Protein AF-A0A497M2P7-F1 (afdb_monomer)

Radius of gyration: 27.05 Å; Cα contacts (8 Å, |Δi|>4): 1086; chains: 1; bounding box: 68×49×80 Å

Foldseek 3Di:
DLQFPDAQLDQPDLLDQCLQDQAHSVRDGPNNNPDDDDLLVVLVVCVVQAQADCVQVVDSVSLVVCLVVLVLLVQAQHNRHTFDGPPDPRHSHHDDAAFEEFAPVDVVSNVVSVVVQVSCSSRSHHHDYDYYHCVVRVCCQQAVLPHRYYSDDDDADLERLCLQQQADPVQPDRNGNVSLPHHDPQSNVLSVCLPDADFDDVSVSVSSNSNRVCCSVVVSDGDDHDDDDDDDDDFFKFQAQQARSPGCLQCVQSRVQGIDGNPNVDPDDDDDDPFQQPFALAQFQRDDSNSLVPLCQLQPNQFAWDFFRHAQRFDDDPPVGTIAGDQFQDWDWDADPVQKIKIKTFGDQQFDWLVRHTQFVVQLQLQLVVSCVDCNTPLNVLRPQFWDDKDDPDRGMIITITDHDGPCSNCSSRGRGFDCVQLVPFPAQDGSGGNVVVPDDCQSRSIHRHQWGWDDWDDSHVPTDTDIDGRPSRLFHDDQLDQRQTWDWDDDDPPTWTWDFLEPVSLVLLVQLEAAFPVDPDDPSDDSSLQRHPPGRHRHDVSSVRSVVRHGPITPTDDDDD

Mean predicted aligned error: 6.23 Å

Sequence (562 aa):
RIDTPVSRPLHNNPWVNFDYSMWGPNGEALYNYPYEYNTTAALELLYNNGWYDTSIYPTFDDLYNAYINGDLEAAKGTQAGVIYPPGHEKAGQPLDPIKMYIRSDHEPRHQAGLALKAEMEKLGIPTDATEGPSSVCAPPVMRDRTYHIYTGGWGLGRFPLHFYALYTPIGIFEWGPNYPLIQDHELTYWAELEYPNCPDYDTAVQAAKECQRILIERCYGIWLYTSGGYVAYRKGWLGIVNEAGNGFMGPIEHLGLNAYHEDPSVDTIRWGLNQPPPTMLNPLFSQWVYEYEVIDRIFGGYGMMSWKPYDPSDPGHSPVHSDMPWYAVDWDRTTDDNGNDHIHIWIRDDITFHDGTPFTVHDINYTIYLILAYPDSWGYPDLAGVINSTIIHNDYYIEIIMNGASYWNVYVPGVMPLPKHIYEQISDHHGTWPGEAEGWTPEQVFIGIGAWKFVEMSDLEPGGYCLLEANPDFWLSVTLGEVDFVYSFDSGTPPQGGRYQIGLPDLVAVALAYGSSGYAPPDPNWNPGCDLAQPSGTIGLPDLVTVALHYGETWGEYTPPP

Structure (mmCIF, N/CA/C/O backbone):
data_AF-A0A497M2P7-F1
#
_entry.id   AF-A0A497M2P7-F1
#
loop_
_atom_site.group_PDB
_atom_site.id
_atom_site.type_symbol
_atom_site.label_atom_id
_atom_site.label_alt_id
_atom_site.label_comp_id
_atom_site.label_asym_id
_atom_site.label_entity_id
_atom_site.label_seq_id
_atom_site.pdbx_PDB_ins_code
_atom_site.Cartn_x
_atom_site.Cartn_y
_atom_site.Cartn_z
_atom_site.occupancy
_atom_site.B_iso_or_equiv
_atom_site.auth_seq_id
_atom_site.auth_comp_id
_atom_site.auth_asym_id
_atom_site.auth_atom_id
_atom_site.pdbx_PDB_model_num
ATOM 1 N N . ARG A 1 1 ? -1.934 3.792 -19.537 1.00 69.62 1 ARG A N 1
ATOM 2 C CA . ARG A 1 1 ? -0.492 3.815 -19.217 1.00 69.62 1 ARG A CA 1
ATOM 3 C C . ARG A 1 1 ? -0.291 4.747 -18.037 1.00 69.62 1 ARG A C 1
ATOM 5 O O . ARG A 1 1 ? -0.982 5.758 -18.022 1.00 69.62 1 ARG A O 1
ATOM 12 N N . ILE A 1 2 ? 0.518 4.392 -17.034 1.00 77.25 2 ILE A N 1
ATOM 13 C CA . ILE A 1 2 ? 0.757 5.287 -15.881 1.00 77.25 2 ILE A CA 1
ATOM 14 C C . ILE A 1 2 ? 1.978 6.191 -16.067 1.00 77.25 2 ILE A C 1
ATOM 16 O O . ILE A 1 2 ? 2.049 7.216 -15.400 1.00 77.25 2 ILE A O 1
ATOM 20 N N . ASP A 1 3 ? 2.866 5.861 -17.013 1.00 84.50 3 ASP A N 1
ATOM 21 C CA . ASP A 1 3 ? 4.047 6.620 -17.475 1.00 84.50 3 ASP A CA 1
ATOM 22 C C . ASP A 1 3 ? 5.120 6.906 -16.411 1.00 84.50 3 ASP A C 1
ATOM 24 O O . ASP A 1 3 ? 6.301 6.933 -16.744 1.00 84.50 3 ASP A O 1
ATOM 28 N N . THR A 1 4 ? 4.731 7.024 -15.142 1.00 84.75 4 THR A N 1
ATOM 29 C CA . THR A 1 4 ? 5.578 7.293 -13.991 1.00 84.75 4 THR A CA 1
ATOM 30 C C . THR A 1 4 ? 5.477 6.162 -12.947 1.00 84.75 4 THR A C 1
ATOM 32 O O . THR A 1 4 ? 4.472 5.444 -12.891 1.00 84.75 4 THR A O 1
ATOM 35 N N . PRO A 1 5 ? 6.512 5.978 -12.105 1.00 85.00 5 PRO A N 1
ATOM 36 C CA . PRO A 1 5 ? 6.552 5.039 -10.968 1.00 85.00 5 PRO A CA 1
ATOM 37 C C . PRO A 1 5 ? 5.635 5.392 -9.784 1.00 85.00 5 PRO A C 1
ATOM 39 O O . PRO A 1 5 ? 5.934 4.998 -8.661 1.00 85.00 5 PRO A O 1
ATOM 42 N N . VAL A 1 6 ? 4.534 6.112 -10.004 1.00 85.12 6 VAL A N 1
ATOM 43 C CA . VAL A 1 6 ? 3.545 6.455 -8.971 1.00 85.12 6 VAL A CA 1
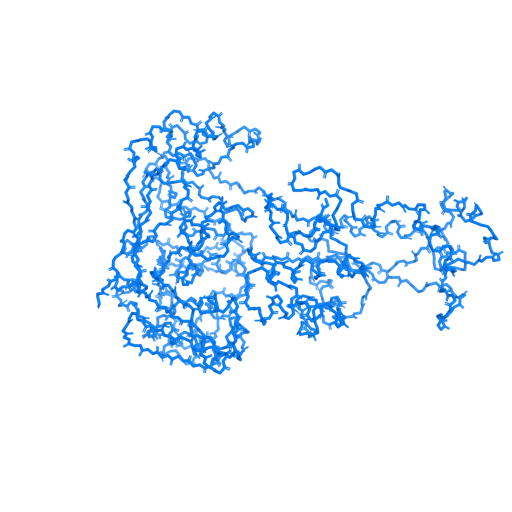ATOM 44 C C . VAL A 1 6 ? 2.171 5.963 -9.424 1.00 85.12 6 VAL A C 1
ATOM 46 O O . VAL A 1 6 ? 1.803 6.091 -10.594 1.00 85.12 6 VAL A O 1
ATOM 49 N N . SER A 1 7 ? 1.415 5.351 -8.512 1.00 76.12 7 SER A N 1
ATOM 50 C CA . SER A 1 7 ? 0.075 4.843 -8.811 1.00 76.12 7 SER A CA 1
ATOM 51 C C . SER A 1 7 ? -0.897 5.992 -9.121 1.00 76.12 7 SER A C 1
ATOM 53 O O . SER A 1 7 ? -0.840 7.070 -8.534 1.00 76.12 7 SER A O 1
ATOM 55 N N . ARG A 1 8 ? -1.796 5.770 -10.090 1.00 67.25 8 ARG A N 1
ATOM 56 C CA . ARG A 1 8 ? -2.674 6.814 -10.654 1.00 67.25 8 ARG A CA 1
ATOM 57 C C . ARG A 1 8 ? -4.136 6.918 -10.175 1.00 67.25 8 ARG A C 1
ATOM 59 O O . ARG A 1 8 ? -4.787 7.829 -10.679 1.00 67.25 8 ARG A O 1
ATOM 66 N N . PRO A 1 9 ? -4.720 6.098 -9.275 1.00 54.44 9 PRO A N 1
ATOM 67 C CA . PRO A 1 9 ? -6.144 6.273 -8.955 1.00 54.44 9 PRO A CA 1
ATOM 68 C C . PRO A 1 9 ? -6.462 7.570 -8.176 1.00 54.44 9 PRO A C 1
ATOM 70 O O . PRO A 1 9 ? -7.626 7.859 -7.930 1.00 54.44 9 PRO A O 1
ATOM 73 N N . LEU A 1 10 ? -5.455 8.376 -7.826 1.00 55.75 10 LEU A N 1
ATOM 74 C CA . LEU A 1 10 ? -5.595 9.622 -7.076 1.00 55.75 10 LEU A CA 1
ATOM 75 C C . LEU A 1 10 ? -5.551 10.824 -8.042 1.00 55.75 10 LEU A C 1
ATOM 77 O O . LEU A 1 10 ? -4.496 11.388 -8.340 1.00 55.75 10 LEU A O 1
ATOM 81 N N . HIS A 1 11 ? -6.705 11.186 -8.600 1.00 51.94 11 HIS A N 1
ATOM 82 C CA . HIS A 1 11 ? -6.852 12.377 -9.439 1.00 51.94 11 HIS A CA 1
ATOM 83 C C . HIS A 1 11 ? -6.524 13.628 -8.595 1.00 51.94 11 HIS A C 1
ATOM 85 O O . HIS A 1 11 ? -7.195 13.881 -7.603 1.00 51.94 11 HIS A O 1
ATOM 91 N N . ASN A 1 12 ? -5.492 14.393 -8.978 1.00 58.56 12 ASN A N 1
ATOM 92 C CA . ASN A 1 12 ? -4.855 15.500 -8.221 1.00 58.56 12 ASN A CA 1
ATOM 93 C C . ASN A 1 12 ? -3.807 15.108 -7.170 1.00 58.56 12 ASN A C 1
ATOM 95 O O . ASN A 1 12 ? -3.552 15.860 -6.233 1.00 58.56 12 ASN A O 1
ATOM 99 N N . ASN A 1 13 ? -3.142 13.973 -7.352 1.00 73.62 13 ASN A N 1
ATOM 100 C CA . ASN A 1 13 ? -2.052 13.590 -6.474 1.00 73.62 13 ASN A CA 1
ATOM 101 C C . ASN A 1 13 ? -0.810 14.513 -6.652 1.00 73.62 13 ASN A C 1
ATOM 103 O O . ASN A 1 13 ? -0.218 14.524 -7.741 1.00 73.62 13 ASN A O 1
ATOM 107 N N . PRO A 1 14 ? -0.373 15.253 -5.607 1.00 83.88 14 PRO A N 1
ATOM 108 C CA . PRO A 1 14 ? 0.796 16.135 -5.672 1.00 83.88 14 PRO A CA 1
ATOM 109 C C . PRO A 1 14 ? 2.103 15.380 -5.937 1.00 83.88 14 PRO A C 1
ATOM 111 O O . PRO A 1 14 ? 3.065 15.991 -6.403 1.00 83.88 14 PRO A O 1
ATOM 114 N N . TRP A 1 15 ? 2.127 14.071 -5.699 1.00 88.12 15 TRP A N 1
ATOM 115 C CA . TRP A 1 15 ? 3.268 13.187 -5.880 1.00 88.12 15 TRP A CA 1
ATOM 116 C C . TRP A 1 15 ? 3.569 12.875 -7.350 1.00 88.12 15 TRP A C 1
ATOM 118 O O . TRP A 1 15 ? 4.690 12.491 -7.656 1.00 88.12 15 TRP A O 1
ATOM 128 N N . VAL A 1 16 ? 2.627 13.044 -8.287 1.00 89.25 16 VAL A N 1
ATOM 129 C CA . VAL A 1 16 ? 2.859 12.698 -9.704 1.00 89.25 16 VAL A CA 1
ATOM 130 C C . VAL A 1 16 ? 3.652 13.795 -10.419 1.00 89.25 16 VAL A C 1
ATOM 132 O O . VAL A 1 16 ? 3.297 14.976 -10.382 1.00 89.25 16 VAL A O 1
ATOM 135 N N . ASN A 1 17 ? 4.713 13.403 -11.129 1.00 92.31 17 ASN A N 1
ATOM 136 C CA . ASN A 1 17 ? 5.441 14.305 -12.017 1.00 92.31 17 ASN A CA 1
ATOM 137 C C . ASN A 1 17 ? 4.792 14.355 -13.415 1.00 92.31 17 ASN A C 1
ATOM 139 O O . ASN A 1 17 ? 5.065 13.521 -14.281 1.00 92.31 17 ASN A O 1
ATOM 143 N N . PHE A 1 18 ? 3.932 15.348 -13.645 1.00 90.44 18 PHE A N 1
ATOM 144 C CA . PHE A 1 18 ? 3.238 15.526 -14.926 1.00 90.44 18 PHE A CA 1
ATOM 145 C C . PHE A 1 18 ? 4.129 16.059 -16.063 1.00 90.44 18 PHE A C 1
ATOM 147 O O . PHE A 1 18 ? 3.756 15.921 -17.232 1.00 90.44 18 PHE A O 1
ATOM 154 N N . ASP A 1 19 ? 5.326 16.572 -15.765 1.00 92.12 19 ASP A N 1
ATOM 155 C CA . ASP A 1 19 ? 6.306 16.990 -16.783 1.00 92.12 19 ASP A CA 1
ATOM 156 C C . ASP A 1 19 ? 6.942 15.796 -17.510 1.00 92.12 19 ASP A C 1
ATOM 158 O O . ASP A 1 19 ? 7.647 15.974 -18.496 1.00 92.12 19 ASP A O 1
ATOM 162 N N . TYR A 1 20 ? 6.660 14.573 -17.053 1.00 91.12 20 TYR A N 1
ATOM 163 C CA . TYR A 1 20 ? 7.100 13.326 -17.677 1.00 91.12 20 TYR A CA 1
ATOM 164 C C . TYR A 1 20 ? 5.934 12.349 -17.865 1.00 91.12 20 TYR A C 1
ATOM 166 O O . TYR A 1 20 ? 6.110 11.134 -17.837 1.00 91.12 20 TYR A O 1
ATOM 174 N N . SER A 1 21 ? 4.719 12.866 -18.050 1.00 88.56 21 SER A N 1
ATOM 175 C CA . SER A 1 21 ? 3.511 12.060 -18.235 1.00 88.56 21 SER A CA 1
ATOM 176 C C . SER A 1 21 ? 2.854 12.335 -19.586 1.00 88.56 21 SER A C 1
ATOM 178 O O . SER A 1 21 ? 2.795 13.475 -20.044 1.00 88.56 21 SER A O 1
ATOM 180 N N . MET A 1 22 ? 2.297 11.304 -20.227 1.00 87.31 22 MET A N 1
ATOM 181 C CA . MET A 1 22 ? 1.471 11.497 -21.424 1.00 87.31 22 MET A CA 1
ATOM 182 C C . MET A 1 22 ? 0.106 12.089 -21.062 1.00 87.31 22 MET A C 1
ATOM 184 O O . MET A 1 22 ? -0.508 12.768 -21.882 1.00 87.31 22 MET A O 1
ATOM 188 N N . TRP A 1 23 ? -0.361 11.862 -19.831 1.00 86.44 23 TRP A N 1
ATOM 189 C CA . TRP A 1 23 ? -1.700 12.245 -19.390 1.00 86.44 23 TRP A CA 1
ATOM 190 C C . TRP A 1 23 ? -1.666 13.075 -18.109 1.00 86.44 23 TRP A C 1
ATOM 192 O O . TRP A 1 23 ? -0.935 12.750 -17.170 1.00 86.44 23 TRP A O 1
ATOM 202 N N . GLY A 1 24 ? -2.483 14.119 -18.068 1.00 86.62 24 GLY A N 1
ATOM 203 C CA . GLY A 1 24 ? -2.694 14.948 -16.891 1.00 86.62 24 GLY A CA 1
ATOM 204 C C . GLY A 1 24 ? -3.663 14.318 -15.887 1.00 86.62 24 GLY A C 1
ATOM 205 O O . GLY A 1 24 ? -4.182 13.218 -16.118 1.00 86.62 24 GLY A O 1
ATOM 206 N N . PRO A 1 25 ? -3.909 14.995 -14.753 1.00 81.00 25 PRO A N 1
ATOM 207 C CA . PRO A 1 25 ? -4.735 14.476 -13.663 1.00 81.00 25 PRO A CA 1
ATOM 208 C C . PRO A 1 25 ? -6.178 14.155 -14.075 1.00 81.00 25 PRO A C 1
ATOM 210 O O . PRO A 1 25 ? -6.789 13.274 -13.471 1.00 81.00 25 PRO A O 1
ATOM 213 N N . ASN A 1 26 ? -6.714 14.800 -15.116 1.00 80.38 26 ASN A N 1
ATOM 214 C CA . ASN A 1 26 ? -8.078 14.578 -15.610 1.00 80.38 26 ASN A CA 1
ATOM 215 C C . ASN A 1 26 ? -8.112 13.735 -16.897 1.00 80.38 26 ASN A C 1
ATOM 217 O O . ASN A 1 26 ? -9.138 13.669 -17.576 1.00 80.38 26 ASN A O 1
ATOM 221 N N . GLY A 1 27 ? -6.996 13.090 -17.250 1.00 80.69 27 GLY A N 1
ATOM 222 C CA . GLY A 1 27 ? -6.874 12.298 -18.472 1.00 80.69 27 GLY A CA 1
ATOM 223 C C . GLY A 1 27 ? -6.705 13.131 -19.745 1.00 80.69 27 GLY A C 1
ATOM 224 O O . GLY A 1 27 ? -6.790 12.587 -20.845 1.00 80.69 27 GLY A O 1
ATOM 225 N N . GLU A 1 28 ? -6.456 14.435 -19.633 1.00 89.06 28 GLU A N 1
ATOM 226 C CA . GLU A 1 28 ? -6.057 15.272 -20.759 1.00 89.06 28 GLU A CA 1
ATOM 227 C C . GLU A 1 28 ? -4.673 14.866 -21.281 1.00 89.06 28 GLU A C 1
ATOM 229 O O . GLU A 1 28 ? -3.796 14.491 -20.508 1.00 89.06 28 GLU A O 1
ATOM 234 N N . ALA A 1 29 ? -4.455 14.929 -22.595 1.00 89.69 29 ALA A N 1
ATOM 235 C CA . ALA A 1 29 ? -3.153 14.606 -23.172 1.00 89.69 29 ALA A CA 1
ATOM 236 C C . ALA A 1 29 ? -2.163 15.764 -22.959 1.00 89.69 29 ALA A C 1
ATOM 238 O O . ALA A 1 29 ? -2.419 16.883 -23.408 1.00 89.69 29 ALA A O 1
ATOM 239 N N . LEU A 1 30 ? -1.034 15.481 -22.308 1.00 90.38 30 LEU A N 1
ATOM 240 C CA . LEU A 1 30 ? 0.066 16.422 -22.076 1.00 90.38 30 LEU A CA 1
ATOM 241 C C . LEU A 1 30 ? 1.209 16.245 -23.081 1.00 90.38 30 LEU A C 1
ATOM 243 O O . LEU A 1 30 ? 1.875 17.220 -23.406 1.00 90.38 30 LEU A O 1
ATOM 247 N N . TYR A 1 31 ? 1.409 15.027 -23.601 1.00 90.81 31 TYR A N 1
ATOM 248 C CA . TYR A 1 31 ? 2.510 14.686 -24.517 1.00 90.81 31 TYR A CA 1
ATOM 249 C C . TYR A 1 31 ? 3.913 14.966 -23.954 1.00 90.81 31 TYR A C 1
ATOM 251 O O . TYR A 1 31 ? 4.852 15.196 -24.714 1.00 90.81 31 TYR A O 1
ATOM 259 N N . ASN A 1 32 ? 4.065 14.927 -22.628 1.00 91.81 32 ASN A N 1
ATOM 260 C CA . ASN A 1 32 ? 5.349 15.177 -21.978 1.00 91.81 32 ASN A CA 1
ATOM 261 C C . ASN A 1 32 ? 6.193 13.900 -21.803 1.00 91.81 32 ASN A C 1
ATOM 263 O O . ASN A 1 32 ? 7.380 13.980 -21.497 1.00 91.81 32 ASN A O 1
ATOM 267 N N . TYR A 1 33 ? 5.611 12.709 -21.989 1.00 90.62 33 TYR A N 1
ATOM 268 C CA . TYR A 1 33 ? 6.358 11.458 -21.875 1.00 90.62 33 TYR A CA 1
ATOM 269 C C . TYR A 1 33 ? 7.305 11.264 -23.079 1.00 90.62 33 TYR A C 1
ATOM 271 O O . TYR A 1 33 ? 6.847 11.245 -24.223 1.00 90.62 33 TYR A O 1
ATOM 279 N N . PRO A 1 34 ? 8.621 11.076 -22.865 1.00 88.88 34 PRO A N 1
ATOM 280 C CA . PRO A 1 34 ? 9.600 11.120 -23.954 1.00 88.8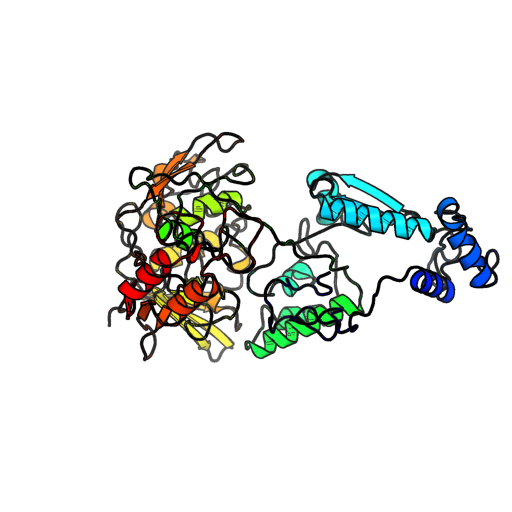8 34 PRO A CA 1
ATOM 281 C C . PRO A 1 34 ? 9.650 9.858 -24.834 1.00 88.88 34 PRO A C 1
ATOM 283 O O . PRO A 1 34 ? 10.263 9.899 -25.901 1.00 88.88 34 PRO A O 1
ATOM 286 N N . TYR A 1 35 ? 9.020 8.744 -24.431 1.00 86.44 35 TYR A N 1
ATOM 287 C CA . TYR A 1 35 ? 9.067 7.466 -25.169 1.00 86.44 35 TYR A CA 1
ATOM 288 C C . TYR A 1 35 ? 7.690 7.025 -25.678 1.00 86.44 35 TYR A C 1
ATOM 290 O O . TYR A 1 35 ? 7.162 5.959 -25.325 1.00 86.44 35 TYR A O 1
ATOM 298 N N . GLU A 1 36 ? 7.085 7.863 -26.514 1.00 84.12 36 GLU A N 1
ATOM 299 C CA . GLU A 1 36 ? 5.888 7.488 -27.263 1.00 84.12 36 GLU A CA 1
ATOM 300 C C . GLU A 1 36 ? 6.132 6.243 -28.124 1.00 84.12 36 GLU A C 1
ATOM 302 O O . GLU A 1 36 ? 7.212 6.043 -28.687 1.00 84.12 36 GLU A O 1
ATOM 307 N N . TYR A 1 37 ? 5.116 5.383 -28.228 1.00 85.12 37 TYR A N 1
ATOM 308 C CA . TYR A 1 37 ? 5.227 4.162 -29.022 1.00 85.12 37 TYR A CA 1
ATOM 309 C C . TYR A 1 37 ? 5.330 4.512 -30.512 1.00 85.12 37 TYR A C 1
ATOM 311 O O . TYR A 1 37 ? 4.354 4.913 -31.146 1.00 85.12 37 TYR A O 1
ATOM 319 N N . ASN A 1 38 ? 6.527 4.348 -31.077 1.00 90.19 38 ASN A N 1
ATOM 320 C CA . ASN A 1 38 ? 6.792 4.557 -32.494 1.00 90.19 38 ASN A CA 1
ATOM 321 C C . ASN A 1 38 ? 7.923 3.635 -32.970 1.00 90.19 38 ASN A C 1
ATOM 323 O O . ASN A 1 38 ? 9.107 3.902 -32.764 1.00 90.19 38 ASN A O 1
ATOM 327 N N . THR A 1 39 ? 7.550 2.549 -33.643 1.00 89.31 39 THR A N 1
ATOM 328 C CA . THR A 1 39 ? 8.493 1.529 -34.127 1.00 89.31 39 THR A CA 1
ATOM 329 C C . THR A 1 39 ? 9.403 2.027 -35.242 1.00 89.31 39 THR A C 1
ATOM 331 O O . THR A 1 39 ? 10.551 1.603 -35.319 1.00 89.31 39 THR A O 1
ATOM 334 N N . THR A 1 40 ? 8.939 2.964 -36.076 1.00 92.56 40 THR A N 1
ATOM 335 C CA . THR A 1 40 ? 9.775 3.549 -37.138 1.00 92.56 40 THR A CA 1
ATOM 336 C C . THR A 1 40 ? 10.846 4.458 -36.543 1.00 92.56 40 THR A C 1
ATOM 338 O O . THR A 1 40 ? 12.007 4.358 -36.925 1.00 92.56 40 THR A O 1
ATOM 341 N N . ALA A 1 41 ? 10.484 5.279 -35.553 1.00 93.12 41 ALA A N 1
ATOM 342 C CA . ALA A 1 41 ? 11.450 6.099 -34.826 1.00 93.12 41 ALA A CA 1
ATOM 343 C C . ALA A 1 41 ? 12.453 5.234 -34.046 1.00 93.12 41 ALA A C 1
ATOM 345 O O . ALA A 1 41 ? 13.644 5.528 -34.049 1.00 93.12 41 ALA A O 1
ATOM 346 N N . ALA A 1 42 ? 12.003 4.136 -33.427 1.00 92.69 42 ALA A N 1
ATOM 347 C CA . ALA A 1 42 ? 12.898 3.182 -32.771 1.00 92.69 42 ALA A CA 1
ATOM 348 C C . ALA A 1 42 ? 13.887 2.541 -33.763 1.00 92.69 42 ALA A C 1
ATOM 350 O O . ALA A 1 42 ? 15.084 2.471 -33.481 1.00 92.69 42 ALA A O 1
ATOM 351 N N . LEU A 1 43 ? 13.409 2.127 -34.942 1.00 96.38 43 LEU A N 1
ATOM 352 C CA . LEU A 1 43 ? 14.248 1.590 -36.015 1.00 96.38 43 LEU A CA 1
ATOM 353 C C . LEU A 1 43 ? 15.297 2.616 -36.478 1.00 96.38 43 LEU A C 1
ATOM 355 O O . LEU A 1 43 ? 16.472 2.278 -36.612 1.00 96.38 43 LEU A O 1
ATOM 359 N N . GLU A 1 44 ? 14.887 3.870 -36.679 1.00 96.12 44 GLU A N 1
ATOM 360 C CA . GLU A 1 44 ? 15.770 4.970 -37.081 1.00 96.12 44 GLU A CA 1
ATOM 361 C C . GLU A 1 44 ? 16.816 5.293 -36.007 1.00 96.12 44 GLU A C 1
ATOM 363 O O . GLU A 1 44 ? 17.993 5.473 -36.321 1.00 96.12 44 GLU A O 1
ATOM 368 N N . LEU A 1 45 ? 16.423 5.300 -34.730 1.00 94.50 45 LEU A N 1
ATOM 369 C CA . LEU A 1 45 ? 17.342 5.478 -33.606 1.00 94.50 45 LEU A CA 1
ATOM 370 C C . LEU A 1 45 ? 18.406 4.378 -33.577 1.00 94.50 45 LEU A C 1
ATOM 372 O O . LEU A 1 45 ? 19.592 4.683 -33.453 1.00 94.50 45 LEU A O 1
ATOM 376 N N . LEU A 1 46 ? 18.010 3.114 -33.728 1.00 96.31 46 LEU A N 1
ATOM 377 C CA . LEU A 1 46 ? 18.950 1.994 -33.787 1.00 96.31 46 LEU A CA 1
ATOM 378 C C . LEU A 1 46 ? 19.899 2.126 -34.993 1.00 96.31 46 LEU A C 1
ATOM 380 O O . LEU A 1 46 ? 21.117 2.011 -34.837 1.00 96.31 46 LEU A O 1
ATOM 384 N N . TYR A 1 47 ? 19.376 2.453 -36.177 1.00 97.81 47 TYR A N 1
ATOM 385 C CA . TYR A 1 47 ? 20.183 2.672 -37.382 1.00 97.81 47 TYR A CA 1
ATOM 386 C C . TYR A 1 47 ? 21.213 3.790 -37.215 1.00 97.81 47 TYR A C 1
ATOM 388 O O . TYR A 1 47 ? 22.408 3.571 -37.419 1.00 97.81 47 TYR A O 1
ATOM 396 N N . ASN A 1 48 ? 20.775 4.964 -36.761 1.00 97.19 48 ASN A N 1
ATOM 397 C CA . ASN A 1 48 ? 21.636 6.134 -36.593 1.00 97.19 48 ASN A CA 1
ATOM 398 C C . ASN A 1 48 ? 22.722 5.933 -35.523 1.00 97.19 48 ASN A C 1
ATOM 400 O O . ASN A 1 48 ? 23.739 6.623 -35.548 1.00 97.19 48 ASN A O 1
ATOM 404 N N . ASN A 1 49 ? 22.534 4.974 -34.613 1.00 96.38 49 ASN A N 1
ATOM 405 C CA . ASN A 1 49 ? 23.506 4.613 -33.581 1.00 96.38 49 ASN A CA 1
ATOM 406 C C . ASN A 1 49 ? 24.343 3.366 -33.933 1.00 96.38 49 ASN A C 1
ATOM 408 O O . ASN A 1 49 ? 25.068 2.852 -33.083 1.00 96.38 49 ASN A O 1
ATOM 412 N N . GLY A 1 50 ? 24.288 2.891 -35.182 1.00 97.06 50 GLY A N 1
ATOM 413 C CA . GLY A 1 50 ? 25.172 1.835 -35.684 1.00 97.06 50 GLY A CA 1
ATOM 414 C C . GLY A 1 50 ? 24.805 0.420 -35.235 1.00 97.06 50 GLY A C 1
ATOM 415 O O . GLY A 1 50 ? 25.678 -0.442 -35.197 1.00 97.06 50 GLY A O 1
ATOM 416 N N . TRP A 1 51 ? 23.535 0.171 -34.907 1.00 98.12 51 TRP A N 1
ATOM 417 C CA . TRP A 1 51 ? 23.033 -1.157 -34.524 1.00 98.12 51 TRP A CA 1
ATOM 418 C C . TRP A 1 51 ? 22.709 -2.072 -35.714 1.00 98.12 51 TRP A C 1
ATOM 420 O O . TRP A 1 51 ? 22.306 -3.216 -35.513 1.00 98.12 51 TRP A O 1
ATOM 430 N N . TYR A 1 52 ? 22.899 -1.597 -36.947 1.00 98.31 52 TYR A N 1
ATOM 431 C CA . TYR A 1 52 ? 22.735 -2.380 -38.173 1.00 98.31 52 TYR A CA 1
ATOM 432 C C . TYR A 1 52 ? 23.968 -2.248 -39.066 1.00 98.31 52 TYR A C 1
ATOM 434 O O . TYR A 1 52 ? 24.623 -1.203 -39.102 1.00 98.31 52 TYR A O 1
ATOM 442 N N . ASP A 1 53 ? 24.280 -3.312 -39.803 1.00 97.25 53 ASP A N 1
ATOM 443 C CA . ASP A 1 53 ? 25.416 -3.346 -40.719 1.00 97.25 53 ASP A CA 1
ATOM 444 C C . ASP A 1 53 ? 25.135 -2.497 -41.969 1.00 97.25 53 ASP A C 1
ATOM 446 O O . ASP A 1 53 ? 24.330 -2.862 -42.829 1.00 97.25 53 ASP A O 1
ATOM 450 N N . THR A 1 54 ? 25.833 -1.368 -42.103 1.00 96.25 54 THR A N 1
ATOM 451 C CA . THR A 1 54 ? 25.668 -0.445 -43.237 1.00 96.25 54 THR A CA 1
ATOM 452 C C . THR A 1 54 ? 26.211 -0.990 -44.560 1.00 96.25 54 THR A C 1
ATOM 454 O O . THR A 1 54 ? 25.978 -0.397 -45.611 1.00 96.25 54 THR A O 1
ATOM 457 N N . SER A 1 55 ? 26.906 -2.134 -44.557 1.00 96.12 55 SER A N 1
ATOM 458 C CA . SER A 1 55 ? 27.223 -2.861 -45.793 1.00 96.12 55 SER A CA 1
ATOM 459 C C . SER A 1 55 ? 26.029 -3.655 -46.336 1.00 96.12 55 SER A C 1
ATOM 461 O O . SER A 1 55 ? 25.969 -3.902 -47.541 1.00 96.12 55 SER A O 1
ATOM 463 N N . ILE A 1 56 ? 25.078 -4.019 -45.466 1.00 97.25 56 ILE A N 1
ATOM 464 C CA . ILE A 1 56 ? 23.824 -4.704 -45.813 1.00 97.25 56 ILE A CA 1
ATOM 465 C C . ILE A 1 56 ? 22.711 -3.683 -46.053 1.00 97.25 56 ILE A C 1
ATOM 467 O O . ILE A 1 56 ? 21.985 -3.798 -47.039 1.00 97.25 56 ILE A O 1
ATOM 471 N N . TYR A 1 57 ? 22.625 -2.660 -45.198 1.00 97.88 57 TYR A N 1
ATOM 472 C CA . TYR A 1 57 ? 21.666 -1.560 -45.307 1.00 97.88 57 TYR A CA 1
ATOM 473 C C . TYR A 1 57 ? 22.406 -0.220 -45.463 1.00 97.88 57 TYR A C 1
ATOM 475 O O . TYR A 1 57 ? 22.618 0.483 -44.473 1.00 97.88 57 TYR A O 1
ATOM 483 N N . PRO A 1 58 ? 22.845 0.149 -46.683 1.00 97.69 58 PRO A N 1
ATOM 484 C CA . PRO A 1 58 ? 23.584 1.394 -46.917 1.00 97.69 58 PRO A CA 1
ATOM 485 C C . PRO A 1 58 ? 22.808 2.664 -46.562 1.00 97.69 58 PRO A C 1
ATOM 487 O O . PRO A 1 58 ? 23.417 3.705 -46.301 1.00 97.69 58 PRO A O 1
ATOM 490 N N . THR A 1 59 ? 21.476 2.598 -46.593 1.00 98.12 59 THR A N 1
ATOM 491 C CA . THR A 1 59 ? 20.578 3.695 -46.234 1.00 98.12 59 THR A CA 1
ATOM 492 C C . THR A 1 59 ? 19.501 3.237 -45.253 1.00 98.12 59 THR A C 1
ATOM 494 O O . THR A 1 59 ? 19.175 2.052 -45.167 1.00 98.12 59 THR A O 1
ATOM 497 N N . PHE A 1 60 ? 18.896 4.194 -44.542 1.00 98.00 60 PHE A N 1
ATOM 498 C CA . PHE A 1 60 ? 17.740 3.905 -43.695 1.00 98.00 60 PHE A CA 1
ATOM 499 C C . PHE A 1 60 ? 16.554 3.362 -44.507 1.00 98.00 60 PHE A C 1
ATOM 501 O O . PHE A 1 60 ? 15.854 2.482 -44.023 1.00 98.00 60 PHE A O 1
ATOM 508 N N . ASP A 1 61 ? 16.363 3.813 -45.751 1.00 98.06 61 ASP A N 1
ATOM 509 C CA . ASP A 1 61 ? 15.301 3.304 -46.628 1.00 98.06 61 ASP A CA 1
ATOM 510 C C . ASP A 1 61 ? 15.486 1.809 -46.937 1.00 98.06 61 ASP A C 1
ATOM 512 O O . ASP A 1 61 ? 14.505 1.066 -46.990 1.00 98.06 61 ASP A O 1
ATOM 516 N N . ASP A 1 62 ? 16.729 1.339 -47.097 1.00 98.12 62 ASP A N 1
ATOM 517 C CA . ASP A 1 62 ? 17.022 -0.089 -47.287 1.00 98.12 62 ASP A CA 1
ATOM 518 C C . ASP A 1 62 ? 16.620 -0.901 -46.047 1.00 98.12 62 ASP A C 1
ATOM 520 O O . ASP A 1 62 ? 15.947 -1.928 -46.164 1.00 98.12 62 ASP A O 1
ATOM 524 N N . LEU A 1 63 ? 16.976 -0.412 -44.853 1.00 98.06 63 LEU A N 1
ATOM 525 C CA . LEU A 1 63 ? 16.596 -1.033 -43.582 1.00 98.06 63 LEU A CA 1
ATOM 526 C C . LEU A 1 63 ? 15.076 -1.008 -43.368 1.00 98.06 63 LEU A C 1
ATOM 528 O O . LEU A 1 63 ? 14.485 -2.006 -42.961 1.00 98.06 63 LEU A O 1
ATOM 532 N N . TYR A 1 64 ? 14.434 0.125 -43.646 1.00 98.06 64 TYR A N 1
ATOM 533 C CA . TYR A 1 64 ? 12.993 0.290 -43.508 1.00 98.06 64 TYR A CA 1
ATOM 534 C C . TYR A 1 64 ? 12.235 -0.663 -44.437 1.00 98.06 64 TYR A C 1
ATOM 536 O O . TYR A 1 64 ? 11.271 -1.295 -44.007 1.00 98.06 64 TYR A O 1
ATOM 544 N N . ASN A 1 65 ? 12.705 -0.844 -45.676 1.00 97.69 65 ASN A N 1
ATOM 545 C CA . ASN A 1 65 ? 12.152 -1.835 -46.600 1.00 97.69 65 ASN A CA 1
ATOM 546 C C . ASN A 1 65 ? 12.301 -3.271 -46.067 1.00 97.69 65 ASN A C 1
ATOM 548 O O . ASN A 1 65 ? 11.355 -4.052 -46.152 1.00 97.69 65 ASN A O 1
ATOM 552 N N . ALA A 1 66 ? 13.447 -3.616 -45.473 1.00 97.38 66 ALA A N 1
ATOM 553 C CA . ALA A 1 66 ? 13.641 -4.919 -44.832 1.00 97.38 66 ALA A CA 1
ATOM 554 C C . ALA A 1 66 ? 12.703 -5.118 -43.626 1.00 97.38 66 ALA A C 1
ATOM 556 O O . ALA A 1 66 ? 12.124 -6.192 -43.452 1.00 97.38 66 ALA A O 1
ATOM 557 N N . TYR A 1 67 ? 12.492 -4.072 -42.823 1.00 97.06 67 TYR A N 1
ATOM 558 C CA . TYR A 1 67 ? 11.555 -4.083 -41.699 1.00 97.06 67 TYR A CA 1
ATOM 559 C C . TYR A 1 67 ? 10.110 -4.342 -42.154 1.00 97.06 67 TYR A C 1
ATOM 561 O O . TYR A 1 67 ? 9.474 -5.275 -41.666 1.00 97.06 67 TYR A O 1
ATOM 569 N N . ILE A 1 68 ? 9.589 -3.574 -43.121 1.00 96.81 68 ILE A N 1
ATOM 570 C CA . ILE A 1 68 ? 8.194 -3.724 -43.584 1.00 96.81 68 ILE A CA 1
ATOM 571 C C . ILE A 1 68 ? 7.934 -5.058 -44.301 1.00 96.81 68 ILE A C 1
ATOM 573 O O . ILE A 1 68 ? 6.794 -5.521 -44.322 1.00 96.81 68 ILE A O 1
ATOM 577 N N . ASN A 1 69 ? 8.972 -5.678 -44.873 1.00 96.56 69 ASN A N 1
ATOM 578 C CA . ASN A 1 69 ? 8.883 -6.987 -45.524 1.00 96.56 69 ASN A CA 1
ATOM 579 C C . ASN A 1 69 ? 9.018 -8.164 -44.539 1.00 96.56 69 ASN A C 1
ATOM 581 O O . ASN A 1 69 ? 8.803 -9.308 -44.938 1.00 96.56 69 ASN A O 1
ATOM 585 N N . GLY A 1 70 ? 9.346 -7.903 -43.267 1.00 96.12 70 GLY A N 1
ATOM 586 C CA . GLY A 1 70 ? 9.586 -8.935 -42.252 1.00 96.12 70 GLY A CA 1
ATOM 587 C C . GLY A 1 70 ? 10.959 -9.611 -42.353 1.00 96.12 70 GLY A C 1
ATOM 588 O O . GLY A 1 70 ? 11.202 -10.616 -41.683 1.00 96.12 70 GLY A O 1
ATOM 589 N N . ASP A 1 71 ? 11.874 -9.068 -43.160 1.00 97.50 71 ASP A N 1
ATOM 590 C CA . ASP A 1 71 ? 13.208 -9.638 -43.370 1.00 97.50 71 ASP A CA 1
ATOM 591 C C . ASP A 1 71 ? 14.069 -9.535 -42.099 1.00 97.50 71 ASP A C 1
ATOM 593 O O . ASP A 1 71 ? 14.830 -10.454 -41.791 1.00 97.50 71 ASP A O 1
ATOM 597 N N . LEU A 1 72 ? 13.909 -8.456 -41.319 1.00 97.25 72 LEU A N 1
ATOM 598 C CA . LEU A 1 72 ? 14.633 -8.271 -40.053 1.00 97.25 72 LEU A CA 1
ATOM 599 C C . LEU A 1 72 ? 14.264 -9.330 -39.012 1.00 97.25 72 LEU A C 1
ATOM 601 O O . LEU A 1 72 ? 15.149 -9.876 -38.353 1.00 97.25 72 LEU A O 1
ATOM 605 N N . GLU A 1 73 ? 12.980 -9.676 -38.904 1.00 97.19 73 GLU A N 1
ATOM 606 C CA . GLU A 1 73 ? 12.509 -10.704 -37.972 1.00 97.19 73 GLU A CA 1
ATOM 607 C C . GLU A 1 73 ? 13.103 -12.078 -38.289 1.00 97.19 73 GLU A C 1
ATOM 609 O O . GLU A 1 73 ? 13.546 -12.797 -37.388 1.00 97.19 73 GLU A O 1
ATOM 614 N N . ALA A 1 74 ? 13.175 -12.424 -39.576 1.00 97.12 74 ALA A N 1
ATOM 615 C CA . ALA A 1 74 ? 13.816 -13.650 -40.039 1.00 97.12 74 ALA A CA 1
ATOM 616 C C . ALA A 1 74 ? 15.344 -13.638 -39.831 1.00 97.12 74 ALA A C 1
ATOM 618 O O . ALA A 1 74 ? 15.955 -14.700 -39.707 1.00 97.12 74 ALA A O 1
ATOM 619 N N . ALA A 1 75 ? 15.956 -12.452 -39.781 1.00 97.00 75 ALA A N 1
ATOM 620 C CA . ALA A 1 75 ? 17.395 -12.250 -39.649 1.00 97.00 75 ALA A CA 1
ATOM 621 C C . ALA A 1 75 ? 17.887 -12.078 -38.199 1.00 97.00 75 ALA A C 1
ATOM 623 O O . ALA A 1 75 ? 19.090 -11.875 -37.993 1.00 97.00 75 ALA A O 1
ATOM 624 N N . LYS A 1 76 ? 17.014 -12.168 -37.187 1.00 96.38 76 LYS A N 1
ATOM 625 C CA . LYS A 1 76 ? 17.404 -12.042 -35.772 1.00 96.38 76 LYS A CA 1
ATOM 626 C C . LYS A 1 76 ? 18.539 -13.002 -35.394 1.00 96.38 76 LYS A C 1
ATOM 628 O O . LYS A 1 76 ? 18.519 -14.183 -35.737 1.00 96.38 76 LYS A O 1
ATOM 633 N N . GLY A 1 77 ? 19.550 -12.488 -34.693 1.00 96.38 77 GLY A N 1
ATOM 634 C CA . GLY A 1 77 ? 20.752 -13.253 -34.329 1.00 96.38 77 GLY A CA 1
ATOM 635 C C . GLY A 1 77 ? 21.714 -13.532 -35.494 1.00 96.38 77 GLY A C 1
ATOM 636 O O . GLY A 1 77 ? 22.626 -14.346 -35.357 1.00 96.38 77 GLY A O 1
ATOM 637 N N . THR A 1 78 ? 21.534 -12.871 -36.641 1.00 97.94 78 THR A N 1
ATOM 638 C CA . THR A 1 78 ? 22.447 -12.933 -37.794 1.00 97.94 78 THR A CA 1
ATOM 639 C C . THR A 1 78 ? 23.038 -11.556 -38.099 1.00 97.94 78 THR A C 1
ATOM 641 O O . THR A 1 78 ? 22.606 -10.552 -37.541 1.00 97.94 78 THR A O 1
ATOM 644 N N . GLN A 1 79 ? 23.997 -11.491 -39.029 1.00 97.12 79 GLN A N 1
ATOM 645 C CA . GLN A 1 79 ? 24.605 -10.225 -39.463 1.00 97.12 79 GLN A CA 1
ATOM 646 C C . GLN A 1 79 ? 23.589 -9.251 -40.087 1.00 97.12 79 GLN A C 1
ATOM 648 O O . GLN A 1 79 ? 23.791 -8.044 -40.035 1.00 97.12 79 GLN A O 1
ATOM 653 N N . ALA A 1 80 ? 22.509 -9.771 -40.683 1.00 96.81 80 ALA A N 1
ATOM 654 C CA . ALA A 1 80 ? 21.454 -8.968 -41.305 1.00 96.81 80 ALA A CA 1
ATOM 655 C C . ALA A 1 80 ? 20.371 -8.502 -40.308 1.00 96.81 80 ALA A C 1
ATOM 657 O O . ALA A 1 80 ? 19.472 -7.761 -40.705 1.00 96.81 80 ALA A O 1
ATOM 658 N N . GLY A 1 81 ? 20.438 -8.944 -39.047 1.00 96.94 81 GLY A N 1
ATOM 659 C CA . GLY A 1 81 ? 19.617 -8.445 -37.942 1.00 96.94 81 GLY A CA 1
ATOM 660 C C . GLY A 1 81 ? 20.338 -7.345 -37.159 1.00 96.94 81 GLY A C 1
ATOM 661 O O . GLY A 1 81 ? 21.185 -6.633 -37.700 1.00 96.94 81 GLY A O 1
ATOM 662 N N . VAL A 1 82 ? 20.019 -7.217 -35.869 1.00 97.69 82 VAL A N 1
ATOM 663 C CA . VAL A 1 82 ? 20.713 -6.270 -34.984 1.00 97.69 82 VAL A CA 1
ATOM 664 C C . VAL A 1 82 ? 22.111 -6.778 -34.626 1.00 97.69 82 VAL A C 1
ATOM 666 O O . VAL A 1 82 ? 22.298 -7.936 -34.242 1.00 97.69 82 VAL A O 1
ATOM 669 N N . ILE A 1 83 ? 23.091 -5.880 -34.717 1.00 98.25 83 ILE A N 1
ATOM 670 C CA . ILE A 1 83 ? 24.495 -6.102 -34.362 1.00 98.25 83 ILE A CA 1
ATOM 671 C C . ILE A 1 83 ? 24.894 -5.248 -33.159 1.00 98.25 83 ILE A C 1
ATOM 673 O O . ILE A 1 83 ? 24.244 -4.259 -32.825 1.00 98.25 83 ILE A O 1
ATOM 677 N N . TYR A 1 84 ? 26.007 -5.596 -32.520 1.00 98.06 84 TYR A N 1
ATOM 678 C CA . TYR A 1 84 ? 26.611 -4.729 -31.515 1.00 98.06 84 TYR A CA 1
ATOM 679 C C . TYR A 1 84 ? 27.121 -3.419 -32.142 1.00 98.06 84 TYR A C 1
ATOM 681 O O . TYR A 1 84 ? 27.830 -3.470 -33.157 1.00 98.06 84 TYR A O 1
ATOM 689 N N . PRO A 1 85 ? 26.840 -2.261 -31.517 1.00 96.81 85 PRO A N 1
ATOM 690 C CA . PRO A 1 85 ? 27.175 -0.959 -32.071 1.00 96.81 85 PRO A CA 1
ATOM 691 C C . PRO A 1 85 ? 28.678 -0.656 -31.959 1.00 96.81 85 PRO A C 1
ATOM 693 O O . PRO A 1 85 ? 29.410 -1.325 -31.214 1.00 96.81 85 PRO A O 1
ATOM 696 N N . PRO A 1 86 ? 29.165 0.388 -32.656 1.00 95.69 86 PRO A N 1
ATOM 697 C CA . PRO A 1 86 ? 30.523 0.887 -32.485 1.00 95.69 86 PRO A CA 1
ATOM 698 C C . PRO A 1 86 ? 30.856 1.178 -31.015 1.00 95.69 86 PRO A C 1
ATOM 700 O O . PRO A 1 86 ? 30.054 1.743 -30.278 1.00 95.69 86 PRO A O 1
ATOM 703 N N . GLY A 1 87 ? 32.067 0.811 -30.591 1.00 94.31 87 GLY A N 1
ATOM 704 C CA . GLY A 1 87 ? 32.535 1.007 -29.213 1.00 94.31 87 GLY A CA 1
ATOM 705 C C . GLY A 1 87 ? 32.243 -0.157 -28.259 1.00 94.31 87 GLY A C 1
ATOM 706 O O . GLY A 1 87 ? 32.834 -0.198 -27.184 1.00 94.31 87 GLY A O 1
ATOM 707 N N . HIS A 1 88 ? 31.415 -1.131 -28.653 1.00 96.38 88 HIS A N 1
ATOM 708 C CA . HIS A 1 88 ? 31.257 -2.385 -27.914 1.00 96.38 88 HIS A CA 1
ATOM 709 C C . HIS A 1 88 ? 32.403 -3.370 -28.219 1.00 96.38 88 HIS A C 1
ATOM 711 O O . HIS A 1 88 ? 32.920 -3.407 -29.335 1.00 96.38 88 HIS A O 1
ATOM 717 N N . GLU A 1 89 ? 32.776 -4.235 -27.270 1.00 97.38 89 GLU A N 1
ATOM 718 C CA . GLU A 1 89 ? 33.832 -5.250 -27.474 1.00 97.38 89 GLU A CA 1
ATOM 719 C C . GLU A 1 89 ? 33.514 -6.254 -28.598 1.00 97.38 89 GLU A C 1
ATOM 721 O O . GLU A 1 89 ? 34.412 -6.769 -29.264 1.00 97.38 89 GLU A O 1
ATOM 726 N N . LYS A 1 90 ? 32.221 -6.485 -28.843 1.00 97.31 90 LYS A N 1
ATOM 727 C CA . LYS A 1 90 ? 31.684 -7.321 -29.927 1.00 97.31 90 LYS A CA 1
ATOM 728 C C . LYS A 1 90 ? 31.212 -6.516 -31.147 1.00 97.31 90 LYS A C 1
ATOM 730 O O . LYS A 1 90 ? 30.458 -7.056 -31.947 1.00 97.31 90 LYS A O 1
ATOM 735 N N . ALA A 1 91 ? 31.598 -5.243 -31.282 1.00 97.44 91 ALA A N 1
ATOM 736 C CA . ALA A 1 91 ? 31.119 -4.361 -32.353 1.00 97.44 91 ALA A CA 1
ATOM 737 C C . ALA A 1 91 ? 31.143 -5.038 -33.737 1.00 97.44 91 ALA A C 1
ATOM 739 O O . ALA A 1 91 ? 32.134 -5.669 -34.115 1.00 97.44 91 ALA A O 1
ATOM 740 N N . GLY A 1 92 ? 30.046 -4.907 -34.484 1.00 96.62 92 GLY A N 1
ATOM 741 C CA . GLY A 1 92 ? 29.887 -5.519 -35.805 1.00 96.62 92 GLY A CA 1
ATOM 742 C C . GLY A 1 92 ? 29.485 -6.997 -35.802 1.00 96.62 92 GLY A C 1
ATOM 743 O O . GLY A 1 92 ? 29.187 -7.518 -36.870 1.00 96.62 92 GLY A O 1
ATOM 744 N N . GLN A 1 93 ? 29.466 -7.674 -34.649 1.00 98.19 93 GLN A N 1
ATOM 745 C CA . GLN A 1 93 ? 28.961 -9.047 -34.526 1.00 98.19 93 GLN A CA 1
ATOM 746 C C . GLN A 1 93 ? 27.446 -9.044 -34.269 1.00 98.19 93 GLN A C 1
ATOM 748 O O . GLN A 1 93 ? 26.948 -8.079 -33.681 1.00 98.19 93 GLN A O 1
ATOM 753 N N . PRO A 1 94 ? 26.719 -10.119 -34.636 1.00 98.25 94 PRO A N 1
ATOM 754 C CA . PRO A 1 94 ? 25.314 -10.281 -34.268 1.00 98.25 94 PRO A CA 1
ATOM 755 C C . PRO A 1 94 ? 25.105 -10.132 -32.758 1.00 98.25 94 PRO A C 1
ATOM 757 O O . PRO A 1 94 ? 25.917 -10.618 -31.968 1.00 98.25 94 PRO A O 1
ATOM 760 N N . LEU A 1 95 ? 24.024 -9.456 -32.368 1.00 98.12 95 LEU A N 1
ATOM 761 C CA . LEU A 1 95 ? 23.669 -9.253 -30.966 1.00 98.12 95 LEU A CA 1
ATOM 762 C C . LEU A 1 95 ? 23.367 -10.603 -30.288 1.00 98.12 95 LEU A C 1
ATOM 764 O O . LEU A 1 95 ? 22.655 -11.435 -30.853 1.00 98.12 95 LEU A O 1
ATOM 768 N N . ASP A 1 96 ? 23.884 -10.827 -29.077 1.00 97.56 96 ASP A N 1
ATOM 769 C CA . ASP A 1 96 ? 23.476 -11.993 -28.286 1.00 97.56 96 ASP A CA 1
ATOM 770 C C . ASP A 1 96 ? 21.982 -11.878 -27.911 1.00 97.56 96 ASP A C 1
ATOM 772 O O . ASP A 1 96 ? 21.502 -10.770 -27.657 1.00 97.56 96 ASP A O 1
ATOM 776 N N . PRO A 1 97 ? 21.229 -12.991 -27.818 1.00 97.94 97 PRO A N 1
ATOM 777 C CA . PRO A 1 97 ? 19.819 -12.940 -27.450 1.00 97.94 97 PRO A CA 1
ATOM 778 C C . PRO A 1 97 ? 19.550 -12.220 -26.122 1.00 97.94 97 PRO A C 1
ATOM 780 O O . PRO A 1 97 ? 20.148 -12.518 -25.081 1.00 97.94 97 PRO A O 1
ATOM 783 N N . ILE A 1 98 ? 18.576 -11.311 -26.142 1.00 97.94 98 ILE A N 1
ATOM 784 C CA . ILE A 1 98 ? 18.087 -10.635 -24.946 1.00 97.94 98 ILE A CA 1
ATOM 785 C C . ILE A 1 98 ? 17.292 -11.638 -24.108 1.00 97.94 98 ILE A C 1
ATOM 787 O O . ILE A 1 98 ? 16.170 -12.002 -24.445 1.00 97.94 98 ILE A O 1
ATOM 791 N N . LYS A 1 99 ? 17.891 -12.091 -23.004 1.00 98.00 99 LYS A N 1
ATOM 792 C CA . LYS A 1 99 ? 17.238 -12.874 -21.942 1.00 98.00 99 LYS A CA 1
ATOM 793 C C . LYS A 1 99 ? 16.048 -12.137 -21.322 1.00 98.00 99 LYS A C 1
ATOM 795 O O . LYS A 1 99 ? 16.235 -11.140 -20.616 1.00 98.00 99 LYS A O 1
ATOM 800 N N . MET A 1 100 ? 14.849 -12.658 -21.547 1.00 98.19 100 MET A N 1
ATOM 801 C CA . MET A 1 100 ? 13.593 -12.127 -21.024 1.00 98.19 100 MET A CA 1
ATOM 802 C C . MET A 1 100 ? 12.937 -13.139 -20.085 1.00 98.19 100 MET A C 1
ATOM 804 O O . MET A 1 100 ? 12.858 -14.323 -20.403 1.00 98.19 100 MET A O 1
ATOM 808 N N . TYR A 1 101 ? 12.393 -12.670 -18.967 1.00 98.00 101 TYR A N 1
ATOM 809 C CA . TYR A 1 101 ? 11.521 -13.463 -18.102 1.00 98.00 101 TYR A CA 1
ATOM 810 C C . TYR A 1 101 ? 10.115 -12.864 -18.098 1.00 98.00 101 TYR A C 1
ATOM 812 O O . TYR A 1 101 ? 9.931 -11.686 -17.787 1.00 98.00 101 TYR A O 1
ATOM 820 N N . ILE A 1 102 ? 9.118 -13.669 -18.461 1.00 97.81 102 ILE A N 1
ATOM 821 C CA . ILE A 1 102 ? 7.737 -13.220 -18.654 1.00 97.81 102 ILE A CA 1
ATOM 822 C C . ILE A 1 102 ? 6.814 -14.012 -17.720 1.00 97.81 102 ILE A C 1
ATOM 824 O O . ILE A 1 102 ? 6.746 -15.239 -17.786 1.00 97.81 102 ILE A O 1
ATOM 828 N N . ARG A 1 103 ? 6.097 -13.301 -16.846 1.00 94.75 103 ARG A N 1
ATOM 829 C CA . ARG A 1 103 ? 5.207 -13.872 -15.823 1.00 94.75 103 ARG A CA 1
ATOM 830 C C . ARG A 1 103 ? 3.910 -14.391 -16.442 1.00 94.75 103 ARG A C 1
ATOM 832 O O . ARG A 1 103 ? 3.085 -13.585 -16.859 1.00 94.75 103 ARG A O 1
ATOM 839 N N . SER A 1 104 ? 3.713 -15.709 -16.458 1.00 94.38 104 SER A N 1
ATOM 840 C CA . SER A 1 104 ? 2.533 -16.371 -17.045 1.00 94.38 104 SER A CA 1
ATOM 841 C C . SER A 1 104 ? 1.357 -16.539 -16.075 1.00 94.38 104 SER A C 1
ATOM 843 O O . SER A 1 104 ? 0.244 -16.827 -16.489 1.00 94.38 104 SER A O 1
ATOM 845 N N . ASP A 1 105 ? 1.593 -16.396 -14.772 1.00 88.25 105 ASP A N 1
ATOM 846 C CA . ASP A 1 105 ? 0.585 -16.450 -13.701 1.00 88.25 105 ASP A CA 1
ATOM 847 C C . ASP A 1 105 ? -0.156 -15.116 -13.506 1.00 88.25 105 ASP A C 1
ATOM 849 O O . ASP A 1 105 ? -1.018 -15.004 -12.639 1.00 88.25 105 ASP A O 1
ATOM 853 N N . HIS A 1 106 ? 0.170 -14.100 -14.309 1.00 86.50 106 HIS A N 1
ATOM 854 C CA . HIS A 1 106 ? -0.487 -12.800 -14.287 1.00 86.50 106 HIS A CA 1
ATOM 855 C C . HIS A 1 106 ? -0.722 -12.297 -15.718 1.00 86.50 106 HIS A C 1
ATOM 857 O O . HIS A 1 106 ? 0.137 -11.643 -16.310 1.00 86.50 106 HIS A O 1
ATOM 863 N N . GLU A 1 107 ? -1.924 -12.532 -16.247 1.00 90.19 107 GLU A N 1
ATOM 864 C CA . GLU A 1 107 ? -2.280 -12.340 -17.664 1.00 90.19 107 GLU A CA 1
ATOM 865 C C . GLU A 1 107 ? -1.854 -10.975 -18.260 1.00 90.19 107 GLU A C 1
ATOM 867 O O . GLU A 1 107 ? -1.147 -10.967 -19.267 1.00 90.19 107 GLU A O 1
ATOM 872 N N . PRO A 1 108 ? -2.140 -9.808 -17.640 1.00 90.50 108 PRO A N 1
ATOM 873 C CA . PRO A 1 108 ? -1.640 -8.532 -18.163 1.00 90.50 108 PRO A CA 1
ATOM 874 C C . PRO A 1 108 ? -0.110 -8.427 -18.307 1.00 90.50 108 PRO A C 1
ATOM 876 O O . PRO A 1 108 ? 0.378 -7.813 -19.256 1.00 90.50 108 PRO A O 1
ATOM 879 N N . ARG A 1 109 ? 0.662 -9.027 -17.388 1.00 91.75 109 ARG A N 1
ATOM 880 C CA . ARG A 1 109 ? 2.133 -9.040 -17.451 1.00 91.75 109 ARG A CA 1
ATOM 881 C C . ARG A 1 109 ? 2.604 -9.971 -18.560 1.00 91.75 109 ARG A C 1
ATOM 883 O O . ARG A 1 109 ? 3.522 -9.614 -19.295 1.00 91.75 109 ARG A O 1
ATOM 890 N N . HIS A 1 110 ? 1.938 -11.116 -18.715 1.00 95.25 110 HIS A N 1
ATOM 891 C CA . HIS A 1 110 ? 2.205 -12.066 -19.790 1.00 95.25 110 HIS A CA 1
ATOM 892 C C . HIS A 1 110 ? 2.031 -11.409 -21.159 1.00 95.25 110 HIS A C 1
ATOM 894 O O . HIS A 1 110 ? 2.976 -11.377 -21.947 1.00 95.25 110 HIS A O 1
ATOM 900 N N . GLN A 1 111 ? 0.873 -10.787 -21.399 1.00 95.06 111 GLN A N 1
ATOM 901 C CA . GLN A 1 111 ? 0.570 -10.115 -22.664 1.00 95.06 111 GLN A CA 1
ATOM 902 C C . GLN A 1 111 ? 1.525 -8.954 -22.952 1.00 95.06 111 GLN A C 1
ATOM 904 O O . GLN A 1 111 ? 1.987 -8.808 -24.083 1.00 95.06 111 GLN A O 1
ATOM 909 N N . ALA A 1 112 ? 1.881 -8.156 -21.941 1.00 93.31 112 ALA A N 1
ATOM 910 C CA . ALA A 1 112 ? 2.859 -7.084 -22.108 1.00 93.31 112 ALA A CA 1
ATOM 911 C C . ALA A 1 112 ? 4.250 -7.612 -22.502 1.00 93.31 112 ALA A C 1
ATOM 913 O O . ALA A 1 112 ? 4.884 -7.066 -23.405 1.00 93.31 112 ALA A O 1
ATOM 914 N N . GLY A 1 113 ? 4.713 -8.688 -21.857 1.00 95.56 113 GLY A N 1
ATOM 915 C CA . GLY A 1 113 ? 5.989 -9.324 -22.187 1.00 95.56 113 GLY A CA 1
ATOM 916 C C . GLY A 1 113 ? 6.005 -9.921 -23.592 1.00 95.56 113 GLY A C 1
ATOM 917 O O . GLY A 1 113 ? 6.970 -9.719 -24.329 1.00 95.56 113 GLY A O 1
ATOM 918 N N . LEU A 1 114 ? 4.925 -10.603 -23.988 1.00 97.44 114 LEU A N 1
ATOM 919 C CA . LEU A 1 114 ? 4.771 -11.158 -25.335 1.00 97.44 114 LEU A CA 1
ATOM 920 C C . LEU A 1 114 ? 4.725 -10.066 -26.408 1.00 97.44 114 LEU A C 1
ATOM 922 O O . LEU A 1 114 ? 5.367 -10.209 -27.448 1.00 97.44 114 LEU A O 1
ATOM 926 N N . ALA A 1 115 ? 4.012 -8.966 -26.148 1.00 95.12 115 ALA A N 1
ATOM 927 C CA . ALA A 1 115 ? 3.959 -7.826 -27.055 1.00 95.12 115 ALA A CA 1
ATOM 928 C C . ALA A 1 115 ? 5.347 -7.196 -27.236 1.00 95.12 115 ALA A C 1
ATOM 930 O O . ALA A 1 115 ? 5.788 -7.014 -28.367 1.00 95.12 115 ALA A O 1
ATOM 931 N N . LEU A 1 116 ? 6.073 -6.931 -26.143 1.00 94.38 116 LEU A N 1
ATOM 932 C CA . LEU A 1 116 ? 7.429 -6.382 -26.217 1.00 94.38 116 LEU A CA 1
ATOM 933 C C . LEU A 1 116 ? 8.380 -7.319 -26.972 1.00 94.38 116 LEU A C 1
ATOM 935 O O . LEU A 1 116 ? 9.108 -6.865 -27.851 1.00 94.38 116 LEU A O 1
ATOM 939 N N . LYS A 1 117 ? 8.336 -8.623 -26.674 1.00 97.06 117 LYS A N 1
ATOM 940 C CA . LYS A 1 117 ? 9.117 -9.638 -27.389 1.00 97.06 117 LYS A CA 1
ATOM 941 C C . LYS A 1 117 ? 8.845 -9.581 -28.894 1.00 97.06 117 LYS A C 1
ATOM 943 O O . LYS A 1 117 ? 9.788 -9.493 -29.672 1.00 97.06 117 LYS A O 1
ATOM 948 N N . ALA A 1 118 ? 7.575 -9.590 -29.299 1.00 96.75 118 ALA A N 1
ATOM 949 C CA . ALA A 1 118 ? 7.198 -9.556 -30.709 1.00 96.75 118 ALA A CA 1
ATOM 950 C C . ALA A 1 118 ? 7.708 -8.289 -31.415 1.00 96.75 118 ALA A C 1
ATOM 952 O O . ALA A 1 118 ? 8.222 -8.367 -32.527 1.00 96.75 118 ALA A O 1
ATOM 953 N N . GLU A 1 119 ? 7.613 -7.123 -30.773 1.00 94.94 119 GLU A N 1
ATOM 954 C CA . GLU A 1 119 ? 8.122 -5.867 -31.337 1.00 94.94 119 GLU A CA 1
ATOM 955 C C . GLU A 1 119 ? 9.655 -5.856 -31.443 1.00 94.94 119 GLU A C 1
ATOM 957 O O . GLU A 1 119 ? 10.195 -5.430 -32.461 1.00 94.94 119 GLU A O 1
ATOM 962 N N . MET A 1 120 ? 10.365 -6.383 -30.442 1.00 96.00 120 MET A N 1
ATOM 963 C CA . MET A 1 120 ? 11.823 -6.538 -30.495 1.00 96.00 120 MET A CA 1
ATOM 964 C C . MET A 1 120 ? 12.250 -7.461 -31.642 1.00 96.00 120 MET A C 1
ATOM 966 O O . MET A 1 120 ? 13.148 -7.121 -32.414 1.00 96.00 120 MET A O 1
ATOM 970 N N . GLU A 1 121 ? 11.583 -8.605 -31.794 1.00 97.31 121 GLU A N 1
ATOM 971 C CA . GLU A 1 121 ? 11.891 -9.559 -32.858 1.00 97.31 121 GLU A CA 1
ATOM 972 C C . GLU A 1 121 ? 11.615 -8.974 -34.246 1.00 97.31 121 GLU A C 1
ATOM 974 O O . GLU A 1 121 ? 12.441 -9.164 -35.134 1.00 97.31 121 GLU A O 1
ATOM 979 N N . LYS A 1 122 ? 10.546 -8.187 -34.431 1.00 96.31 122 LYS A N 1
ATOM 980 C CA . LYS A 1 122 ? 10.281 -7.464 -35.692 1.00 96.31 122 LYS A CA 1
ATOM 981 C C . LYS A 1 122 ? 11.397 -6.494 -36.081 1.00 96.31 122 LYS A C 1
ATOM 983 O O . LYS A 1 122 ? 11.642 -6.290 -37.267 1.00 96.31 122 LYS A O 1
ATOM 988 N N . LEU A 1 123 ? 12.084 -5.910 -35.100 1.00 96.69 123 LEU A N 1
ATOM 989 C CA . LEU A 1 123 ? 13.262 -5.063 -35.321 1.00 96.69 123 LEU A CA 1
ATOM 990 C C . LEU A 1 123 ? 14.539 -5.887 -35.585 1.00 96.69 123 LEU A C 1
ATOM 992 O O . LEU A 1 123 ? 15.608 -5.325 -35.771 1.00 96.69 123 LEU A O 1
ATOM 996 N N . GLY A 1 124 ? 14.468 -7.220 -35.596 1.00 97.00 124 GLY A N 1
ATOM 997 C CA . GLY A 1 124 ? 15.629 -8.097 -35.758 1.00 97.00 124 GLY A CA 1
ATOM 998 C C . GLY A 1 124 ? 16.479 -8.248 -34.495 1.00 97.00 124 GLY A C 1
ATOM 999 O O . GLY A 1 124 ? 17.616 -8.726 -34.579 1.00 97.00 124 GLY A O 1
ATOM 1000 N N . ILE A 1 125 ? 15.949 -7.868 -33.325 1.00 98.00 125 ILE A N 1
ATOM 1001 C CA . ILE A 1 125 ? 16.586 -8.103 -32.026 1.00 98.00 125 ILE A CA 1
ATOM 1002 C C . ILE A 1 125 ? 16.319 -9.561 -31.618 1.00 98.00 125 ILE A C 1
ATOM 1004 O O . ILE A 1 125 ? 15.159 -9.956 -31.479 1.00 98.00 125 ILE A O 1
ATOM 1008 N N . PRO A 1 126 ? 17.355 -10.392 -31.408 1.00 98.12 126 PRO A N 1
ATOM 1009 C CA . PRO A 1 126 ? 17.155 -11.751 -30.924 1.00 98.12 126 PRO A CA 1
ATOM 101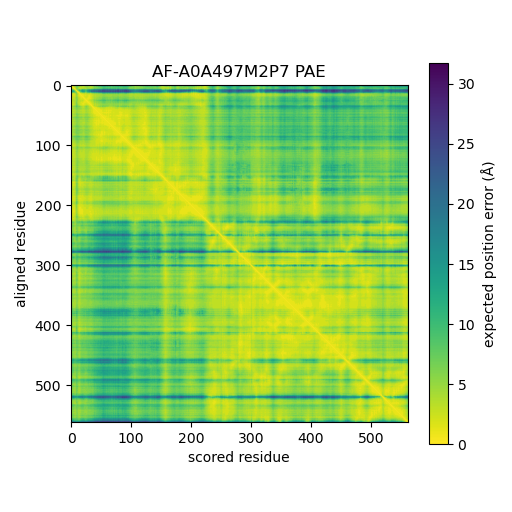0 C C . PRO A 1 126 ? 16.709 -11.747 -29.458 1.00 98.12 126 PRO A C 1
ATOM 1012 O O . PRO A 1 126 ? 17.254 -11.012 -28.637 1.00 98.12 126 PRO A O 1
ATOM 1015 N N . THR A 1 127 ? 15.746 -12.604 -29.114 1.00 98.19 127 THR A N 1
ATOM 1016 C CA . THR A 1 127 ? 15.244 -12.765 -27.739 1.00 98.19 127 THR A CA 1
ATOM 1017 C C . THR A 1 127 ? 15.395 -14.210 -27.268 1.00 98.19 127 THR A C 1
ATOM 1019 O O . THR A 1 127 ? 15.280 -15.147 -28.058 1.00 98.19 127 THR A O 1
ATOM 1022 N N . ASP A 1 128 ? 15.666 -14.386 -25.976 1.00 97.94 128 ASP A N 1
ATOM 1023 C CA . ASP A 1 128 ? 15.671 -15.672 -25.270 1.00 97.94 128 ASP A CA 1
ATOM 1024 C C . ASP A 1 128 ? 14.683 -15.566 -24.106 1.00 97.94 128 ASP A C 1
ATOM 1026 O O . ASP A 1 128 ? 15.015 -15.085 -23.022 1.00 97.94 128 ASP A O 1
ATOM 1030 N N . ALA A 1 129 ? 13.418 -15.887 -24.379 1.00 97.50 129 ALA A N 1
ATOM 1031 C CA . ALA A 1 129 ? 12.321 -15.660 -23.448 1.00 97.50 129 ALA A CA 1
ATOM 1032 C C . ALA A 1 129 ? 11.962 -16.934 -22.675 1.00 97.50 129 ALA A C 1
ATOM 1034 O O . ALA A 1 129 ? 11.623 -17.957 -23.269 1.00 97.50 129 ALA A O 1
ATOM 1035 N N . THR A 1 130 ? 11.959 -16.837 -21.347 1.00 98.25 130 THR A N 1
ATOM 1036 C CA . THR A 1 130 ? 11.392 -17.843 -20.445 1.00 98.25 130 THR A CA 1
ATOM 1037 C C . THR A 1 130 ? 10.047 -17.352 -19.920 1.00 98.25 130 THR A C 1
ATOM 1039 O O . THR A 1 130 ? 9.971 -16.352 -19.204 1.00 98.25 130 THR A O 1
ATOM 1042 N N . GLU A 1 131 ? 8.987 -18.075 -20.264 1.00 97.88 131 GLU A N 1
ATOM 1043 C CA . GLU A 1 131 ? 7.628 -17.836 -19.778 1.00 97.88 131 GLU A CA 1
ATOM 1044 C C . GLU A 1 131 ? 7.329 -18.785 -18.613 1.00 97.88 131 GLU A C 1
ATOM 1046 O O . GLU A 1 131 ? 7.541 -19.995 -18.720 1.00 97.88 131 GLU A O 1
ATOM 1051 N N . GLY A 1 132 ? 6.845 -18.257 -17.491 1.00 95.94 132 GLY A N 1
ATOM 1052 C CA . GLY A 1 132 ? 6.505 -19.091 -16.344 1.00 95.94 132 GLY A CA 1
ATOM 1053 C C . GLY A 1 132 ? 5.897 -18.323 -15.173 1.00 95.94 132 GLY A C 1
ATOM 1054 O O . GLY A 1 132 ? 5.868 -17.091 -15.178 1.00 95.94 132 GLY A O 1
ATOM 1055 N N . PRO A 1 133 ? 5.394 -19.037 -14.151 1.00 92.81 133 PRO A N 1
ATOM 1056 C CA . PRO A 1 133 ? 4.917 -18.409 -12.925 1.00 92.81 133 PRO A CA 1
ATOM 1057 C C . PRO A 1 133 ? 6.069 -17.744 -12.156 1.00 92.81 133 PRO A C 1
ATOM 1059 O O . PRO A 1 133 ? 7.247 -17.961 -12.462 1.00 92.81 133 PRO A O 1
ATOM 1062 N N . SER A 1 134 ? 5.748 -16.988 -11.098 1.00 87.62 134 SER A N 1
ATOM 1063 C CA . SER A 1 134 ? 6.761 -16.347 -10.237 1.00 87.62 134 SER A CA 1
ATOM 1064 C C . SER A 1 134 ? 7.867 -17.305 -9.790 1.00 87.62 134 SER A C 1
ATOM 1066 O O . SER A 1 134 ? 9.040 -16.955 -9.831 1.00 87.62 134 SER A O 1
ATOM 1068 N N . SER A 1 135 ? 7.515 -18.543 -9.432 1.00 89.38 135 SER A N 1
ATOM 1069 C CA . SER A 1 135 ? 8.466 -19.563 -8.971 1.00 89.38 135 SER A CA 1
ATOM 1070 C C . SER A 1 135 ? 9.517 -19.966 -10.015 1.00 89.38 135 SER A C 1
ATOM 1072 O O . SER A 1 135 ? 10.569 -20.481 -9.644 1.00 89.38 135 SER A O 1
ATOM 1074 N N . VAL A 1 136 ? 9.265 -19.713 -11.303 1.00 94.75 136 VAL A N 1
ATOM 1075 C CA . VAL A 1 136 ? 10.213 -19.949 -12.402 1.00 94.75 136 VAL A CA 1
ATOM 1076 C C . VAL A 1 136 ? 11.014 -18.687 -12.713 1.00 94.75 136 VAL A C 1
ATOM 1078 O O . VAL A 1 136 ? 12.228 -18.757 -12.886 1.00 94.75 136 VAL A O 1
ATOM 1081 N N . CYS A 1 137 ? 10.350 -17.530 -12.779 1.00 95.62 137 CYS A N 1
ATOM 1082 C CA . CYS A 1 137 ? 10.985 -16.282 -13.204 1.00 95.62 137 CYS A CA 1
ATOM 1083 C C . CYS A 1 137 ? 11.755 -15.564 -12.087 1.00 95.62 137 CYS A C 1
ATOM 1085 O O . CYS A 1 137 ? 12.764 -14.923 -12.362 1.00 95.62 137 CYS A O 1
ATOM 1087 N N . ALA A 1 138 ? 11.291 -15.633 -10.839 1.00 92.31 138 ALA A N 1
ATOM 1088 C CA . ALA A 1 138 ? 11.870 -14.874 -9.735 1.00 92.31 138 ALA A CA 1
ATOM 1089 C C . ALA A 1 138 ? 13.299 -15.314 -9.366 1.00 92.31 138 ALA A C 1
ATOM 1091 O O . ALA A 1 138 ? 14.129 -14.422 -9.209 1.00 92.31 138 ALA A O 1
ATOM 1092 N N . PRO A 1 139 ? 13.661 -16.617 -9.295 1.00 95.38 139 PRO A N 1
ATOM 1093 C CA . PRO A 1 139 ? 15.040 -17.006 -8.988 1.00 95.38 139 PRO A CA 1
ATOM 1094 C C . PRO A 1 139 ? 16.098 -16.395 -9.931 1.00 95.38 139 PRO A C 1
ATOM 1096 O O . PRO A 1 139 ? 17.011 -15.731 -9.439 1.00 95.38 139 PRO A O 1
ATOM 1099 N N . PRO A 1 140 ? 15.993 -16.505 -11.270 1.00 96.38 140 PRO A N 1
ATOM 1100 C CA . PRO A 1 140 ? 17.004 -15.929 -12.151 1.00 96.38 140 PRO A CA 1
ATOM 1101 C C . PRO A 1 140 ? 17.027 -14.394 -12.153 1.00 96.38 140 PRO A C 1
ATOM 1103 O O . PRO A 1 140 ? 18.060 -13.807 -12.476 1.00 96.38 140 PRO A O 1
ATOM 1106 N N . VAL A 1 141 ? 15.919 -13.739 -11.789 1.00 95.31 141 VAL A N 1
ATOM 1107 C CA . VAL A 1 141 ? 15.800 -12.274 -11.744 1.00 95.31 141 VAL A CA 1
ATOM 1108 C C . VAL A 1 141 ? 16.303 -11.702 -10.416 1.00 95.31 141 VAL A C 1
ATOM 1110 O O . VAL A 1 141 ? 17.180 -10.845 -10.405 1.00 95.31 141 VAL A O 1
ATOM 1113 N N . MET A 1 142 ? 15.765 -12.184 -9.297 1.00 92.88 142 MET A N 1
ATOM 1114 C CA . MET A 1 142 ? 15.939 -11.592 -7.967 1.00 92.88 142 MET A CA 1
ATOM 1115 C C . MET A 1 142 ? 17.098 -12.218 -7.177 1.00 92.88 142 MET A C 1
ATOM 1117 O O . MET A 1 142 ? 17.746 -11.525 -6.392 1.00 92.88 142 MET A O 1
ATOM 1121 N N . ARG A 1 143 ? 17.389 -13.510 -7.389 1.00 92.88 143 ARG A N 1
ATOM 1122 C CA . ARG A 1 143 ? 18.522 -14.206 -6.756 1.00 92.88 143 ARG A CA 1
ATOM 1123 C C . ARG A 1 143 ? 19.762 -14.166 -7.640 1.00 92.88 143 ARG A C 1
ATOM 1125 O O . ARG A 1 143 ? 20.783 -13.613 -7.247 1.00 92.88 143 ARG A O 1
ATOM 1132 N N . ASP A 1 144 ? 19.667 -14.733 -8.843 1.00 94.94 144 ASP A N 1
ATOM 1133 C CA . ASP A 1 144 ? 20.844 -14.958 -9.693 1.00 94.94 144 ASP A CA 1
ATOM 1134 C C . ASP A 1 144 ? 21.221 -13.720 -10.513 1.00 94.94 144 ASP A C 1
ATOM 1136 O O . ASP A 1 144 ? 22.373 -13.587 -10.922 1.00 94.94 144 ASP A O 1
ATOM 1140 N N . ARG A 1 145 ? 20.260 -12.814 -10.758 1.00 93.62 145 ARG A N 1
ATOM 1141 C CA . ARG A 1 145 ? 20.443 -11.561 -11.513 1.00 93.62 145 ARG A CA 1
ATOM 1142 C C . ARG A 1 145 ? 21.002 -11.786 -12.924 1.00 93.62 145 ARG A C 1
ATOM 1144 O O . ARG A 1 145 ? 21.851 -11.049 -13.415 1.00 93.62 145 ARG A O 1
ATOM 1151 N N . THR A 1 146 ? 20.519 -12.833 -13.591 1.00 94.69 146 THR A N 1
ATOM 1152 C CA . THR A 1 146 ? 20.991 -13.299 -14.908 1.00 94.69 146 THR A CA 1
ATOM 1153 C C . THR A 1 146 ? 19.967 -13.032 -16.012 1.00 94.69 146 THR A C 1
ATOM 1155 O O . THR A 1 146 ? 19.616 -13.915 -16.799 1.00 94.69 146 THR A O 1
ATOM 1158 N N . TYR A 1 147 ? 19.480 -11.796 -16.090 1.00 95.94 147 TYR A N 1
ATOM 1159 C CA . TYR A 1 147 ? 18.407 -11.389 -16.995 1.00 95.94 147 TYR A CA 1
ATOM 1160 C C . TYR A 1 147 ? 18.686 -10.017 -17.622 1.00 95.94 147 TYR A C 1
ATOM 1162 O O . TYR A 1 147 ? 19.558 -9.291 -17.154 1.00 95.94 147 TYR A O 1
ATOM 1170 N N . HIS A 1 148 ? 17.942 -9.667 -18.675 1.00 95.88 148 HIS A N 1
ATOM 1171 C CA . HIS A 1 148 ? 17.947 -8.309 -19.234 1.00 95.88 148 HIS A CA 1
ATOM 1172 C C . HIS A 1 148 ? 16.586 -7.625 -19.087 1.00 95.88 148 HIS A C 1
ATOM 1174 O O . HIS A 1 148 ? 16.526 -6.432 -18.823 1.00 95.88 148 HIS A O 1
ATOM 1180 N N . ILE A 1 149 ? 15.488 -8.370 -19.264 1.00 95.88 149 ILE A N 1
ATOM 1181 C CA . ILE A 1 149 ? 14.121 -7.841 -19.161 1.00 95.88 149 ILE A CA 1
ATOM 1182 C C . ILE A 1 149 ? 13.275 -8.787 -18.312 1.00 95.88 149 ILE A C 1
ATOM 1184 O O . ILE A 1 149 ? 13.344 -10.006 -18.468 1.00 95.88 149 ILE A O 1
ATOM 1188 N N . TYR A 1 150 ? 12.453 -8.223 -17.432 1.00 95.75 150 TYR A N 1
ATOM 1189 C CA . TYR A 1 150 ? 11.491 -8.965 -16.626 1.00 95.75 150 TYR A CA 1
ATOM 1190 C C . TYR A 1 150 ? 10.159 -8.220 -16.552 1.00 95.75 150 TYR A C 1
ATOM 1192 O O . TYR A 1 150 ? 10.126 -7.012 -16.323 1.00 95.75 150 TYR A O 1
ATOM 1200 N N . THR A 1 151 ? 9.044 -8.936 -16.703 1.00 94.69 151 THR A N 1
ATOM 1201 C CA . THR A 1 151 ? 7.709 -8.371 -16.459 1.00 94.69 151 THR A CA 1
ATOM 1202 C C . THR A 1 151 ? 7.403 -8.375 -14.957 1.00 94.69 151 THR A C 1
ATOM 1204 O O . THR A 1 151 ? 6.754 -9.288 -14.432 1.00 94.69 151 THR A O 1
ATOM 1207 N N . GLY A 1 152 ? 7.923 -7.367 -14.262 1.00 88.62 152 GLY A N 1
ATOM 1208 C CA . GLY A 1 152 ? 7.767 -7.178 -12.822 1.00 88.62 152 GLY A CA 1
ATOM 1209 C C . GLY A 1 152 ? 6.510 -6.407 -12.418 1.00 88.62 152 GLY A C 1
ATOM 1210 O O . GLY A 1 152 ? 5.653 -6.075 -13.234 1.00 88.62 152 GLY A O 1
ATOM 1211 N N . GLY A 1 153 ? 6.398 -6.139 -11.122 1.00 85.62 153 GLY A N 1
ATOM 1212 C CA . GLY A 1 153 ? 5.374 -5.273 -10.548 1.00 85.62 153 GLY A CA 1
ATOM 1213 C C . GLY A 1 153 ? 5.467 -5.254 -9.029 1.00 85.62 153 GLY A C 1
ATOM 1214 O O . GLY A 1 153 ? 6.007 -6.193 -8.443 1.00 85.62 153 GLY A O 1
ATOM 1215 N N . TRP A 1 154 ? 4.921 -4.202 -8.427 1.00 81.69 154 TRP A N 1
ATOM 1216 C CA . TRP A 1 154 ? 5.002 -3.913 -6.998 1.00 81.69 154 TRP A CA 1
ATOM 1217 C C . TRP A 1 154 ? 3.626 -3.552 -6.446 1.00 81.69 154 TRP A C 1
ATOM 1219 O O . TRP A 1 154 ? 2.827 -2.940 -7.158 1.00 81.69 154 TRP A O 1
ATOM 1229 N N . GLY A 1 155 ? 3.372 -3.926 -5.194 1.00 78.81 155 GLY A N 1
ATOM 1230 C CA . GLY A 1 155 ? 2.394 -3.231 -4.360 1.00 78.81 155 GLY A CA 1
ATOM 1231 C C . GLY A 1 155 ? 3.071 -1.995 -3.778 1.00 78.81 155 GLY A C 1
ATOM 1232 O O . GLY A 1 155 ? 4.231 -2.078 -3.379 1.00 78.81 155 GLY A O 1
ATOM 1233 N N . LEU A 1 156 ? 2.385 -0.856 -3.801 1.00 81.19 156 LEU A N 1
ATOM 1234 C CA . LEU A 1 156 ? 2.893 0.413 -3.283 1.00 81.19 156 LEU A CA 1
ATOM 1235 C C . LEU A 1 156 ? 1.980 0.868 -2.143 1.00 81.19 156 LEU A C 1
ATOM 1237 O O . LEU A 1 156 ? 0.777 0.616 -2.195 1.00 81.19 156 LEU A O 1
ATOM 1241 N N . GLY A 1 157 ? 2.553 1.519 -1.132 1.00 79.19 157 GLY A N 1
ATOM 1242 C CA . GLY A 1 157 ? 1.790 2.086 -0.022 1.00 79.19 157 GLY A CA 1
ATOM 1243 C C . GLY A 1 157 ? 1.045 3.369 -0.404 1.00 79.19 157 GLY A C 1
ATOM 1244 O O . GLY A 1 157 ? 1.159 3.872 -1.524 1.00 79.19 157 GLY A O 1
ATOM 1245 N N . ARG A 1 158 ? 0.302 3.926 0.562 1.00 81.00 158 ARG A N 1
ATOM 1246 C CA . ARG A 1 158 ? -0.430 5.200 0.411 1.00 81.00 158 ARG A CA 1
ATOM 1247 C C . ARG A 1 158 ? 0.483 6.410 0.170 1.00 81.00 158 ARG A C 1
ATOM 1249 O O . ARG A 1 158 ? 0.058 7.385 -0.445 1.00 81.00 158 ARG A O 1
ATOM 1256 N N . PHE A 1 159 ? 1.738 6.320 0.612 1.00 86.25 159 PHE A N 1
ATOM 1257 C CA . PHE A 1 159 ? 2.788 7.311 0.381 1.00 86.25 159 PHE A CA 1
ATOM 1258 C C . PHE A 1 159 ? 3.839 6.748 -0.585 1.00 86.25 159 PHE A C 1
ATOM 1260 O O . PHE A 1 159 ? 4.158 5.557 -0.508 1.00 86.25 159 PHE A O 1
ATOM 1267 N N . PRO A 1 160 ? 4.420 7.568 -1.475 1.00 83.81 160 PRO A N 1
ATOM 1268 C CA . PRO A 1 160 ? 5.328 7.098 -2.522 1.00 83.81 160 PRO A CA 1
ATOM 1269 C C . PRO A 1 160 ? 6.764 6.790 -2.042 1.00 83.81 160 PRO A C 1
ATOM 1271 O O . PRO A 1 160 ? 7.699 6.942 -2.810 1.00 83.81 160 PRO A O 1
ATOM 1274 N N . LEU A 1 161 ? 6.961 6.279 -0.822 1.00 86.75 161 LEU A N 1
ATOM 1275 C CA . LEU A 1 161 ? 8.286 6.071 -0.194 1.00 86.75 161 LEU A CA 1
ATOM 1276 C C . LEU A 1 161 ? 9.123 4.935 -0.815 1.00 86.75 161 LEU A C 1
ATOM 1278 O O . LEU A 1 161 ? 10.233 4.627 -0.377 1.00 86.75 161 LEU A O 1
ATOM 1282 N N . HIS A 1 162 ? 8.587 4.251 -1.825 1.00 89.06 162 HIS A N 1
ATOM 1283 C CA . HIS A 1 162 ? 9.191 3.058 -2.413 1.00 89.06 162 HIS A CA 1
ATOM 1284 C C . HIS A 1 162 ? 10.471 3.349 -3.201 1.00 89.06 162 HIS A C 1
ATOM 1286 O O . HIS A 1 162 ? 11.208 2.408 -3.500 1.00 89.06 162 HIS A O 1
ATOM 1292 N N . PHE A 1 163 ? 10.765 4.604 -3.561 1.00 94.50 163 PHE A N 1
ATOM 1293 C CA . PHE A 1 163 ? 11.941 4.908 -4.380 1.00 94.50 163 PHE A CA 1
ATOM 1294 C C . PHE A 1 163 ? 13.248 4.476 -3.715 1.00 94.50 163 PHE A C 1
ATOM 1296 O O . PHE A 1 163 ? 14.113 3.905 -4.388 1.00 94.50 163 PHE A O 1
ATOM 1303 N N . TYR A 1 164 ? 13.356 4.676 -2.400 1.00 91.50 164 TYR A N 1
ATOM 1304 C CA . TYR A 1 164 ? 14.531 4.308 -1.617 1.00 91.50 164 TYR A CA 1
ATOM 1305 C C . TYR A 1 164 ? 14.822 2.806 -1.683 1.00 91.50 164 TYR A C 1
ATOM 1307 O O . TYR A 1 164 ? 15.908 2.397 -2.100 1.00 91.50 164 TYR A O 1
ATOM 1315 N N . ALA A 1 165 ? 13.834 1.971 -1.358 1.00 88.19 165 ALA A N 1
ATOM 1316 C CA . ALA A 1 165 ? 14.004 0.521 -1.352 1.00 88.19 165 ALA A CA 1
ATOM 1317 C C . ALA A 1 165 ? 14.114 -0.070 -2.768 1.00 88.19 165 ALA A C 1
ATOM 1319 O O . ALA A 1 165 ? 14.944 -0.947 -3.011 1.00 88.19 165 ALA A O 1
ATOM 1320 N N . LEU A 1 166 ? 13.292 0.389 -3.720 1.00 92.69 166 LEU A N 1
ATOM 1321 C CA . LEU A 1 166 ? 13.184 -0.255 -5.032 1.00 92.69 166 LEU A CA 1
ATOM 1322 C C . LEU A 1 166 ? 14.271 0.167 -6.027 1.00 92.69 166 LEU A C 1
ATOM 1324 O O . LEU A 1 166 ? 14.540 -0.593 -6.958 1.00 92.69 166 LEU A O 1
ATOM 1328 N N . TYR A 1 167 ? 14.882 1.348 -5.875 1.00 94.69 167 TYR A N 1
ATOM 1329 C CA . TYR A 1 167 ? 15.732 1.921 -6.929 1.00 94.69 167 TYR A CA 1
ATOM 1330 C C . TYR A 1 167 ? 17.079 2.486 -6.455 1.00 94.69 167 TYR A C 1
ATOM 1332 O O . TYR A 1 167 ? 17.774 3.133 -7.240 1.00 94.69 167 TYR A O 1
ATOM 1340 N N . THR A 1 168 ? 17.489 2.210 -5.214 1.00 94.88 168 THR A N 1
ATOM 1341 C CA . THR A 1 168 ? 18.827 2.568 -4.709 1.00 94.88 168 THR A CA 1
ATOM 1342 C C . THR A 1 168 ? 19.649 1.327 -4.338 1.00 94.88 168 THR A C 1
ATOM 1344 O O . THR A 1 168 ? 19.090 0.229 -4.203 1.00 94.88 168 THR A O 1
ATOM 1347 N N . PRO A 1 169 ? 20.979 1.452 -4.152 1.00 95.56 169 PRO A N 1
ATOM 1348 C CA . PRO A 1 169 ? 21.830 0.323 -3.785 1.00 95.56 169 PRO A CA 1
ATOM 1349 C C . PRO A 1 169 ? 21.419 -0.419 -2.504 1.00 95.56 169 PRO A C 1
ATOM 1351 O O . PRO A 1 169 ? 21.772 -1.590 -2.368 1.00 95.56 169 PRO A O 1
ATOM 1354 N N . ILE A 1 170 ? 20.654 0.209 -1.596 1.00 88.44 170 ILE A N 1
ATOM 1355 C CA . ILE A 1 170 ? 20.199 -0.429 -0.349 1.00 88.44 170 ILE A CA 1
ATOM 1356 C C . ILE A 1 170 ? 19.343 -1.676 -0.614 1.00 88.44 170 ILE A C 1
ATOM 1358 O O . ILE A 1 170 ? 19.436 -2.662 0.110 1.00 88.44 170 ILE A O 1
ATOM 1362 N N . GLY A 1 171 ? 18.562 -1.669 -1.701 1.00 86.75 171 GLY A N 1
ATOM 1363 C CA . GLY A 1 171 ? 17.692 -2.774 -2.100 1.00 86.75 171 GLY A CA 1
ATOM 1364 C C . GLY A 1 171 ? 18.396 -3.887 -2.878 1.00 86.75 171 GLY A C 1
ATOM 1365 O O . GLY A 1 171 ? 17.732 -4.821 -3.331 1.00 86.75 171 GLY A O 1
ATOM 1366 N N . ILE A 1 172 ? 19.714 -3.792 -3.098 1.00 93.25 172 ILE A N 1
ATOM 1367 C CA . ILE A 1 172 ? 20.482 -4.733 -3.925 1.00 93.25 172 ILE A CA 1
ATOM 1368 C C . ILE A 1 172 ? 21.060 -5.853 -3.052 1.00 93.25 172 ILE A C 1
ATOM 1370 O O . ILE A 1 172 ? 22.259 -5.941 -2.798 1.00 93.25 172 ILE A O 1
ATOM 1374 N N . PHE A 1 173 ? 20.224 -6.817 -2.689 1.00 85.56 173 PHE A N 1
ATOM 1375 C CA . PHE A 1 173 ? 20.639 -8.077 -2.054 1.00 85.56 173 PHE A CA 1
ATOM 1376 C C . PHE A 1 173 ? 19.872 -9.268 -2.651 1.00 85.56 173 PHE A C 1
ATOM 1378 O O . PHE A 1 173 ? 19.098 -9.093 -3.597 1.00 85.56 173 PHE A O 1
ATOM 1385 N N . GLU A 1 174 ? 20.190 -10.493 -2.237 1.00 89.19 174 GLU A N 1
ATOM 1386 C CA . GLU A 1 174 ? 19.498 -11.689 -2.732 1.00 89.19 174 GLU A CA 1
ATOM 1387 C C . GLU A 1 174 ? 17.999 -11.585 -2.410 1.00 89.19 174 GLU A C 1
ATOM 1389 O O . GLU A 1 174 ? 17.655 -11.342 -1.260 1.00 89.19 174 GLU A O 1
ATOM 1394 N N . TRP A 1 175 ? 17.121 -11.727 -3.411 1.00 83.75 175 TRP A N 1
ATOM 1395 C CA . TRP A 1 175 ? 15.665 -11.507 -3.271 1.00 83.75 175 TRP A CA 1
ATOM 1396 C C . TRP A 1 175 ? 15.245 -10.066 -2.944 1.00 83.75 175 TRP A C 1
ATOM 1398 O O . TRP A 1 175 ? 14.078 -9.815 -2.653 1.00 83.75 175 TRP A O 1
ATOM 1408 N N . GLY A 1 176 ? 16.177 -9.116 -3.032 1.00 81.88 176 GLY A N 1
ATOM 1409 C CA . GLY A 1 176 ? 15.938 -7.725 -2.680 1.00 81.88 176 GLY A CA 1
ATOM 1410 C C . GLY A 1 176 ? 15.027 -6.969 -3.658 1.00 81.88 176 GLY A C 1
ATOM 1411 O O . GLY A 1 176 ? 14.881 -7.356 -4.826 1.00 81.88 176 GLY A O 1
ATOM 1412 N N . PRO A 1 177 ? 14.432 -5.857 -3.192 1.00 86.00 177 PRO A N 1
ATOM 1413 C CA . PRO A 1 177 ? 13.494 -5.060 -3.968 1.00 86.00 177 PRO A CA 1
ATOM 1414 C C . PRO A 1 177 ? 14.108 -4.423 -5.220 1.00 86.00 177 PRO A C 1
ATOM 1416 O O . PRO A 1 177 ? 13.470 -4.382 -6.269 1.00 86.00 177 PRO A O 1
ATOM 1419 N N . ASN A 1 178 ? 15.367 -3.982 -5.169 1.00 93.00 178 ASN A N 1
ATOM 1420 C CA . ASN A 1 178 ? 16.055 -3.434 -6.339 1.00 93.00 178 ASN A CA 1
ATOM 1421 C C . ASN A 1 178 ? 16.659 -4.555 -7.200 1.00 93.00 178 ASN A C 1
ATOM 1423 O O . ASN A 1 178 ? 17.854 -4.573 -7.509 1.00 93.00 178 ASN A O 1
ATOM 1427 N N . TYR A 1 179 ? 15.820 -5.508 -7.614 1.00 91.62 179 TYR A N 1
ATOM 1428 C CA . TYR A 1 179 ? 16.208 -6.486 -8.625 1.00 91.62 179 TYR A CA 1
ATOM 1429 C C . TYR A 1 179 ? 16.588 -5.860 -9.977 1.00 91.62 179 TYR A C 1
ATOM 1431 O O . TYR A 1 179 ? 17.391 -6.505 -10.651 1.00 91.62 179 TYR A O 1
ATOM 1439 N N . PRO A 1 180 ? 16.127 -4.649 -10.387 1.00 91.88 180 PRO A N 1
ATOM 1440 C CA . PRO A 1 180 ? 16.645 -3.939 -11.568 1.00 91.88 180 PRO A CA 1
ATOM 1441 C C . PRO A 1 180 ? 18.130 -3.552 -11.492 1.00 91.88 180 PRO A C 1
ATOM 1443 O O . PRO A 1 180 ? 18.719 -3.226 -12.519 1.00 91.88 180 PRO A O 1
ATOM 1446 N N . LEU A 1 181 ? 18.745 -3.622 -10.305 1.00 93.31 181 LEU A N 1
ATOM 1447 C CA . LEU A 1 181 ? 20.157 -3.306 -10.050 1.00 93.31 181 LEU A CA 1
ATOM 1448 C C . LEU A 1 181 ? 20.532 -1.846 -10.334 1.00 93.31 181 LEU A C 1
ATOM 1450 O O . LEU A 1 181 ? 21.670 -1.555 -10.717 1.00 93.31 181 LEU A O 1
ATOM 1454 N N . ILE A 1 182 ? 19.589 -0.925 -10.136 1.00 95.00 182 ILE A N 1
ATOM 1455 C CA . ILE A 1 182 ? 19.813 0.504 -10.365 1.00 95.00 182 ILE A CA 1
ATOM 1456 C C . ILE A 1 182 ? 20.758 1.050 -9.293 1.00 95.00 182 ILE A C 1
ATOM 1458 O O . ILE A 1 182 ? 20.539 0.863 -8.099 1.00 95.00 182 ILE A O 1
ATOM 1462 N N . GLN A 1 183 ? 21.815 1.727 -9.737 1.00 95.75 183 GLN A N 1
ATOM 1463 C CA . GLN A 1 183 ? 22.864 2.310 -8.891 1.00 95.75 183 GLN A CA 1
ATOM 1464 C C . GLN A 1 183 ? 23.193 3.729 -9.371 1.00 95.75 183 GLN A C 1
ATOM 1466 O O . GLN A 1 183 ? 24.346 4.080 -9.614 1.00 95.75 183 GLN A O 1
ATOM 1471 N N . ASP A 1 184 ? 22.155 4.531 -9.588 1.00 97.69 184 ASP A N 1
ATOM 1472 C CA . ASP A 1 184 ? 22.293 5.916 -10.026 1.00 97.69 184 ASP A CA 1
ATOM 1473 C C . ASP A 1 184 ? 22.486 6.833 -8.810 1.00 97.69 184 ASP A C 1
ATOM 1475 O O . ASP A 1 184 ? 21.661 6.851 -7.895 1.00 97.69 184 ASP A O 1
ATOM 1479 N N . HIS A 1 185 ? 23.595 7.576 -8.775 1.00 97.62 185 HIS A N 1
ATOM 1480 C CA . HIS A 1 185 ? 23.931 8.447 -7.645 1.00 97.62 185 HIS A CA 1
ATOM 1481 C C . HIS A 1 185 ? 22.966 9.627 -7.488 1.00 97.62 185 HIS A C 1
ATOM 1483 O O . HIS A 1 185 ? 22.700 10.037 -6.361 1.00 97.62 185 HIS A O 1
ATOM 1489 N N . GLU A 1 186 ? 22.450 10.170 -8.592 1.00 98.19 186 GLU A N 1
ATOM 1490 C CA . GLU A 1 186 ? 21.489 11.273 -8.552 1.00 98.19 186 GLU A CA 1
ATOM 1491 C C . GLU A 1 186 ? 20.146 10.768 -8.023 1.00 98.19 186 GLU A C 1
ATOM 1493 O O . GLU A 1 186 ? 19.572 11.375 -7.122 1.00 98.19 186 GLU A O 1
ATOM 1498 N N . LEU A 1 187 ? 19.696 9.606 -8.511 1.00 98.00 187 LEU A N 1
ATOM 1499 C CA . LEU A 1 187 ? 18.484 8.960 -8.004 1.00 98.00 187 LEU A CA 1
ATOM 1500 C C . LEU A 1 187 ? 18.610 8.605 -6.522 1.00 98.00 187 LEU A C 1
ATOM 1502 O O . LEU A 1 187 ? 17.676 8.829 -5.765 1.00 98.00 187 LEU A O 1
ATOM 1506 N N . THR A 1 188 ? 19.764 8.073 -6.107 1.00 97.69 188 THR A N 1
ATOM 1507 C CA . THR A 1 188 ? 20.011 7.689 -4.709 1.00 97.69 188 THR A CA 1
ATOM 1508 C C . THR A 1 188 ? 19.914 8.895 -3.783 1.00 97.69 188 THR A C 1
ATOM 1510 O O . THR A 1 188 ? 19.251 8.805 -2.758 1.00 97.69 188 THR A O 1
ATOM 1513 N N . TYR A 1 189 ? 20.498 10.035 -4.169 1.00 97.88 189 TYR A N 1
ATOM 1514 C CA . TYR A 1 189 ? 20.402 11.273 -3.394 1.00 97.88 189 TYR A CA 1
ATOM 1515 C C . TYR A 1 189 ? 18.950 11.727 -3.194 1.00 97.88 189 TYR A C 1
ATOM 1517 O O . TYR A 1 189 ? 18.547 12.019 -2.069 1.00 97.88 189 TYR A O 1
ATOM 1525 N N . TRP A 1 190 ? 18.160 11.781 -4.271 1.00 98.12 190 TRP A N 1
ATOM 1526 C CA . TRP A 1 190 ? 16.763 12.209 -4.178 1.00 98.12 190 TRP A CA 1
ATOM 1527 C C . TRP A 1 190 ? 15.903 11.204 -3.421 1.00 98.12 190 TRP A C 1
ATOM 1529 O O . TRP A 1 190 ? 15.093 11.613 -2.598 1.00 98.12 190 TRP A O 1
ATOM 1539 N N . ALA A 1 191 ? 16.114 9.907 -3.637 1.00 96.62 191 ALA A N 1
ATOM 1540 C CA . ALA A 1 191 ? 15.396 8.872 -2.914 1.00 96.62 191 ALA A CA 1
ATOM 1541 C C . ALA A 1 191 ? 15.692 8.946 -1.410 1.00 96.62 191 ALA A C 1
ATOM 1543 O O . ALA A 1 191 ? 14.752 8.953 -0.636 1.00 96.62 191 ALA A O 1
ATOM 1544 N N . GLU A 1 192 ? 16.956 9.113 -0.996 1.00 94.38 192 GLU A N 1
ATOM 1545 C CA . GLU A 1 192 ? 17.335 9.301 0.414 1.00 94.38 192 GLU A CA 1
ATOM 1546 C C . GLU A 1 192 ? 16.765 10.586 1.032 1.00 94.38 192 GLU A C 1
ATOM 1548 O O . GLU A 1 192 ? 16.492 10.614 2.233 1.00 94.38 192 GLU A O 1
ATOM 1553 N N . LEU A 1 193 ? 16.608 11.653 0.240 1.00 96.25 193 LEU A N 1
ATOM 1554 C CA . LEU A 1 193 ? 15.993 12.908 0.680 1.00 96.25 193 LEU A CA 1
ATOM 1555 C C . LEU A 1 193 ? 14.465 12.800 0.800 1.00 96.25 193 LEU A C 1
ATOM 1557 O O . LEU A 1 193 ? 13.883 13.422 1.683 1.00 96.25 193 LEU A O 1
ATOM 1561 N N . GLU A 1 194 ? 13.812 12.020 -0.062 1.00 94.88 194 GLU A N 1
ATOM 1562 C CA . GLU A 1 194 ? 12.394 11.674 0.080 1.00 94.88 194 GLU A CA 1
ATOM 1563 C C . GLU A 1 194 ? 12.173 10.785 1.307 1.00 94.88 194 GLU A C 1
ATOM 1565 O O . GLU A 1 194 ? 11.260 11.030 2.092 1.00 94.88 194 GLU A O 1
ATOM 1570 N N . TYR A 1 195 ? 13.008 9.760 1.468 1.00 90.25 195 TYR A N 1
ATOM 1571 C CA . TYR A 1 195 ? 13.017 8.834 2.588 1.00 90.25 195 TYR A CA 1
ATOM 1572 C C . TYR A 1 195 ? 14.386 8.124 2.657 1.00 90.25 195 TYR A C 1
ATOM 1574 O O . TYR A 1 195 ? 14.819 7.535 1.671 1.00 90.25 195 TYR A O 1
ATOM 1582 N N . PRO A 1 196 ? 15.090 8.118 3.801 1.00 88.44 196 PRO A N 1
ATOM 1583 C CA . PRO A 1 196 ? 14.575 8.424 5.132 1.00 88.44 196 PRO A CA 1
ATOM 1584 C C . PRO A 1 196 ? 14.884 9.840 5.642 1.00 88.44 196 PRO A C 1
ATOM 1586 O O . PRO A 1 196 ? 14.371 10.204 6.688 1.00 88.44 196 PRO A O 1
ATOM 1589 N N . ASN A 1 197 ? 15.669 10.673 4.955 1.00 91.56 197 ASN A N 1
ATOM 1590 C CA . ASN A 1 197 ? 16.222 11.921 5.519 1.00 91.56 197 ASN A CA 1
ATOM 1591 C C . ASN A 1 197 ? 15.335 13.165 5.313 1.00 91.56 197 ASN A C 1
ATOM 1593 O O . ASN A 1 197 ? 15.832 14.292 5.243 1.00 91.56 197 ASN A O 1
ATOM 1597 N N . CYS A 1 198 ? 14.032 12.970 5.141 1.00 94.38 198 CYS A N 1
ATOM 1598 C CA . CYS A 1 198 ? 13.135 14.027 4.703 1.00 94.38 198 CYS A CA 1
ATOM 1599 C C . CYS A 1 198 ? 12.877 15.072 5.798 1.00 94.38 198 CYS A C 1
ATOM 1601 O O . CYS A 1 198 ? 12.445 14.696 6.882 1.00 94.38 198 CYS A O 1
ATOM 1603 N N . PRO A 1 199 ? 13.072 16.378 5.559 1.00 92.56 199 PRO A N 1
ATOM 1604 C CA . PRO A 1 199 ? 12.790 17.393 6.573 1.00 92.56 199 PRO A CA 1
ATOM 1605 C C . PRO A 1 199 ? 11.296 17.749 6.681 1.00 92.56 199 PRO A C 1
ATOM 1607 O O . PRO A 1 199 ? 10.814 18.028 7.781 1.00 92.56 199 PRO A O 1
ATOM 1610 N N . ASP A 1 200 ? 10.572 17.749 5.558 1.00 93.06 200 ASP A N 1
ATOM 1611 C CA . ASP A 1 200 ? 9.196 18.238 5.443 1.00 93.06 200 ASP A CA 1
ATOM 1612 C C . ASP A 1 200 ? 8.466 17.683 4.204 1.00 93.06 200 ASP A C 1
ATOM 1614 O O . ASP A 1 200 ? 9.074 17.144 3.277 1.00 93.06 200 ASP A O 1
ATOM 1618 N N . TYR A 1 201 ? 7.142 17.845 4.188 1.00 91.56 201 TYR A 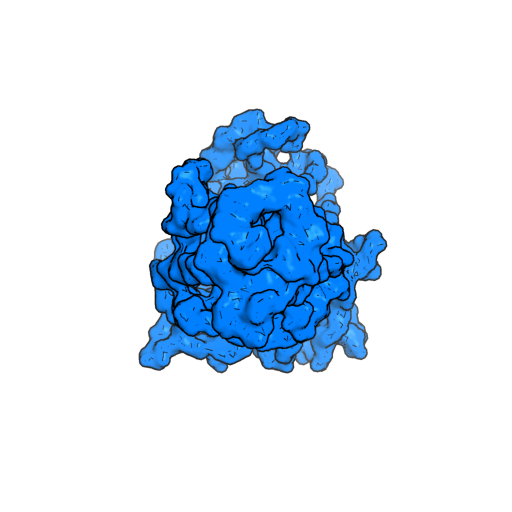N 1
ATOM 1619 C CA . TYR A 1 201 ? 6.255 17.352 3.132 1.00 91.56 201 TYR A CA 1
ATOM 1620 C C . TYR A 1 201 ? 6.592 17.884 1.730 1.00 91.56 201 TYR A C 1
ATOM 1622 O O . TYR A 1 201 ? 6.646 17.114 0.770 1.00 91.56 201 TYR A O 1
ATOM 1630 N N . ASP A 1 202 ? 6.847 19.190 1.594 1.00 93.94 202 ASP A N 1
ATOM 1631 C CA . ASP A 1 202 ? 7.135 19.809 0.294 1.00 93.94 202 ASP A CA 1
ATOM 1632 C C . ASP A 1 202 ? 8.430 19.242 -0.307 1.00 93.94 202 ASP A C 1
ATOM 1634 O O . ASP A 1 202 ? 8.496 18.952 -1.508 1.00 93.94 202 ASP A O 1
ATOM 1638 N N . THR A 1 203 ? 9.440 19.015 0.540 1.00 95.88 203 THR A N 1
ATOM 1639 C CA . THR A 1 203 ? 10.693 18.364 0.156 1.00 95.88 203 THR A CA 1
ATOM 1640 C C . THR A 1 203 ? 10.456 16.926 -0.292 1.00 95.88 203 THR A C 1
ATOM 1642 O O . THR A 1 203 ? 11.008 16.526 -1.320 1.00 95.88 203 THR A O 1
ATOM 1645 N N . ALA A 1 204 ? 9.609 16.159 0.406 1.00 94.00 204 ALA A N 1
ATOM 1646 C CA . ALA A 1 204 ? 9.253 14.809 -0.027 1.00 94.00 204 ALA A CA 1
ATOM 1647 C C . ALA A 1 204 ? 8.612 14.817 -1.422 1.00 94.00 204 ALA A C 1
ATOM 1649 O O . ALA A 1 204 ? 9.027 14.064 -2.302 1.00 94.00 204 ALA A O 1
ATOM 1650 N N . VAL A 1 205 ? 7.627 15.694 -1.650 1.00 93.12 205 VAL A N 1
ATOM 1651 C CA . VAL A 1 205 ? 6.923 15.799 -2.938 1.00 93.12 205 VAL A CA 1
ATOM 1652 C C . VAL A 1 205 ? 7.889 16.161 -4.063 1.00 93.12 205 VAL A C 1
ATOM 1654 O O . VAL A 1 205 ? 7.826 15.585 -5.154 1.00 93.12 205 VAL A O 1
ATOM 1657 N N . GLN A 1 206 ? 8.796 17.107 -3.816 1.00 95.88 206 GLN A N 1
ATOM 1658 C CA . GLN A 1 206 ? 9.821 17.481 -4.785 1.00 95.88 206 GLN A CA 1
ATOM 1659 C C . GLN A 1 206 ? 10.763 16.307 -5.084 1.00 95.88 206 GLN A C 1
ATOM 1661 O O . GLN A 1 206 ? 11.003 15.997 -6.252 1.00 95.88 206 GLN A O 1
ATOM 1666 N N . ALA A 1 207 ? 11.279 15.645 -4.051 1.00 97.19 207 ALA A N 1
ATOM 1667 C CA . ALA A 1 207 ? 12.215 14.539 -4.197 1.00 97.19 207 ALA A CA 1
ATOM 1668 C C . ALA A 1 207 ? 11.590 13.353 -4.954 1.00 97.19 207 ALA A C 1
ATOM 1670 O O . ALA A 1 207 ? 12.190 12.850 -5.906 1.00 97.19 207 ALA A O 1
ATOM 1671 N N . ALA A 1 208 ? 10.338 12.995 -4.648 1.00 95.25 208 ALA A N 1
ATOM 1672 C CA . ALA A 1 208 ? 9.568 11.986 -5.379 1.00 95.25 208 ALA A CA 1
ATOM 1673 C C . ALA A 1 208 ? 9.436 12.319 -6.879 1.00 95.25 208 ALA A C 1
ATOM 1675 O O . ALA A 1 208 ? 9.505 11.440 -7.749 1.00 95.25 208 ALA A O 1
ATOM 1676 N N . LYS A 1 209 ? 9.238 13.600 -7.217 1.00 95.25 209 LYS A N 1
ATOM 1677 C CA . LYS A 1 209 ? 9.148 14.070 -8.610 1.00 95.25 209 LYS A CA 1
ATOM 1678 C C . LYS A 1 209 ? 10.486 13.998 -9.337 1.00 95.25 209 LYS A C 1
ATOM 1680 O O . LYS A 1 209 ? 10.503 13.617 -10.511 1.00 95.25 209 LYS A O 1
ATOM 1685 N N . GLU A 1 210 ? 11.589 14.304 -8.662 1.00 97.75 210 GLU A N 1
ATOM 1686 C CA . GLU A 1 210 ? 12.937 14.148 -9.219 1.00 97.75 210 GLU A CA 1
ATOM 1687 C C . GLU A 1 210 ? 13.293 12.673 -9.438 1.00 97.75 210 GLU A C 1
ATOM 1689 O O . GLU A 1 210 ? 13.788 12.316 -10.510 1.00 97.75 210 GLU A O 1
ATOM 1694 N N . CYS A 1 211 ? 12.938 11.785 -8.504 1.00 97.38 211 CYS A N 1
ATOM 1695 C CA . CYS A 1 211 ? 13.069 10.340 -8.693 1.00 97.38 211 CYS A CA 1
ATOM 1696 C C . CYS A 1 211 ? 12.329 9.862 -9.953 1.00 97.38 211 CYS A C 1
ATOM 1698 O O . CYS A 1 211 ? 12.898 9.135 -10.772 1.00 97.38 211 CYS A O 1
ATOM 1700 N N . GLN A 1 212 ? 11.081 10.307 -10.154 1.00 95.69 212 GLN A N 1
ATOM 1701 C CA . GLN A 1 212 ? 10.303 10.008 -11.365 1.00 95.69 212 GLN A CA 1
ATOM 1702 C C . GLN A 1 212 ? 10.985 10.509 -12.636 1.00 95.69 212 GLN A C 1
ATOM 1704 O O . GLN A 1 212 ? 11.089 9.744 -13.595 1.00 95.69 212 GLN A O 1
ATOM 1709 N N . ARG A 1 213 ? 11.469 11.760 -12.644 1.00 95.94 213 ARG A N 1
ATOM 1710 C CA . ARG A 1 213 ? 12.204 12.316 -13.786 1.00 95.94 213 ARG A CA 1
ATOM 1711 C C . ARG A 1 213 ? 13.383 11.423 -14.144 1.00 95.94 213 ARG A C 1
ATOM 1713 O O . ARG A 1 213 ? 13.494 11.013 -15.293 1.00 95.94 213 ARG A O 1
ATOM 1720 N N . ILE A 1 214 ? 14.245 11.113 -13.176 1.00 97.31 214 ILE A N 1
ATOM 1721 C CA . ILE A 1 214 ? 15.478 10.358 -13.426 1.00 97.31 214 ILE A CA 1
ATOM 1722 C C . ILE A 1 214 ? 15.149 8.958 -13.937 1.00 97.31 214 ILE A C 1
ATOM 1724 O O . ILE A 1 214 ? 15.721 8.520 -14.932 1.00 97.31 214 ILE A O 1
ATOM 1728 N N . LEU A 1 215 ? 14.195 8.268 -13.306 1.00 95.69 215 LEU A N 1
ATOM 1729 C CA . LEU A 1 215 ? 13.754 6.943 -13.744 1.00 95.69 215 LEU A CA 1
ATOM 1730 C C . LEU A 1 215 ? 13.270 6.961 -15.198 1.00 95.69 215 LEU A C 1
ATOM 1732 O O . LEU A 1 215 ? 13.627 6.065 -15.968 1.00 95.69 215 LEU A O 1
ATOM 1736 N N . ILE A 1 216 ? 12.517 7.995 -15.582 1.00 94.31 216 ILE A N 1
ATOM 1737 C CA . ILE A 1 216 ? 12.013 8.162 -16.943 1.00 94.31 216 ILE A CA 1
ATOM 1738 C C . ILE A 1 216 ? 13.153 8.535 -17.888 1.00 94.31 216 ILE A C 1
ATOM 1740 O O . ILE A 1 216 ? 13.411 7.768 -18.799 1.00 94.31 216 ILE A O 1
ATOM 1744 N N . GLU A 1 217 ? 13.898 9.619 -17.669 1.00 93.94 217 GLU A N 1
ATOM 1745 C CA . GLU A 1 217 ? 14.982 10.068 -18.566 1.00 93.94 217 GLU A CA 1
ATOM 1746 C C . GLU A 1 217 ? 16.074 9.014 -18.793 1.00 93.94 217 GLU A C 1
ATOM 1748 O O . GLU A 1 217 ? 16.685 8.960 -19.864 1.00 93.94 217 GLU A O 1
ATOM 1753 N N . ARG A 1 218 ? 16.326 8.165 -17.791 1.00 93.81 218 ARG A N 1
ATOM 1754 C CA . ARG A 1 218 ? 17.272 7.045 -17.884 1.00 93.81 218 ARG A CA 1
ATOM 1755 C C . ARG A 1 218 ? 16.658 5.782 -18.482 1.00 93.81 218 ARG A C 1
ATOM 1757 O O . ARG A 1 218 ? 17.402 4.868 -18.823 1.00 93.81 218 ARG A O 1
ATOM 1764 N N . CYS A 1 219 ? 15.333 5.727 -18.617 1.00 91.56 219 CYS A N 1
ATOM 1765 C CA . CYS A 1 219 ? 14.572 4.564 -19.061 1.00 91.56 219 CYS A CA 1
ATOM 1766 C C . CYS A 1 219 ? 14.918 3.299 -18.249 1.00 91.56 219 CYS A C 1
ATOM 1768 O O . CYS A 1 219 ? 15.098 2.212 -18.796 1.00 91.56 219 CYS A O 1
ATOM 1770 N N . TYR A 1 220 ? 15.033 3.437 -16.921 1.00 92.25 220 TYR A N 1
ATOM 1771 C CA . TYR A 1 220 ? 15.341 2.304 -16.033 1.00 92.25 220 TYR A CA 1
ATOM 1772 C C . TYR A 1 220 ? 14.196 1.278 -15.947 1.00 92.25 220 TYR A C 1
ATOM 1774 O O . TYR A 1 220 ? 14.394 0.150 -15.500 1.00 92.25 220 TYR A O 1
ATOM 1782 N N . GLY A 1 221 ? 12.996 1.653 -16.387 1.00 90.31 221 GLY A N 1
ATOM 1783 C CA . GLY A 1 221 ? 11.825 0.792 -16.462 1.00 90.31 221 GLY A CA 1
ATOM 1784 C C . GLY A 1 221 ? 10.836 1.292 -17.510 1.00 90.31 221 GLY A C 1
ATOM 1785 O O . GLY A 1 221 ? 11.037 2.326 -18.141 1.00 90.31 221 GLY A O 1
ATOM 1786 N N . ILE A 1 222 ? 9.751 0.545 -17.706 1.00 89.69 222 ILE A N 1
ATOM 1787 C CA . ILE A 1 222 ? 8.621 0.971 -18.537 1.00 89.69 222 ILE A CA 1
ATOM 1788 C C . ILE A 1 222 ? 7.351 0.793 -17.709 1.00 89.69 222 ILE A C 1
ATOM 1790 O O . ILE A 1 222 ? 6.906 -0.325 -17.453 1.00 89.69 222 ILE A O 1
ATOM 1794 N N . TRP A 1 223 ? 6.763 1.906 -17.281 1.00 88.75 223 TRP A N 1
ATOM 1795 C CA . TRP A 1 223 ? 5.600 1.919 -16.396 1.00 88.75 223 TRP A CA 1
ATOM 1796 C C . TRP A 1 223 ? 4.318 1.745 -17.201 1.00 88.75 223 TRP A C 1
ATOM 1798 O O . TRP A 1 223 ? 3.839 2.658 -17.880 1.00 88.75 223 TRP A O 1
ATOM 1808 N N . LEU A 1 224 ? 3.779 0.528 -17.157 1.00 86.31 224 LEU A N 1
ATOM 1809 C CA . LEU A 1 224 ? 2.692 0.116 -18.037 1.00 86.31 224 LEU A CA 1
ATOM 1810 C C . LEU A 1 224 ? 1.323 0.487 -17.483 1.00 86.31 224 LEU A C 1
ATOM 1812 O O . LEU A 1 224 ? 0.561 1.171 -18.157 1.00 86.31 224 LEU A O 1
ATOM 1816 N N . TYR A 1 225 ? 0.980 0.044 -16.280 1.00 83.31 225 TYR A N 1
ATOM 1817 C CA . TYR A 1 225 ? -0.338 0.272 -15.699 1.00 83.31 225 TYR A CA 1
ATOM 1818 C C . TYR A 1 225 ? -0.297 0.100 -14.178 1.00 83.31 225 TYR A C 1
ATOM 1820 O O . TYR A 1 225 ? 0.535 -0.632 -13.649 1.00 83.31 225 TYR A O 1
ATOM 1828 N N . THR A 1 226 ? -1.245 0.737 -13.499 1.00 81.50 226 THR A N 1
ATOM 1829 C CA . THR A 1 226 ? -1.722 0.320 -12.178 1.00 81.50 226 THR A CA 1
ATOM 1830 C C . THR A 1 226 ? -3.055 -0.374 -12.419 1.00 81.50 226 THR A C 1
ATOM 1832 O O . THR A 1 226 ? -3.874 0.133 -13.188 1.00 81.50 226 THR A O 1
ATOM 1835 N N . SER A 1 227 ? -3.258 -1.565 -11.859 1.00 75.88 227 SER A N 1
ATOM 1836 C CA . SER A 1 227 ? -4.512 -2.297 -12.047 1.00 75.88 227 SER A CA 1
ATOM 1837 C C . SER A 1 227 ? -5.643 -1.610 -11.290 1.00 75.88 227 SER A C 1
ATOM 1839 O O . SER A 1 227 ? -5.531 -1.410 -10.087 1.00 75.88 227 SER A O 1
ATOM 1841 N N . GLY A 1 228 ? -6.740 -1.306 -11.984 1.00 74.50 228 GLY A N 1
ATOM 1842 C CA . GLY A 1 228 ? -8.039 -1.120 -11.343 1.00 74.50 228 GLY A CA 1
ATOM 1843 C C . GLY A 1 228 ? -8.702 -2.485 -11.187 1.00 74.50 228 GLY A C 1
ATOM 1844 O O . GLY A 1 228 ? -8.847 -3.208 -12.175 1.00 74.50 228 GLY A O 1
ATOM 1845 N N . GLY A 1 229 ? -9.039 -2.862 -9.957 1.00 70.88 229 GLY A N 1
ATOM 1846 C CA . GLY A 1 229 ? -9.773 -4.088 -9.650 1.00 70.88 229 GLY A CA 1
ATOM 1847 C C . GLY A 1 229 ? -11.238 -3.799 -9.337 1.00 70.88 229 GLY A C 1
ATOM 1848 O O . GLY A 1 229 ? -11.589 -2.687 -8.953 1.00 70.88 229 GLY A O 1
ATOM 1849 N N . TYR A 1 230 ? -12.085 -4.816 -9.475 1.00 74.31 230 TYR A N 1
ATOM 1850 C CA . TYR A 1 230 ? -13.444 -4.797 -8.940 1.00 74.31 230 TYR A CA 1
ATOM 1851 C C . TYR A 1 230 ? -13.516 -5.816 -7.813 1.00 74.31 230 TYR A C 1
ATOM 1853 O O . TYR A 1 230 ? -13.118 -6.966 -8.005 1.00 74.31 230 TYR A O 1
ATOM 1861 N N . VAL A 1 231 ? -14.048 -5.407 -6.665 1.00 76.88 231 VAL A N 1
ATOM 1862 C CA . VAL A 1 231 ? -14.386 -6.330 -5.582 1.00 76.88 231 VAL A CA 1
ATOM 1863 C C . VAL A 1 231 ? -15.899 -6.486 -5.556 1.00 76.88 231 VAL A C 1
ATOM 1865 O O . VAL A 1 231 ? -16.639 -5.511 -5.670 1.00 76.88 231 VAL A O 1
ATOM 1868 N N . ALA A 1 232 ? -16.365 -7.728 -5.467 1.00 82.69 232 ALA A N 1
ATOM 1869 C CA . ALA A 1 232 ? -17.781 -8.047 -5.388 1.00 82.69 232 ALA A CA 1
ATOM 1870 C C . ALA A 1 232 ? -18.113 -8.562 -3.989 1.00 82.69 232 ALA A C 1
ATOM 1872 O O . ALA A 1 232 ? -17.349 -9.323 -3.400 1.00 82.69 232 ALA A O 1
ATOM 1873 N N . TYR A 1 233 ? -19.288 -8.196 -3.493 1.00 88.12 233 TYR A N 1
ATOM 1874 C CA . TYR A 1 233 ? -19.847 -8.711 -2.250 1.00 88.12 233 TYR A CA 1
ATOM 1875 C C . TYR A 1 233 ? -21.274 -9.203 -2.488 1.00 88.12 233 TYR A C 1
ATOM 1877 O O . TYR A 1 233 ? -21.896 -8.941 -3.522 1.00 88.12 233 TYR A O 1
ATOM 1885 N N . ARG A 1 234 ? -21.785 -10.007 -1.557 1.00 88.75 234 ARG A N 1
ATOM 1886 C CA . ARG A 1 234 ? -23.119 -10.595 -1.685 1.00 88.75 234 ARG A CA 1
ATOM 1887 C C . ARG A 1 234 ? -24.192 -9.515 -1.486 1.00 88.75 234 ARG A C 1
ATOM 1889 O O . ARG A 1 234 ? -24.066 -8.675 -0.609 1.00 88.75 234 ARG A O 1
ATOM 1896 N N . LYS A 1 235 ? -25.281 -9.589 -2.256 1.00 88.88 235 LYS A N 1
ATOM 1897 C CA . LYS A 1 235 ? -26.493 -8.791 -2.015 1.00 88.88 235 LYS A CA 1
ATOM 1898 C C . LYS A 1 235 ? -26.973 -8.937 -0.563 1.00 88.88 235 LYS A C 1
ATOM 1900 O O . LYS A 1 235 ? -26.945 -10.048 -0.037 1.00 88.88 235 LYS A O 1
ATOM 1905 N N . GLY A 1 236 ? -27.490 -7.853 0.005 1.00 92.88 236 GLY A N 1
ATOM 1906 C CA . GLY A 1 236 ? -28.076 -7.814 1.341 1.00 92.88 236 GLY A CA 1
ATOM 1907 C C . GLY A 1 236 ? -27.211 -7.068 2.348 1.00 92.88 236 GLY A C 1
ATOM 1908 O O . GLY A 1 236 ? -27.740 -6.590 3.342 1.00 92.88 236 GLY A O 1
ATOM 1909 N N . TRP A 1 237 ? -25.913 -6.920 2.076 1.00 93.19 237 TRP A N 1
ATOM 1910 C CA . TRP A 1 237 ? -25.025 -6.088 2.881 1.00 93.19 237 TRP A CA 1
ATOM 1911 C C . TRP A 1 237 ? -25.188 -4.603 2.545 1.00 93.19 237 TRP A C 1
ATOM 1913 O O . TRP A 1 237 ? -25.294 -4.247 1.372 1.00 93.19 237 TRP A O 1
ATOM 1923 N N . LEU A 1 238 ? -25.187 -3.783 3.590 1.00 94.12 238 LEU A N 1
ATOM 1924 C CA . LEU A 1 238 ? -25.290 -2.326 3.618 1.00 94.12 238 LEU A CA 1
ATOM 1925 C C . LEU A 1 238 ? -24.063 -1.764 4.365 1.00 94.12 238 LEU A C 1
ATOM 1927 O O . LEU A 1 238 ? -23.423 -2.490 5.130 1.00 94.12 238 LEU A O 1
ATOM 1931 N N . GLY A 1 239 ? -23.730 -0.489 4.156 1.00 92.44 239 GLY A N 1
ATOM 1932 C CA . GLY A 1 239 ? -22.648 0.201 4.873 1.00 92.44 239 GLY A CA 1
ATOM 1933 C C . GLY A 1 239 ? -21.240 -0.303 4.532 1.00 92.44 239 GLY A C 1
ATOM 1934 O O . GLY A 1 239 ? -20.329 -0.237 5.357 1.00 92.44 239 GLY A O 1
ATOM 1935 N N . ILE A 1 240 ? -21.033 -0.843 3.329 1.00 91.75 240 ILE A N 1
ATOM 1936 C CA . ILE A 1 240 ? -19.744 -1.432 2.943 1.00 91.75 240 ILE A CA 1
ATOM 1937 C C . ILE A 1 240 ? -18.719 -0.331 2.643 1.00 91.75 240 ILE A C 1
ATOM 1939 O O . ILE A 1 240 ? -18.840 0.386 1.653 1.00 91.75 240 ILE A O 1
ATOM 1943 N N . VAL A 1 241 ? -17.670 -0.241 3.463 1.00 90.44 241 VAL A N 1
ATOM 1944 C CA . VAL A 1 241 ? -16.577 0.730 3.283 1.00 90.44 241 VAL A CA 1
ATOM 1945 C C . VAL A 1 241 ? -15.655 0.294 2.143 1.00 90.44 241 VAL A C 1
ATOM 1947 O O . VAL A 1 241 ? -15.150 -0.827 2.131 1.00 90.44 241 VAL A O 1
ATOM 1950 N N . ASN A 1 242 ? -15.428 1.183 1.176 1.00 86.81 242 ASN A N 1
ATOM 1951 C CA . ASN A 1 242 ? -14.617 0.914 -0.011 1.00 86.81 242 ASN A CA 1
ATOM 1952 C C . ASN A 1 242 ? -13.497 1.949 -0.142 1.00 86.81 242 ASN A C 1
ATOM 1954 O O . ASN A 1 242 ? -13.743 3.048 -0.634 1.00 86.81 242 ASN A O 1
ATOM 1958 N N . GLU A 1 243 ? -12.278 1.603 0.275 1.00 85.31 243 GLU A N 1
ATOM 1959 C CA . GLU A 1 243 ? -11.164 2.552 0.264 1.00 85.31 243 GLU A CA 1
ATOM 1960 C C . GLU A 1 243 ? -10.788 2.967 -1.158 1.00 85.31 243 GLU A C 1
ATOM 1962 O O . GLU A 1 243 ? -10.691 2.143 -2.080 1.00 85.31 243 GLU A O 1
ATOM 1967 N N . ALA A 1 244 ? -10.518 4.261 -1.322 1.00 80.75 244 ALA A N 1
ATOM 1968 C CA . ALA A 1 244 ? -10.022 4.824 -2.564 1.00 80.75 244 ALA A CA 1
ATOM 1969 C C . ALA A 1 244 ? -8.692 4.160 -2.970 1.00 80.75 244 ALA A C 1
ATOM 1971 O O . ALA A 1 244 ? -7.659 4.328 -2.333 1.00 80.75 244 ALA A O 1
ATOM 1972 N N . GLY A 1 245 ? -8.712 3.401 -4.069 1.00 76.88 245 GLY A N 1
ATOM 1973 C CA . GLY A 1 245 ? -7.530 2.746 -4.643 1.00 76.88 245 GLY A CA 1
ATOM 1974 C C . GLY A 1 245 ? -7.258 1.318 -4.154 1.00 76.88 245 GLY A C 1
ATOM 1975 O O . GLY A 1 245 ? -6.731 0.535 -4.944 1.00 76.88 245 GLY A O 1
ATOM 1976 N N . ASN A 1 246 ? -7.669 0.951 -2.933 1.00 77.19 246 ASN A N 1
ATOM 1977 C CA . ASN A 1 246 ? -7.395 -0.367 -2.328 1.00 77.19 246 ASN A CA 1
ATOM 1978 C C . ASN A 1 246 ? -8.629 -1.271 -2.165 1.00 77.19 246 ASN A C 1
ATOM 1980 O O . ASN A 1 246 ? -8.496 -2.471 -1.908 1.00 77.19 246 ASN A O 1
ATOM 1984 N N . GLY A 1 247 ? -9.839 -0.744 -2.355 1.00 82.56 247 GLY A N 1
ATOM 1985 C CA . GLY A 1 247 ? -11.055 -1.540 -2.248 1.00 82.56 247 GLY A CA 1
ATOM 1986 C C . GLY A 1 247 ? -11.361 -1.943 -0.803 1.00 82.56 247 GLY A C 1
ATOM 1987 O O . GLY A 1 247 ? -11.245 -1.133 0.112 1.00 82.56 247 GLY A O 1
ATOM 1988 N N . PHE A 1 248 ? -11.747 -3.202 -0.579 1.00 80.62 248 PHE A N 1
ATOM 1989 C CA . PHE A 1 248 ? -12.111 -3.684 0.761 1.00 80.62 248 PHE A CA 1
ATOM 1990 C C . PHE A 1 248 ? -10.928 -4.183 1.604 1.00 80.62 248 PHE A C 1
ATOM 1992 O O . PHE A 1 248 ? -11.123 -4.501 2.772 1.00 80.62 248 PHE A O 1
ATOM 1999 N N . MET A 1 249 ? -9.730 -4.287 1.018 1.00 71.50 249 MET A N 1
ATOM 2000 C CA . MET A 1 249 ? -8.564 -4.875 1.692 1.00 71.50 249 MET A CA 1
ATOM 2001 C C . MET A 1 249 ? -7.881 -3.906 2.662 1.00 71.50 249 MET A C 1
ATOM 2003 O O . MET A 1 249 ? -7.351 -4.340 3.674 1.00 71.50 249 MET A O 1
ATOM 2007 N N . GLY A 1 250 ? -7.883 -2.607 2.353 1.00 69.56 250 GLY A N 1
ATOM 2008 C CA . GLY A 1 250 ? -7.218 -1.591 3.172 1.00 69.56 250 GLY A CA 1
ATOM 2009 C C . GLY A 1 250 ? -7.998 -1.161 4.425 1.00 69.56 250 GLY A C 1
ATOM 2010 O O . GLY A 1 250 ? -7.421 -1.192 5.507 1.00 69.56 250 GLY A O 1
ATOM 2011 N N . PRO A 1 251 ? -9.310 -0.850 4.359 1.00 67.69 251 PRO A N 1
ATOM 2012 C CA . PRO A 1 251 ? -10.056 -0.286 5.482 1.00 67.69 251 PRO A CA 1
ATOM 2013 C C . PRO A 1 251 ? -10.805 -1.380 6.258 1.00 67.69 251 PRO A C 1
ATOM 2015 O O . PRO A 1 251 ? -11.971 -1.220 6.628 1.00 67.69 251 PRO A O 1
ATOM 2018 N N . ILE A 1 252 ? -10.193 -2.547 6.424 1.00 72.62 252 ILE A N 1
ATOM 2019 C CA . ILE A 1 252 ? -10.944 -3.766 6.715 1.00 72.62 252 ILE A CA 1
ATOM 2020 C C . ILE A 1 252 ? -11.627 -3.763 8.079 1.00 72.62 252 ILE A C 1
ATOM 2022 O O . ILE A 1 252 ? -12.713 -4.323 8.245 1.00 72.62 252 ILE A O 1
ATOM 2026 N N . GLU A 1 253 ? -11.024 -3.065 9.038 1.00 79.56 253 GLU A N 1
ATOM 2027 C CA . GLU A 1 253 ? -11.598 -2.861 10.360 1.00 79.56 253 GLU A CA 1
ATOM 2028 C C . GLU A 1 253 ? -12.774 -1.876 10.282 1.00 79.56 253 GLU A C 1
ATOM 2030 O O . GLU A 1 253 ? -13.816 -2.140 10.873 1.00 79.56 253 GLU A O 1
ATOM 2035 N N . HIS A 1 254 ? -12.690 -0.818 9.462 1.00 86.06 254 HIS A N 1
ATOM 2036 C CA . HIS A 1 254 ? -13.815 0.107 9.247 1.00 86.06 254 HIS A CA 1
ATOM 2037 C C . HIS A 1 254 ? -14.996 -0.605 8.582 1.00 86.06 254 HIS A C 1
ATOM 2039 O O . HIS A 1 254 ? -16.141 -0.437 8.998 1.00 86.06 254 HIS A O 1
ATOM 2045 N N . LEU A 1 255 ? -14.721 -1.447 7.578 1.00 86.50 255 LEU A N 1
ATOM 2046 C CA . LEU A 1 255 ? -15.740 -2.281 6.946 1.00 86.50 255 LEU A CA 1
ATOM 2047 C C . LEU A 1 255 ? -16.379 -3.223 7.968 1.00 86.50 255 LEU A C 1
ATOM 2049 O O . LEU A 1 255 ? -17.602 -3.302 8.029 1.00 86.50 255 LEU A O 1
ATOM 2053 N N . GLY A 1 256 ? -15.571 -3.917 8.773 1.00 84.25 256 GLY A N 1
ATOM 2054 C CA . GLY A 1 256 ? -16.062 -4.844 9.792 1.00 84.25 256 GLY A CA 1
ATOM 2055 C C . GLY A 1 256 ? -16.923 -4.178 10.870 1.00 84.25 256 GLY A C 1
ATOM 2056 O O . GLY A 1 256 ? -17.847 -4.814 11.366 1.00 84.25 256 GLY A O 1
ATOM 2057 N N . LEU A 1 257 ? -16.648 -2.913 11.201 1.00 86.81 257 LEU A N 1
ATOM 2058 C CA . LEU A 1 257 ? -17.410 -2.138 12.186 1.00 86.81 257 LEU A CA 1
ATOM 2059 C C . LEU A 1 257 ? -18.697 -1.524 11.624 1.00 86.81 257 LEU A C 1
ATOM 2061 O O . LEU A 1 257 ? -19.643 -1.315 12.380 1.00 86.81 257 LEU A O 1
ATOM 2065 N N . ASN A 1 258 ? -18.732 -1.210 10.326 1.00 90.44 258 ASN A N 1
ATOM 2066 C CA . ASN A 1 258 ? -19.849 -0.493 9.706 1.00 90.44 258 ASN A CA 1
ATOM 2067 C C . ASN A 1 258 ? -20.829 -1.397 8.949 1.00 90.44 258 ASN A C 1
ATOM 2069 O O . ASN A 1 258 ? -21.989 -1.034 8.777 1.00 90.44 258 ASN A O 1
ATOM 2073 N N . ALA A 1 259 ? -20.384 -2.555 8.458 1.00 90.69 259 ALA A N 1
ATOM 2074 C CA . ALA A 1 259 ? -21.204 -3.416 7.614 1.00 90.69 259 ALA A CA 1
ATOM 2075 C C . ALA A 1 259 ? -22.330 -4.109 8.401 1.00 90.69 259 ALA A C 1
ATOM 2077 O O . ALA A 1 259 ? -22.094 -4.757 9.419 1.00 90.69 259 ALA A O 1
ATOM 2078 N N . TYR A 1 260 ? -23.553 -4.074 7.869 1.00 92.06 260 TYR A N 1
ATOM 2079 C CA . TYR A 1 260 ? -24.696 -4.829 8.398 1.00 92.06 260 TYR A CA 1
ATOM 2080 C C . TYR A 1 260 ? -25.555 -5.400 7.275 1.00 92.06 260 TYR A C 1
ATOM 2082 O O . TYR A 1 260 ? -25.481 -4.975 6.122 1.00 92.06 260 TYR A O 1
ATOM 2090 N N . HIS A 1 261 ? -26.365 -6.404 7.602 1.00 94.56 261 HIS A N 1
ATOM 2091 C CA . HIS A 1 261 ? -27.213 -7.084 6.634 1.00 94.56 261 HIS A CA 1
ATOM 2092 C C . HIS A 1 261 ? -28.673 -6.625 6.752 1.00 94.56 261 HIS A C 1
ATOM 2094 O O . HIS A 1 261 ? -29.199 -6.433 7.847 1.00 94.56 261 HIS A O 1
ATOM 2100 N N . GLU A 1 262 ? -29.355 -6.473 5.616 1.00 94.12 262 GLU A N 1
ATOM 2101 C CA . GLU A 1 262 ? -30.759 -6.061 5.568 1.00 94.12 262 GLU A CA 1
ATOM 2102 C C . GLU A 1 262 ? -31.693 -7.068 6.259 1.00 94.12 262 GLU A C 1
ATOM 2104 O O . GLU A 1 262 ? -32.679 -6.683 6.883 1.00 94.12 262 GLU A O 1
ATOM 2109 N N . ASP A 1 263 ? -31.379 -8.359 6.169 1.00 94.75 263 ASP A N 1
ATOM 2110 C CA . ASP A 1 263 ? -31.999 -9.399 6.991 1.00 94.75 263 ASP A CA 1
ATOM 2111 C C . ASP A 1 263 ? -31.255 -9.495 8.335 1.00 94.75 263 ASP A C 1
ATOM 2113 O O . ASP A 1 263 ? -30.124 -9.988 8.340 1.00 94.75 263 ASP A O 1
ATOM 2117 N N . PRO A 1 264 ? -31.873 -9.089 9.460 1.00 90.50 264 PRO A N 1
ATOM 2118 C CA . PRO A 1 264 ? -31.229 -9.078 10.773 1.00 90.50 264 PRO A CA 1
ATOM 2119 C C . PRO A 1 264 ? -30.962 -10.480 11.336 1.00 90.50 264 PRO A C 1
ATOM 2121 O O . PRO A 1 264 ? -30.339 -10.603 12.385 1.00 90.50 264 PRO A O 1
ATOM 2124 N N . SER A 1 265 ? -31.457 -11.544 10.690 1.00 94.38 265 SER A N 1
ATOM 2125 C CA . SER A 1 265 ? -31.106 -12.923 11.050 1.00 94.38 265 SER A CA 1
ATOM 2126 C C . SER A 1 265 ? -29.762 -13.378 10.474 1.00 94.38 265 SER A C 1
ATOM 2128 O O . SER A 1 265 ? -29.284 -14.454 10.828 1.00 94.38 265 SER A O 1
ATOM 2130 N N . VAL A 1 266 ? -29.158 -12.581 9.587 1.00 93.75 266 VAL A N 1
ATOM 2131 C CA . VAL A 1 266 ? -27.820 -12.823 9.047 1.00 93.75 266 VAL A CA 1
ATOM 2132 C C . VAL A 1 266 ? -26.811 -12.055 9.892 1.00 93.75 266 VAL A C 1
ATOM 2134 O O . VAL A 1 266 ? -26.738 -10.833 9.831 1.00 93.75 266 VAL A O 1
ATOM 2137 N N . ASP A 1 267 ? -26.014 -12.795 10.653 1.00 88.50 267 ASP A N 1
ATOM 2138 C CA . ASP A 1 267 ? -25.039 -12.287 11.627 1.00 88.50 267 ASP A CA 1
ATOM 2139 C C . ASP A 1 267 ? -23.587 -12.667 11.283 1.00 88.50 267 ASP A C 1
ATOM 2141 O O . ASP A 1 267 ? -22.663 -12.385 12.037 1.00 88.50 267 ASP A O 1
ATOM 2145 N N . THR A 1 268 ? -23.375 -13.320 10.137 1.00 90.62 268 THR A N 1
ATOM 2146 C CA . THR A 1 268 ? -22.081 -13.888 9.749 1.00 90.62 268 THR A CA 1
ATOM 2147 C C . THR A 1 268 ? -21.605 -13.314 8.417 1.00 90.62 268 THR A C 1
ATOM 2149 O O . THR A 1 268 ? -22.221 -13.549 7.371 1.00 90.62 268 THR A O 1
ATOM 2152 N N . ILE A 1 269 ? -20.448 -12.646 8.423 1.00 89.12 269 ILE A N 1
ATOM 2153 C CA . ILE A 1 269 ? -19.713 -12.278 7.206 1.00 89.12 269 ILE A CA 1
ATOM 2154 C C . ILE A 1 269 ? -18.860 -13.473 6.769 1.00 89.12 269 ILE A C 1
AT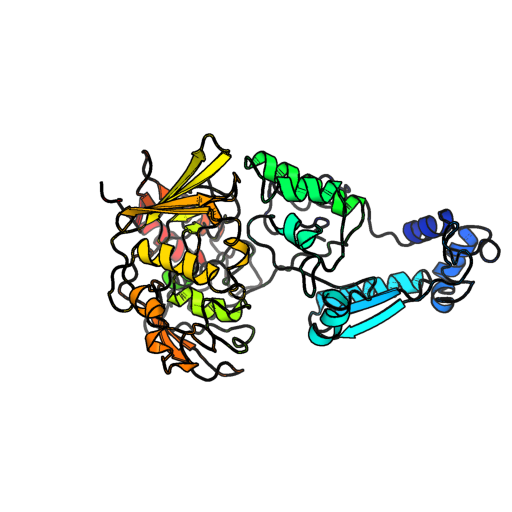OM 2156 O O . ILE A 1 269 ? -18.100 -14.034 7.551 1.00 89.12 269 ILE A O 1
ATOM 2160 N N . ARG A 1 270 ? -18.960 -13.866 5.494 1.00 89.69 270 ARG A N 1
ATOM 2161 C CA . ARG A 1 270 ? -18.047 -14.848 4.888 1.00 89.69 270 ARG A CA 1
ATOM 2162 C C . ARG A 1 270 ? -17.038 -14.119 4.019 1.00 89.69 270 ARG A C 1
ATOM 2164 O O . ARG A 1 270 ? -17.385 -13.692 2.918 1.00 89.69 270 ARG A O 1
ATOM 2171 N N . TRP A 1 271 ? -15.816 -14.000 4.519 1.00 86.56 271 TRP A N 1
ATOM 2172 C CA . TRP A 1 271 ? -14.722 -13.337 3.825 1.00 86.56 271 TRP A CA 1
ATOM 2173 C C . TRP A 1 271 ? -13.906 -14.340 3.008 1.00 86.56 271 TRP A C 1
ATOM 2175 O O . TRP A 1 271 ? -13.455 -15.356 3.532 1.00 86.56 271 TRP A O 1
ATOM 2185 N N . GLY A 1 272 ? -13.765 -14.090 1.707 1.00 85.12 272 GLY A N 1
ATOM 2186 C CA . GLY A 1 272 ? -12.980 -14.944 0.819 1.00 85.12 272 GLY A CA 1
ATOM 2187 C C . GLY A 1 272 ? -11.553 -14.429 0.697 1.00 85.12 272 GLY A C 1
ATOM 2188 O O . GLY A 1 272 ? -11.358 -13.286 0.299 1.00 85.12 272 GLY A O 1
ATOM 2189 N N . LEU A 1 273 ? -10.568 -15.282 0.975 1.00 79.56 273 LEU A N 1
ATOM 2190 C CA . LEU A 1 273 ? -9.160 -14.977 0.724 1.00 79.56 273 LEU A CA 1
ATOM 2191 C C . LEU A 1 273 ? -8.779 -15.397 -0.700 1.00 79.56 273 LEU A C 1
ATOM 2193 O O . LEU A 1 273 ? -9.206 -16.448 -1.183 1.00 79.56 273 LEU A O 1
ATOM 2197 N N . ASN A 1 274 ? -7.959 -14.589 -1.377 1.00 73.38 274 ASN A N 1
ATOM 2198 C CA . ASN A 1 274 ? -7.450 -14.915 -2.715 1.00 73.38 274 ASN A CA 1
ATOM 2199 C C . ASN A 1 274 ? -6.592 -16.196 -2.702 1.00 73.38 274 ASN A C 1
ATOM 2201 O O . ASN A 1 274 ? -6.624 -16.985 -3.646 1.00 73.38 274 ASN A O 1
ATOM 2205 N N . GLN A 1 275 ? -5.845 -16.419 -1.619 1.00 73.75 275 GLN A N 1
ATOM 2206 C CA . GLN A 1 275 ? -5.130 -17.660 -1.328 1.00 73.75 275 GLN A CA 1
ATOM 2207 C C . GLN A 1 275 ? -5.284 -17.980 0.167 1.00 73.75 275 GLN A C 1
ATOM 2209 O O . GLN A 1 275 ? -5.424 -17.046 0.958 1.00 73.75 275 GLN A O 1
ATOM 2214 N N . PRO A 1 276 ? -5.290 -19.264 0.574 1.00 74.69 276 PRO A N 1
ATOM 2215 C CA . PRO A 1 276 ? -5.174 -19.594 1.995 1.00 74.69 276 PRO A CA 1
ATOM 2216 C C . PRO A 1 276 ? -3.829 -19.066 2.514 1.00 74.69 276 PRO A C 1
ATOM 2218 O O . PRO A 1 276 ? -2.892 -19.077 1.715 1.00 74.69 276 PRO A O 1
ATOM 2221 N N . PRO A 1 277 ? -3.705 -18.649 3.788 1.00 72.25 277 PRO A N 1
ATOM 2222 C CA . PRO A 1 277 ? -2.430 -18.224 4.366 1.00 72.25 277 PRO A CA 1
ATOM 2223 C C . PRO A 1 277 ? -1.420 -19.373 4.267 1.00 72.25 277 PRO A C 1
ATOM 2225 O O . PRO A 1 277 ? -1.575 -20.377 4.975 1.00 72.25 277 PRO A O 1
ATOM 2228 N N . PRO A 1 278 ? -0.459 -19.354 3.321 1.00 59.78 278 PRO A N 1
ATOM 2229 C CA . PRO A 1 278 ? 0.391 -20.506 3.152 1.00 59.78 278 PRO A CA 1
ATOM 2230 C C . PRO A 1 278 ? 1.399 -20.495 4.294 1.00 59.78 278 PRO A C 1
ATOM 2232 O O . PRO A 1 278 ? 2.396 -19.787 4.229 1.00 59.78 278 PRO A O 1
ATOM 2235 N N . THR A 1 279 ? 1.184 -21.379 5.269 1.00 65.88 279 THR A N 1
ATOM 2236 C CA . THR A 1 279 ? 2.159 -21.880 6.259 1.00 65.88 279 THR A CA 1
ATOM 2237 C C . THR A 1 279 ? 2.250 -21.212 7.633 1.00 65.88 279 THR A C 1
ATOM 2239 O O . THR A 1 279 ? 2.880 -21.816 8.498 1.00 65.88 279 THR A O 1
ATOM 2242 N N . MET A 1 280 ? 1.611 -20.069 7.906 1.00 84.31 280 MET A N 1
ATOM 2243 C CA . MET A 1 280 ? 1.557 -19.522 9.274 1.00 84.31 280 MET A CA 1
ATOM 2244 C C . MET A 1 280 ? 0.427 -18.516 9.486 1.00 84.31 280 MET A C 1
ATOM 2246 O O . MET A 1 280 ? -0.069 -17.932 8.539 1.00 84.31 280 MET A O 1
ATOM 2250 N N . LEU A 1 281 ? 0.049 -18.303 10.742 1.00 90.56 281 LEU A N 1
ATOM 2251 C CA . LEU A 1 281 ? -0.669 -17.139 11.249 1.00 90.56 281 LEU A CA 1
ATOM 2252 C C . LEU A 1 281 ? 0.126 -16.622 12.453 1.00 90.56 281 LEU A C 1
ATOM 2254 O O . LEU A 1 281 ? -0.180 -16.917 13.603 1.00 90.56 281 LEU A O 1
ATOM 2258 N N . ASN A 1 282 ? 1.215 -15.904 12.193 1.00 93.44 282 ASN A N 1
ATOM 2259 C CA . ASN A 1 282 ? 2.129 -15.451 13.238 1.00 93.44 282 ASN A CA 1
ATOM 2260 C C . ASN A 1 282 ? 2.382 -13.941 13.108 1.00 93.44 282 ASN A C 1
ATOM 2262 O O . ASN A 1 282 ? 2.955 -13.533 12.095 1.00 93.44 282 ASN A O 1
ATOM 2266 N N . PRO A 1 283 ? 1.997 -13.104 14.089 1.00 92.50 283 PRO A N 1
ATOM 2267 C CA . PRO A 1 283 ? 2.070 -11.648 13.942 1.00 92.50 283 PRO A CA 1
ATOM 2268 C C . PRO A 1 283 ? 3.497 -11.099 13.794 1.00 92.50 283 PRO A C 1
ATOM 2270 O O . PRO A 1 283 ? 3.663 -9.974 13.335 1.00 92.50 283 PRO A O 1
ATOM 2273 N N . LEU A 1 284 ? 4.529 -11.877 14.142 1.00 92.12 284 LEU A N 1
ATOM 2274 C CA . LEU A 1 284 ? 5.930 -11.470 13.979 1.00 92.12 284 LEU A CA 1
ATOM 2275 C C . LEU A 1 284 ? 6.534 -11.910 12.639 1.00 92.12 284 LEU A C 1
ATOM 2277 O O . LEU A 1 284 ? 7.394 -11.218 12.103 1.00 92.12 284 LEU A O 1
ATOM 2281 N N . PHE A 1 285 ? 6.110 -13.056 12.099 1.00 90.94 285 PHE A N 1
ATOM 2282 C CA . PHE A 1 285 ? 6.828 -13.730 11.006 1.00 90.94 285 PHE A CA 1
ATOM 2283 C C . PHE A 1 285 ? 6.013 -13.905 9.718 1.00 90.94 285 PHE A C 1
ATOM 2285 O O . PHE A 1 285 ? 6.566 -14.346 8.710 1.00 90.94 285 PHE A O 1
ATOM 2292 N N . SER A 1 286 ? 4.721 -13.558 9.730 1.00 88.25 286 SER A N 1
ATOM 2293 C CA . SER A 1 286 ? 3.870 -13.610 8.534 1.00 88.25 286 SER A CA 1
ATOM 2294 C C . SER A 1 286 ? 4.372 -12.658 7.448 1.00 88.25 286 SER A C 1
ATOM 2296 O O . SER A 1 286 ? 4.885 -11.585 7.746 1.00 88.25 286 SER A O 1
ATOM 2298 N N . GLN A 1 287 ? 4.232 -13.054 6.180 1.00 78.25 287 GLN A N 1
ATOM 2299 C CA . GLN A 1 287 ? 4.844 -12.336 5.050 1.00 78.25 287 GLN A CA 1
ATOM 2300 C C . GLN A 1 287 ? 3.852 -11.891 3.979 1.00 78.25 287 GLN A C 1
ATOM 2302 O O . GLN A 1 287 ? 4.187 -11.025 3.168 1.00 78.25 287 GLN A O 1
ATOM 2307 N N . TRP A 1 288 ? 2.658 -12.488 3.914 1.00 78.25 288 TRP A N 1
ATOM 2308 C CA . TRP A 1 288 ? 1.711 -12.199 2.846 1.00 78.25 288 TRP A CA 1
ATOM 2309 C C . TRP A 1 288 ? 0.449 -11.540 3.376 1.00 78.25 288 TRP A C 1
ATOM 2311 O O . TRP A 1 288 ? 0.033 -11.681 4.522 1.00 78.25 288 TRP A O 1
ATOM 2321 N N . VAL A 1 289 ? -0.193 -10.806 2.474 1.00 78.69 289 VAL A N 1
ATOM 2322 C CA . VAL A 1 289 ? -1.433 -10.079 2.754 1.00 78.69 289 VAL A CA 1
ATOM 2323 C C . VAL A 1 289 ? -2.557 -10.997 3.251 1.00 78.69 289 VAL A C 1
ATOM 2325 O O . VAL A 1 289 ? -3.452 -10.535 3.940 1.00 78.69 289 VAL A O 1
ATOM 2328 N N . TYR A 1 290 ? -2.520 -12.296 2.938 1.00 82.62 290 TYR A N 1
ATOM 2329 C CA . TYR A 1 290 ? -3.572 -13.241 3.324 1.00 82.62 290 TYR A CA 1
ATOM 2330 C C . TYR A 1 290 ? -3.494 -13.654 4.798 1.00 82.62 290 TYR A C 1
ATOM 2332 O O . TYR A 1 290 ? -4.531 -13.948 5.387 1.00 82.62 290 TYR A O 1
ATOM 2340 N N . GLU A 1 291 ? -2.299 -13.672 5.401 1.00 87.12 291 GLU A N 1
ATOM 2341 C CA . GLU A 1 291 ? -2.151 -13.812 6.853 1.00 87.12 291 GLU A CA 1
ATOM 2342 C C . GLU A 1 291 ? -2.680 -12.575 7.575 1.00 87.12 291 GLU A C 1
ATOM 2344 O O . GLU A 1 291 ? -3.453 -12.696 8.525 1.00 87.12 291 GLU A O 1
ATOM 2349 N N . TYR A 1 292 ? -2.294 -11.388 7.102 1.00 86.75 292 TYR A N 1
ATOM 2350 C CA . TYR A 1 292 ? -2.685 -10.113 7.708 1.00 86.75 292 TYR A CA 1
ATOM 2351 C C . TYR A 1 292 ? -4.194 -9.861 7.611 1.00 86.75 292 TYR A C 1
ATOM 2353 O O . TYR A 1 292 ? -4.801 -9.408 8.572 1.00 86.75 292 TYR A O 1
ATOM 2361 N N . GLU A 1 293 ? -4.854 -10.358 6.563 1.00 85.31 293 GLU A N 1
ATOM 2362 C CA . GLU A 1 293 ? -6.318 -10.462 6.490 1.00 85.31 293 GLU A CA 1
ATOM 2363 C C . GLU A 1 293 ? -6.959 -11.244 7.662 1.00 85.31 293 GLU A C 1
ATOM 2365 O O . GLU A 1 293 ? -8.158 -11.152 7.894 1.00 85.31 293 GLU A O 1
ATOM 2370 N N . VAL A 1 294 ? -6.218 -12.015 8.449 1.00 88.62 294 VAL A N 1
ATOM 2371 C CA . VAL A 1 294 ? -6.741 -12.632 9.679 1.00 88.62 294 VAL A CA 1
ATOM 2372 C C . VAL A 1 294 ? -6.155 -11.955 10.913 1.00 88.62 294 VAL A C 1
ATOM 2374 O O . VAL A 1 294 ? -6.904 -11.577 11.812 1.00 88.62 294 VAL A O 1
ATOM 2377 N N . ILE A 1 295 ? -4.833 -11.781 10.946 1.00 91.06 295 ILE A N 1
ATOM 2378 C CA . ILE A 1 295 ? -4.091 -11.279 12.109 1.00 91.06 295 ILE A CA 1
ATOM 2379 C C . ILE A 1 295 ? -4.529 -9.855 12.477 1.00 91.06 295 ILE A C 1
ATOM 2381 O O . ILE A 1 295 ? -4.786 -9.582 13.650 1.00 91.06 295 ILE A O 1
ATOM 2385 N N . ASP A 1 296 ? -4.694 -8.973 11.492 1.00 89.00 296 ASP A N 1
ATOM 2386 C CA . ASP A 1 296 ? -5.029 -7.560 11.710 1.00 89.00 296 ASP A CA 1
ATOM 2387 C C . ASP A 1 296 ? -6.347 -7.394 12.471 1.00 89.00 296 ASP A C 1
ATOM 2389 O O . ASP A 1 296 ? -6.454 -6.598 13.400 1.00 89.00 296 ASP A O 1
ATOM 2393 N N . ARG A 1 297 ? -7.334 -8.239 12.167 1.00 89.50 297 ARG A N 1
ATOM 2394 C CA . ARG A 1 297 ? -8.650 -8.219 12.821 1.00 89.50 297 ARG A CA 1
ATOM 2395 C C . ARG A 1 297 ? -8.594 -8.612 14.298 1.00 89.50 297 ARG A C 1
ATOM 2397 O O . ARG A 1 297 ? -9.468 -8.201 15.063 1.00 89.50 297 ARG A O 1
ATOM 2404 N N . ILE A 1 298 ? -7.594 -9.411 14.676 1.00 94.19 298 ILE A N 1
ATOM 2405 C CA . ILE A 1 298 ? -7.386 -9.887 16.045 1.00 94.19 298 ILE A CA 1
ATOM 2406 C C . ILE A 1 298 ? -6.615 -8.844 16.848 1.00 94.19 298 ILE A C 1
ATOM 2408 O O . ILE A 1 298 ? -7.013 -8.511 17.961 1.00 94.19 298 ILE A O 1
ATOM 2412 N N . PHE A 1 299 ? -5.530 -8.303 16.298 1.00 93.50 299 PHE A N 1
ATOM 2413 C CA . PHE A 1 299 ? -4.569 -7.504 17.061 1.00 93.50 299 PHE A CA 1
ATOM 2414 C C . PHE A 1 299 ? -4.671 -5.984 16.861 1.00 93.50 299 PHE A C 1
ATOM 2416 O O . PHE A 1 299 ? -3.962 -5.258 17.551 1.00 93.50 299 PHE A O 1
ATOM 2423 N N . GLY A 1 300 ? -5.566 -5.485 16.004 1.00 83.38 300 GLY A N 1
ATOM 2424 C CA . GLY A 1 300 ? -5.703 -4.049 15.732 1.00 83.38 300 GLY A CA 1
ATOM 2425 C C . GLY A 1 300 ? -4.807 -3.624 14.569 1.00 83.38 300 GLY A C 1
ATOM 2426 O O . GLY A 1 300 ? -3.739 -3.045 14.768 1.00 83.38 300 GLY A O 1
ATOM 2427 N N . GLY A 1 301 ? -5.253 -3.955 13.360 1.00 72.44 301 GLY A N 1
ATOM 2428 C CA . GLY A 1 301 ? -4.507 -3.971 12.102 1.00 72.44 301 GLY A CA 1
ATOM 2429 C C . GLY A 1 301 ? -3.894 -2.659 11.650 1.00 72.44 301 GLY A C 1
ATOM 2430 O O . GLY A 1 301 ? -2.843 -2.666 11.016 1.00 72.44 301 GLY A O 1
ATOM 2431 N N . TYR A 1 302 ? -4.501 -1.524 11.991 1.00 67.12 302 TYR A N 1
ATOM 2432 C CA . TYR A 1 302 ? -3.928 -0.226 11.627 1.00 67.12 302 TYR A CA 1
ATOM 2433 C C . TYR A 1 302 ? -2.679 0.156 12.434 1.00 67.12 302 TYR A C 1
ATOM 2435 O O . TYR A 1 302 ? -2.052 1.180 12.156 1.00 67.12 302 TYR A O 1
ATOM 2443 N N . GLY A 1 303 ? -2.309 -0.630 13.451 1.00 82.31 303 GLY A N 1
ATOM 2444 C CA . GLY A 1 303 ? -1.325 -0.187 14.425 1.00 82.31 303 GLY A CA 1
ATOM 2445 C C . GLY A 1 303 ? -1.836 1.081 15.115 1.00 82.31 303 GLY A C 1
ATOM 2446 O O . GLY A 1 303 ? -2.996 1.162 15.521 1.00 82.31 303 GLY A O 1
ATOM 2447 N N . MET A 1 304 ? -0.971 2.083 15.250 1.00 90.00 304 MET A N 1
ATOM 2448 C CA . MET A 1 304 ? -1.210 3.269 16.080 1.00 90.00 304 MET A CA 1
ATOM 2449 C C . MET A 1 304 ? -2.363 4.157 15.616 1.00 90.00 304 MET A C 1
ATOM 2451 O O . MET A 1 304 ? -3.108 4.688 16.444 1.00 90.00 304 MET A O 1
ATOM 2455 N N . MET A 1 305 ? -2.493 4.325 14.306 1.00 91.69 305 MET A N 1
ATOM 2456 C CA . MET A 1 305 ? -3.315 5.346 13.668 1.00 91.69 305 MET A CA 1
ATOM 2457 C C . MET A 1 305 ? -4.090 4.720 12.521 1.00 91.69 305 MET A C 1
ATOM 2459 O O . MET A 1 305 ? -3.540 3.904 11.790 1.00 91.69 305 MET A O 1
ATOM 2463 N N . SER A 1 306 ? -5.321 5.165 12.307 1.00 90.88 306 SER A N 1
ATOM 2464 C CA . SER A 1 306 ? -6.094 4.837 11.111 1.00 90.88 306 SER A CA 1
ATOM 2465 C C . SER A 1 306 ? -6.076 6.013 10.124 1.00 90.88 306 SER A C 1
ATOM 2467 O O . SER A 1 306 ? -5.394 7.019 10.342 1.00 90.88 306 SER A O 1
ATOM 2469 N N . TRP A 1 307 ? -6.796 5.902 9.008 1.00 90.81 307 TRP A N 1
ATOM 2470 C CA . TRP A 1 307 ? -6.887 6.964 8.005 1.00 90.81 307 TRP A CA 1
ATOM 2471 C C . TRP A 1 307 ? -8.266 7.038 7.358 1.00 90.81 307 TRP A C 1
ATOM 2473 O O . TRP A 1 307 ? -8.996 6.044 7.312 1.00 90.81 307 TRP A O 1
ATOM 2483 N N . LYS A 1 308 ? -8.609 8.213 6.817 1.00 90.31 308 LYS A N 1
ATOM 2484 C CA . LYS A 1 308 ? -9.837 8.415 6.040 1.00 90.31 308 LYS A CA 1
ATOM 2485 C C . LYS A 1 308 ? -9.862 7.438 4.852 1.00 90.31 308 LYS A C 1
ATOM 2487 O O . LYS A 1 308 ? -8.993 7.518 3.981 1.00 90.31 308 LYS A O 1
ATOM 2492 N N . PRO A 1 309 ? -10.866 6.553 4.736 1.00 88.00 309 PRO A N 1
ATOM 2493 C CA . PRO A 1 309 ? -10.904 5.540 3.680 1.00 88.00 309 PRO A CA 1
ATOM 2494 C C . PRO A 1 309 ? -11.072 6.142 2.274 1.00 88.00 309 PRO A C 1
ATOM 2496 O O . PRO A 1 309 ? -10.636 5.556 1.287 1.00 88.00 309 PRO A O 1
ATOM 2499 N N . TYR A 1 310 ? -11.681 7.320 2.145 1.00 85.50 310 TYR A N 1
ATOM 2500 C CA . TYR A 1 310 ? -11.918 7.952 0.837 1.00 85.50 310 TYR A CA 1
ATOM 2501 C C . TYR A 1 310 ? -10.891 9.030 0.472 1.00 85.50 310 TYR A C 1
ATOM 2503 O O . TYR A 1 310 ? -10.912 9.536 -0.649 1.00 85.50 310 TYR A O 1
ATOM 2511 N N . ASP A 1 311 ? -9.983 9.351 1.393 1.00 86.75 311 ASP A N 1
ATOM 2512 C CA . ASP A 1 311 ? -8.881 10.295 1.207 1.00 86.75 311 ASP A CA 1
ATOM 2513 C C . ASP A 1 311 ? -7.684 9.844 2.065 1.00 86.75 311 ASP A C 1
ATOM 2515 O O . ASP A 1 311 ? -7.455 10.417 3.126 1.00 86.75 311 ASP A O 1
ATOM 2519 N N . PRO A 1 312 ? -6.981 8.756 1.683 1.00 86.25 312 PRO A N 1
ATOM 2520 C CA . PRO A 1 312 ? -5.998 8.107 2.557 1.00 86.25 312 PRO A CA 1
ATOM 2521 C C . PRO A 1 312 ? -4.570 8.671 2.434 1.00 86.25 312 PRO A C 1
ATOM 2523 O O . PRO A 1 312 ? -3.682 8.252 3.177 1.00 86.25 312 PRO A O 1
ATOM 2526 N N . SER A 1 313 ? -4.307 9.542 1.451 1.00 85.12 313 SER A N 1
ATOM 2527 C CA . SER A 1 313 ? -2.950 9.820 0.943 1.00 85.12 313 SER A CA 1
ATOM 2528 C C . SER A 1 313 ? -2.332 11.160 1.356 1.00 85.12 313 SER A C 1
ATOM 2530 O O . SER A 1 313 ? -1.203 11.446 0.954 1.00 85.12 313 SER A O 1
ATOM 2532 N N . ASP A 1 314 ? -3.051 11.988 2.114 1.00 88.19 314 ASP A N 1
ATOM 2533 C CA . ASP A 1 314 ? -2.566 13.275 2.630 1.00 88.19 314 ASP A CA 1
ATOM 2534 C C . ASP A 1 314 ? -2.085 13.133 4.092 1.00 88.19 314 ASP A C 1
ATOM 2536 O O . ASP A 1 314 ? -2.925 12.989 4.979 1.00 88.19 314 ASP A O 1
ATOM 2540 N N . PRO A 1 315 ? -0.773 13.103 4.374 1.00 90.44 315 PRO A N 1
ATOM 2541 C CA . PRO A 1 315 ? -0.243 12.833 5.713 1.00 90.44 315 PRO A CA 1
ATOM 2542 C C . PRO A 1 315 ? -0.559 13.947 6.725 1.00 90.44 315 PRO A C 1
ATOM 2544 O O . PRO A 1 315 ? -0.448 15.132 6.419 1.00 90.44 315 PRO A O 1
ATOM 2547 N N . GLY A 1 316 ? -0.880 13.569 7.964 1.00 93.00 316 GLY A N 1
ATOM 2548 C CA . GLY A 1 316 ? -1.153 14.472 9.085 1.00 93.00 316 GLY A CA 1
ATOM 2549 C C . GLY A 1 316 ? -2.562 14.319 9.663 1.00 93.00 316 GLY A C 1
ATOM 2550 O O . GLY A 1 316 ? -3.379 13.551 9.162 1.00 93.00 316 GLY A O 1
ATOM 2551 N N . HIS A 1 317 ? -2.876 15.099 10.701 1.00 94.69 317 HIS A N 1
ATOM 2552 C CA . HIS A 1 317 ? -4.159 15.043 11.410 1.00 94.69 317 HIS A CA 1
ATOM 2553 C C . HIS A 1 317 ? -5.384 15.424 10.549 1.00 94.69 317 HIS A C 1
ATOM 2555 O O . HIS A 1 317 ? -5.463 16.512 9.966 1.00 94.69 317 HIS A O 1
ATOM 2561 N N . SER A 1 318 ? -6.395 14.554 10.555 1.00 94.62 318 SER A N 1
ATOM 2562 C CA . SER A 1 318 ? -7.779 14.849 10.160 1.00 94.62 318 SER A CA 1
ATOM 2563 C C . SER A 1 318 ? -8.346 16.045 10.960 1.00 94.62 318 SER A C 1
ATOM 2565 O O . SER A 1 318 ? -7.894 16.299 12.074 1.00 94.62 318 SER A O 1
ATOM 2567 N N . PRO A 1 319 ? -9.302 16.846 10.442 1.00 92.50 319 PRO A N 1
ATOM 2568 C CA . PRO A 1 319 ? -10.003 16.722 9.159 1.00 92.50 319 PRO A CA 1
ATOM 2569 C C . PRO A 1 319 ? -9.264 17.351 7.978 1.00 92.50 319 PRO A C 1
ATOM 2571 O O . PRO A 1 319 ? -9.698 17.193 6.838 1.00 92.50 319 PRO A O 1
ATOM 2574 N N . VAL A 1 320 ? -8.179 18.089 8.233 1.00 91.88 320 VAL A N 1
ATOM 2575 C CA . VAL A 1 320 ? -7.416 18.761 7.172 1.00 91.88 320 VAL A CA 1
ATOM 2576 C C . VAL A 1 320 ? -6.662 17.737 6.328 1.00 91.88 320 VAL A C 1
ATOM 2578 O O . VAL A 1 320 ? -6.701 17.832 5.107 1.00 91.88 320 VAL A O 1
ATOM 2581 N N . HIS A 1 321 ? -6.052 16.752 6.985 1.00 92.88 321 HIS A N 1
ATOM 2582 C CA . HIS A 1 321 ? -5.276 15.672 6.379 1.00 92.88 321 HIS A CA 1
ATOM 2583 C C . HIS A 1 321 ? -5.973 14.316 6.599 1.00 92.88 321 HIS A C 1
ATOM 2585 O O . HIS A 1 321 ? -7.165 14.294 6.912 1.00 92.88 321 HIS A O 1
ATOM 2591 N N . SER A 1 322 ? -5.280 13.193 6.392 1.00 92.25 322 SER A N 1
ATOM 2592 C CA . SER A 1 322 ? -5.863 11.839 6.303 1.00 92.25 322 SER A CA 1
ATOM 2593 C C . SER A 1 322 ? -5.863 11.043 7.593 1.00 92.25 322 SER A C 1
ATOM 2595 O O . SER A 1 322 ? -6.674 10.132 7.722 1.00 92.25 322 SER A O 1
ATOM 2597 N N . ASP A 1 323 ? -4.954 11.331 8.516 1.00 94.12 323 ASP A N 1
ATOM 2598 C CA . ASP A 1 323 ? -4.690 10.451 9.644 1.00 94.12 323 ASP A CA 1
ATOM 2599 C C . ASP A 1 323 ? -5.662 10.679 10.800 1.00 94.12 323 ASP A C 1
ATOM 2601 O O . ASP A 1 323 ? -5.992 11.813 11.164 1.00 94.12 323 ASP A O 1
ATOM 2605 N N . MET A 1 324 ? -6.107 9.578 11.397 1.00 93.50 324 MET A N 1
ATOM 2606 C CA . MET A 1 324 ? -7.129 9.552 12.435 1.00 93.50 324 MET A CA 1
ATOM 2607 C C . MET A 1 324 ? -6.688 8.676 13.607 1.00 93.50 324 MET A C 1
ATOM 2609 O O . MET A 1 324 ? -5.893 7.748 13.424 1.00 93.50 324 MET A O 1
ATOM 2613 N N . PRO A 1 325 ? -7.227 8.917 14.809 1.00 93.62 325 PRO A N 1
ATOM 2614 C CA . PRO A 1 325 ? -6.996 8.041 15.944 1.00 93.62 325 PRO A CA 1
ATOM 2615 C C . PRO A 1 325 ? -7.397 6.592 15.670 1.00 93.62 325 PRO A C 1
ATOM 2617 O O . PRO A 1 325 ? -8.368 6.310 14.960 1.00 93.62 325 PRO A O 1
ATOM 2620 N N . TRP A 1 326 ? -6.653 5.672 16.275 1.00 92.81 326 TRP A N 1
ATOM 2621 C CA . TRP A 1 326 ? -7.060 4.277 16.422 1.00 92.81 326 TRP A CA 1
ATOM 2622 C C . TRP A 1 326 ? -6.939 3.872 17.889 1.00 92.81 326 TRP A C 1
ATOM 2624 O O . TRP A 1 326 ? -7.787 4.274 18.690 1.00 92.81 326 TRP A O 1
ATOM 2634 N N . TYR A 1 327 ? -5.877 3.157 18.277 1.00 93.25 327 TYR A N 1
ATOM 2635 C CA . TYR A 1 327 ? -5.556 2.984 19.695 1.00 93.25 327 TYR A CA 1
ATOM 2636 C C . TYR A 1 327 ? -4.763 4.167 20.265 1.00 93.25 327 TYR A C 1
ATOM 2638 O O . TYR A 1 327 ? -4.870 4.440 21.464 1.00 93.25 327 TYR A O 1
ATOM 2646 N N . ALA A 1 328 ? -3.991 4.889 19.437 1.00 94.62 328 ALA A N 1
ATOM 2647 C CA . ALA A 1 328 ? -3.479 6.198 19.822 1.00 94.62 328 ALA A CA 1
ATOM 2648 C C . ALA A 1 328 ? -4.573 7.239 19.640 1.00 94.62 328 ALA A C 1
ATOM 2650 O O . ALA A 1 328 ? -5.187 7.320 18.575 1.00 94.62 328 ALA A O 1
ATOM 2651 N N . VAL A 1 329 ? -4.811 8.017 20.693 1.00 94.81 329 VAL A N 1
ATOM 2652 C CA . VAL A 1 329 ? -5.740 9.145 20.655 1.00 94.81 329 VAL A CA 1
ATOM 2653 C C . VAL A 1 329 ? -5.100 10.358 19.987 1.00 94.81 329 VAL A C 1
ATOM 2655 O O . VAL A 1 329 ? -5.786 11.085 19.279 1.00 94.81 329 VAL A O 1
ATOM 2658 N N . ASP A 1 330 ? -3.802 10.565 20.199 1.00 95.62 330 ASP A N 1
ATOM 2659 C CA . ASP A 1 330 ? -3.057 11.696 19.657 1.00 95.62 330 ASP A CA 1
ATOM 2660 C C . ASP A 1 330 ? -1.570 11.340 19.550 1.00 95.62 330 ASP A C 1
ATOM 2662 O O . ASP A 1 330 ? -1.077 10.427 20.230 1.00 95.62 330 ASP A O 1
ATOM 2666 N N . TRP A 1 331 ? -0.854 12.076 18.711 1.00 95.62 331 TRP A N 1
ATOM 2667 C CA . TRP A 1 331 ? 0.577 11.928 18.506 1.00 95.62 331 TRP A CA 1
ATOM 2668 C C . TRP A 1 331 ? 1.222 13.266 18.149 1.00 95.62 331 TRP A C 1
ATOM 2670 O O . TRP A 1 331 ? 0.612 14.155 17.561 1.00 95.62 331 TRP A O 1
ATOM 2680 N N . ASP A 1 332 ? 2.500 13.408 18.486 1.00 95.00 332 ASP A N 1
ATOM 2681 C CA . ASP A 1 332 ? 3.273 14.595 18.129 1.00 95.00 332 ASP A CA 1
ATOM 2682 C C . ASP A 1 332 ? 4.713 14.230 17.772 1.00 95.00 332 ASP A C 1
ATOM 2684 O O . ASP A 1 332 ? 5.245 13.202 18.198 1.00 95.00 332 ASP A O 1
ATOM 2688 N N . ARG A 1 333 ? 5.355 15.093 16.988 1.00 94.88 333 ARG A N 1
ATOM 2689 C CA . ARG A 1 333 ? 6.756 14.969 16.595 1.00 94.88 333 ARG A CA 1
ATOM 2690 C C . ARG A 1 333 ? 7.499 16.231 17.000 1.00 94.88 333 ARG A C 1
ATOM 2692 O O . ARG A 1 333 ? 7.243 17.313 16.475 1.00 94.88 333 ARG A O 1
ATOM 2699 N N . THR A 1 334 ? 8.496 16.067 17.859 1.00 95.88 334 THR A N 1
ATOM 2700 C CA . THR A 1 334 ? 9.481 17.114 18.148 1.00 95.88 334 THR A CA 1
ATOM 2701 C C . THR A 1 334 ? 10.872 16.669 17.705 1.00 95.88 334 THR A C 1
ATOM 2703 O O . THR A 1 334 ? 11.095 15.489 17.453 1.00 95.88 334 THR A O 1
ATOM 2706 N N . THR A 1 335 ? 11.811 17.603 17.560 1.00 96.38 335 THR A N 1
ATOM 2707 C CA . THR A 1 335 ? 13.203 17.299 17.194 1.00 96.38 335 THR A CA 1
ATOM 2708 C C . THR A 1 335 ? 14.134 17.947 18.211 1.00 96.38 335 THR A C 1
ATOM 2710 O O . THR A 1 335 ? 13.973 19.130 18.525 1.00 96.38 335 THR A O 1
ATOM 2713 N N . ASP A 1 336 ? 15.091 17.182 18.737 1.00 94.94 336 ASP A N 1
ATOM 2714 C CA . ASP A 1 336 ? 16.056 17.667 19.724 1.00 94.94 336 ASP A CA 1
ATOM 2715 C C . ASP A 1 336 ? 17.208 18.478 19.094 1.00 94.94 336 ASP A C 1
ATOM 2717 O O . ASP A 1 336 ? 17.387 18.536 17.875 1.00 94.94 336 ASP A O 1
ATOM 2721 N N . ASP A 1 337 ? 18.038 19.093 19.944 1.00 94.69 337 ASP A N 1
ATOM 2722 C CA . ASP A 1 337 ? 19.216 19.865 19.514 1.00 94.69 337 ASP A CA 1
ATOM 2723 C C . ASP A 1 337 ? 20.271 19.008 18.777 1.00 94.69 337 ASP A C 1
ATOM 2725 O O . ASP A 1 337 ? 21.161 19.554 18.118 1.00 94.69 337 ASP A O 1
ATOM 2729 N N . ASN A 1 338 ? 20.200 17.676 18.890 1.00 92.31 338 ASN A N 1
ATOM 2730 C CA . ASN A 1 338 ? 21.090 16.742 18.201 1.00 92.31 338 ASN A CA 1
ATOM 2731 C C . ASN A 1 338 ? 20.539 16.302 16.835 1.00 92.31 338 ASN A C 1
ATOM 2733 O O . ASN A 1 338 ? 21.234 15.584 16.114 1.00 92.31 338 ASN A O 1
ATOM 2737 N N . GLY A 1 339 ? 19.331 16.741 16.467 1.00 92.56 339 GLY A N 1
ATOM 2738 C CA . GLY A 1 339 ? 18.667 16.374 15.221 1.00 92.56 339 GLY A CA 1
ATOM 2739 C C . GLY A 1 339 ? 18.004 14.997 15.251 1.00 92.56 339 GLY A C 1
ATOM 2740 O O . GLY A 1 339 ? 17.816 14.416 14.187 1.00 92.56 339 GLY A O 1
ATOM 2741 N N . ASN A 1 340 ? 17.679 14.462 16.429 1.00 95.50 340 ASN A N 1
ATOM 2742 C CA . ASN A 1 340 ? 16.882 13.249 16.590 1.00 95.50 340 ASN A CA 1
ATOM 2743 C C . ASN A 1 340 ? 15.418 13.612 16.806 1.00 95.50 340 ASN A C 1
ATOM 2745 O O . ASN A 1 340 ? 15.111 14.516 17.587 1.00 95.50 340 ASN A O 1
ATOM 2749 N N . ASP A 1 341 ? 14.512 12.893 16.152 1.00 97.19 341 ASP A N 1
ATOM 2750 C CA . ASP A 1 341 ? 13.092 13.063 16.432 1.00 97.19 341 ASP A CA 1
ATOM 2751 C C . ASP A 1 341 ? 12.669 12.342 17.708 1.00 97.19 341 ASP A C 1
ATOM 2753 O O . ASP A 1 341 ? 13.159 11.262 18.037 1.00 97.19 341 ASP A O 1
ATOM 2757 N N . HIS A 1 342 ? 11.704 12.943 18.388 1.00 97.81 342 HIS A N 1
ATOM 2758 C CA . HIS A 1 342 ? 10.974 12.396 19.513 1.00 97.81 342 HIS A CA 1
ATOM 2759 C C . HIS A 1 342 ? 9.518 12.262 19.076 1.00 97.81 342 HIS A C 1
ATOM 2761 O O . HIS A 1 342 ? 8.849 13.262 18.796 1.00 97.81 342 HIS A O 1
ATOM 2767 N N . ILE A 1 343 ? 9.047 11.021 18.975 1.00 97.50 343 ILE A N 1
ATOM 2768 C CA . ILE A 1 343 ? 7.662 10.711 18.628 1.00 97.50 343 ILE A CA 1
ATOM 2769 C C . ILE A 1 343 ? 6.896 10.465 19.920 1.00 97.50 343 ILE A C 1
ATOM 2771 O O . ILE A 1 343 ? 7.165 9.503 20.640 1.00 97.50 343 ILE A O 1
ATOM 2775 N N . HIS A 1 344 ? 5.970 11.363 20.222 1.00 97.19 344 HIS A N 1
ATOM 2776 C CA . HIS A 1 344 ? 5.115 11.313 21.397 1.00 97.19 344 HIS A CA 1
ATOM 2777 C C . HIS A 1 344 ? 3.815 10.604 21.038 1.00 97.19 344 HIS A C 1
ATOM 2779 O O . HIS A 1 344 ? 3.180 10.962 20.050 1.00 97.19 344 HIS A O 1
ATOM 2785 N N . ILE A 1 345 ? 3.432 9.599 21.824 1.00 96.69 345 ILE A N 1
ATOM 2786 C CA . ILE A 1 345 ? 2.264 8.760 21.552 1.00 96.69 345 ILE A CA 1
ATOM 2787 C C . ILE A 1 345 ? 1.424 8.666 22.815 1.00 96.69 345 ILE A C 1
ATOM 2789 O O . ILE A 1 345 ? 1.869 8.111 23.826 1.00 96.69 345 ILE A O 1
ATOM 2793 N N . TRP A 1 346 ? 0.192 9.157 22.730 1.00 96.75 346 TRP A N 1
ATOM 2794 C CA . TRP A 1 346 ? -0.808 9.000 23.777 1.00 96.75 346 TRP A CA 1
ATOM 2795 C C . TRP A 1 346 ? -1.841 7.982 23.328 1.00 96.75 346 TRP A C 1
ATOM 2797 O O . TRP A 1 346 ? -2.424 8.110 22.251 1.00 96.75 346 TRP A O 1
ATOM 2807 N N . ILE A 1 347 ? -2.068 6.965 24.152 1.00 95.88 347 ILE A N 1
ATOM 2808 C CA . ILE A 1 347 ? -3.050 5.917 23.875 1.00 95.88 347 ILE A CA 1
ATOM 2809 C C . ILE A 1 347 ? -4.269 6.059 24.770 1.00 95.88 347 ILE A C 1
ATOM 2811 O O . ILE A 1 347 ? -4.240 6.739 25.796 1.00 95.88 347 ILE A O 1
ATOM 2815 N N . ARG A 1 348 ? -5.349 5.402 24.365 1.00 94.62 348 ARG A N 1
ATOM 2816 C CA . ARG A 1 348 ? -6.565 5.331 25.165 1.00 94.62 348 ARG A CA 1
ATOM 2817 C C . ARG A 1 348 ? -6.354 4.494 26.429 1.00 94.62 348 ARG A C 1
ATOM 2819 O O . ARG A 1 348 ? -5.656 3.484 26.402 1.00 94.62 348 ARG A O 1
ATOM 2826 N N . ASP A 1 349 ? -7.014 4.892 27.511 1.00 95.31 349 ASP A N 1
ATOM 2827 C CA . ASP A 1 349 ? -7.006 4.210 28.813 1.00 95.31 349 ASP A CA 1
ATOM 2828 C C . ASP A 1 349 ? -8.209 3.278 29.041 1.00 95.31 349 ASP A C 1
ATOM 2830 O O . ASP A 1 349 ? -8.335 2.666 30.103 1.00 95.31 349 ASP A O 1
ATOM 2834 N N . ASP A 1 350 ? -9.087 3.153 28.043 1.00 95.31 350 ASP A N 1
ATOM 2835 C CA . ASP A 1 350 ? -10.304 2.337 28.071 1.00 95.31 350 ASP A CA 1
ATOM 2836 C C . ASP A 1 350 ? -10.223 1.072 27.197 1.00 95.31 350 ASP A C 1
ATOM 2838 O O . ASP A 1 350 ? -11.222 0.371 27.031 1.00 95.31 350 ASP A O 1
ATOM 2842 N N . ILE A 1 351 ? -9.039 0.745 26.668 1.00 96.12 351 ILE A N 1
ATOM 2843 C CA . ILE A 1 351 ? -8.817 -0.455 25.853 1.00 96.12 351 ILE A CA 1
ATOM 2844 C C . ILE A 1 351 ? -8.417 -1.640 26.737 1.00 96.12 351 ILE A C 1
ATOM 2846 O O . ILE A 1 351 ? -7.552 -1.543 27.612 1.00 96.12 351 ILE A O 1
ATOM 2850 N N . THR A 1 352 ? -9.001 -2.802 26.447 1.00 97.62 352 THR A N 1
ATOM 2851 C CA . THR A 1 352 ? -8.569 -4.090 27.000 1.00 97.62 352 THR A CA 1
ATOM 2852 C C . THR A 1 352 ? -8.246 -5.074 25.882 1.00 97.62 352 THR A C 1
ATOM 2854 O O . THR A 1 352 ? -8.840 -5.031 24.803 1.00 97.62 352 THR A O 1
ATOM 2857 N N . PHE A 1 353 ? -7.306 -5.975 26.151 1.00 98.19 353 PHE A N 1
ATOM 2858 C CA . PHE A 1 353 ? -7.118 -7.180 25.359 1.00 98.19 353 PHE A CA 1
ATOM 2859 C C . PHE A 1 353 ? -8.358 -8.076 25.438 1.00 98.19 353 PHE A C 1
ATOM 2861 O O . PHE A 1 353 ? -9.167 -7.974 26.361 1.00 98.19 353 PHE A O 1
ATOM 2868 N N . HIS A 1 354 ? -8.496 -9.015 24.500 1.00 97.81 354 HIS A N 1
ATOM 2869 C CA . HIS A 1 354 ? -9.644 -9.928 24.431 1.00 97.81 354 HIS A CA 1
ATOM 2870 C C . HIS A 1 354 ? -9.882 -10.759 25.699 1.00 97.81 354 HIS A C 1
ATOM 2872 O O . HIS A 1 354 ? -11.010 -11.221 25.900 1.00 97.81 354 HIS A O 1
ATOM 2878 N N . ASP A 1 355 ? -8.853 -10.921 26.539 1.00 97.56 355 ASP A N 1
ATOM 2879 C CA . ASP A 1 355 ? -8.894 -11.600 27.838 1.00 97.56 355 ASP A CA 1
ATOM 2880 C C . ASP A 1 355 ? -9.260 -10.684 29.030 1.00 97.56 355 ASP A C 1
ATOM 2882 O O . ASP A 1 355 ? -9.358 -11.152 30.167 1.00 97.56 355 ASP A O 1
ATOM 2886 N N . GLY A 1 356 ? -9.500 -9.394 28.775 1.00 97.38 356 GLY A N 1
ATOM 2887 C CA . GLY A 1 356 ? -9.855 -8.373 29.761 1.00 97.38 356 GLY A CA 1
ATOM 2888 C C . GLY A 1 356 ? -8.661 -7.674 30.421 1.00 97.38 356 GLY A C 1
ATOM 2889 O O . GLY A 1 356 ? -8.870 -6.812 31.277 1.00 97.38 356 GLY A O 1
ATOM 2890 N N . THR A 1 357 ? -7.421 -8.016 30.061 1.00 98.19 357 THR A N 1
ATOM 2891 C CA . THR A 1 357 ? -6.226 -7.330 30.575 1.00 98.19 357 TH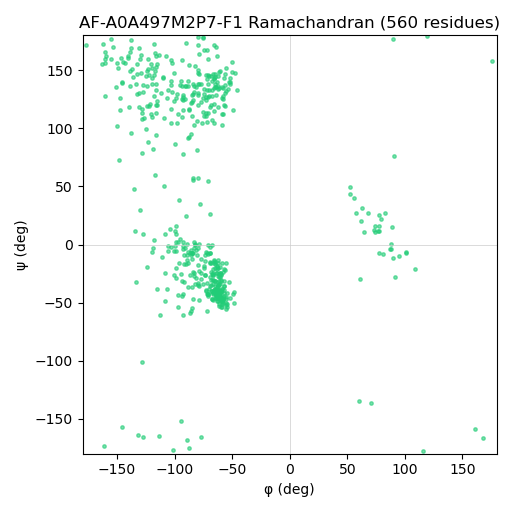R A CA 1
ATOM 2892 C C . THR A 1 357 ? -6.143 -5.916 29.982 1.00 98.19 357 THR A C 1
ATOM 2894 O O . THR A 1 357 ? -6.308 -5.775 28.771 1.00 98.19 357 THR A O 1
ATOM 2897 N N . PRO A 1 358 ? -5.891 -4.858 30.778 1.00 98.00 358 PRO A N 1
ATOM 2898 C CA . PRO A 1 358 ? -5.726 -3.503 30.249 1.00 98.00 358 PRO A CA 1
ATOM 2899 C C . PRO A 1 358 ? -4.595 -3.416 29.221 1.00 98.00 358 PRO A C 1
ATOM 2901 O O . PRO A 1 358 ? -3.507 -3.935 29.466 1.00 98.00 358 PRO A O 1
ATOM 2904 N N . PHE A 1 359 ? -4.849 -2.741 28.101 1.00 97.56 359 PHE A N 1
ATOM 2905 C CA . PHE A 1 359 ? -3.822 -2.407 27.117 1.00 97.56 359 PHE A CA 1
ATOM 2906 C C . PHE A 1 359 ? -3.087 -1.134 27.544 1.00 97.56 359 PHE A C 1
ATOM 2908 O O . PHE A 1 359 ? -3.717 -0.139 27.902 1.00 97.56 359 PHE A O 1
ATOM 2915 N N . THR A 1 360 ? -1.754 -1.161 27.524 1.00 97.75 360 THR A N 1
ATOM 2916 C CA . THR A 1 360 ? -0.914 -0.043 27.977 1.00 97.75 360 THR A CA 1
ATOM 2917 C C . THR A 1 360 ? 0.273 0.187 27.044 1.00 97.75 360 THR A C 1
ATOM 2919 O O . THR A 1 360 ? 0.631 -0.661 26.225 1.00 97.75 360 THR A O 1
ATOM 2922 N N . VAL A 1 361 ? 0.987 1.303 27.209 1.00 97.50 361 VAL A N 1
ATOM 2923 C CA . VAL A 1 361 ? 2.213 1.550 26.429 1.00 97.50 361 VAL A CA 1
ATOM 2924 C C . VAL A 1 361 ? 3.343 0.567 26.751 1.00 97.50 361 VAL A C 1
ATOM 2926 O O . VAL A 1 361 ? 4.310 0.473 25.993 1.00 97.50 361 VAL A O 1
ATOM 2929 N N . HIS A 1 362 ? 3.237 -0.201 27.843 1.00 98.19 362 HIS A N 1
ATOM 2930 C CA . HIS A 1 362 ? 4.182 -1.281 28.141 1.00 98.19 362 HIS A CA 1
ATOM 2931 C C . HIS A 1 362 ? 4.087 -2.415 27.118 1.00 98.19 362 HIS A C 1
ATOM 2933 O O . HIS A 1 362 ? 5.110 -3.036 26.831 1.00 98.19 362 HIS A O 1
ATOM 2939 N N . ASP A 1 363 ? 2.905 -2.650 26.541 1.00 98.06 363 ASP A N 1
ATOM 2940 C CA . ASP A 1 363 ? 2.679 -3.635 25.477 1.00 98.06 363 ASP A CA 1
ATOM 2941 C C . ASP A 1 363 ? 3.302 -3.174 24.155 1.00 98.06 363 ASP A C 1
ATOM 2943 O O . ASP A 1 363 ? 4.003 -3.941 23.494 1.00 98.06 363 ASP A O 1
ATOM 2947 N N . ILE A 1 364 ? 3.156 -1.887 23.817 1.00 96.56 364 ILE A N 1
ATOM 2948 C CA . ILE A 1 364 ? 3.813 -1.267 22.653 1.00 96.56 364 ILE A CA 1
ATOM 2949 C C . ILE A 1 364 ? 5.335 -1.347 22.801 1.00 96.56 364 ILE A C 1
ATOM 2951 O O . ILE A 1 364 ? 6.031 -1.838 21.912 1.00 96.56 364 ILE A O 1
ATOM 2955 N N . ASN A 1 365 ? 5.859 -0.909 23.949 1.00 97.56 365 ASN A N 1
ATOM 2956 C CA . ASN A 1 365 ? 7.288 -0.952 24.236 1.00 97.56 365 ASN A CA 1
ATOM 2957 C C . ASN A 1 365 ? 7.835 -2.382 24.150 1.00 97.56 365 ASN A C 1
ATOM 2959 O O . ASN A 1 365 ? 8.872 -2.620 23.534 1.00 97.56 365 ASN A O 1
ATOM 2963 N N . TYR A 1 366 ? 7.139 -3.337 24.769 1.00 97.94 366 TYR A N 1
ATOM 2964 C CA . TYR A 1 366 ? 7.515 -4.742 24.711 1.00 97.94 366 TYR A CA 1
ATOM 2965 C C . TYR A 1 366 ? 7.520 -5.262 23.271 1.00 97.94 366 TYR A C 1
ATOM 2967 O O . TYR A 1 366 ? 8.505 -5.868 22.864 1.00 97.94 366 TYR A O 1
ATOM 2975 N N . THR A 1 367 ? 6.485 -4.957 22.487 1.00 96.69 367 THR A N 1
ATOM 2976 C CA . THR A 1 367 ? 6.381 -5.352 21.076 1.00 96.69 367 THR A CA 1
ATOM 2977 C C . THR A 1 367 ? 7.551 -4.816 20.248 1.00 96.69 367 THR A C 1
ATOM 2979 O O . THR A 1 367 ? 8.185 -5.588 19.531 1.00 96.69 367 THR A O 1
ATOM 2982 N N . ILE A 1 368 ? 7.891 -3.526 20.377 1.00 96.38 368 ILE A N 1
ATOM 2983 C CA . ILE A 1 368 ? 9.033 -2.911 19.673 1.00 96.38 368 ILE A CA 1
ATOM 2984 C C . ILE A 1 368 ? 10.321 -3.690 19.960 1.00 96.38 368 ILE A C 1
ATOM 2986 O O . ILE A 1 368 ? 11.037 -4.089 19.041 1.00 96.38 368 ILE A O 1
ATOM 2990 N N . TYR A 1 369 ? 10.617 -3.941 21.237 1.00 97.19 369 TYR A N 1
ATOM 2991 C CA . TYR A 1 369 ? 11.843 -4.643 21.614 1.00 97.19 369 TYR A CA 1
ATOM 2992 C C . TYR A 1 369 ? 11.804 -6.143 21.313 1.00 97.19 369 TYR A C 1
ATOM 2994 O O . TYR A 1 369 ? 12.860 -6.731 21.082 1.00 97.19 369 TYR A O 1
ATOM 3002 N N . LEU A 1 370 ? 10.619 -6.754 21.265 1.00 97.38 370 LEU A N 1
ATOM 3003 C CA . LEU A 1 370 ? 10.444 -8.128 20.813 1.00 97.38 370 LEU A CA 1
ATOM 3004 C C . LEU A 1 370 ? 10.775 -8.255 19.324 1.00 97.38 370 LEU A C 1
ATOM 3006 O O . LEU A 1 370 ? 11.568 -9.116 18.956 1.00 97.38 370 LEU A O 1
ATOM 3010 N N . ILE A 1 371 ? 10.249 -7.362 18.480 1.00 95.56 371 ILE A N 1
ATOM 3011 C CA . ILE A 1 371 ? 10.587 -7.312 17.050 1.00 95.56 371 ILE A CA 1
ATOM 3012 C C . ILE A 1 371 ? 12.098 -7.123 16.874 1.00 95.56 371 ILE A C 1
ATOM 3014 O O . ILE A 1 371 ? 12.732 -7.882 16.148 1.00 95.56 371 ILE A O 1
ATOM 3018 N N . LEU A 1 372 ? 12.709 -6.176 17.595 1.00 95.00 372 LEU A N 1
ATOM 3019 C CA . LEU A 1 372 ? 14.158 -5.936 17.541 1.00 95.00 372 LEU A CA 1
ATOM 3020 C C . LEU A 1 372 ? 15.007 -7.128 18.025 1.00 95.00 372 LEU A C 1
ATOM 3022 O O . LEU A 1 372 ? 16.190 -7.208 17.681 1.00 95.00 372 LEU A O 1
ATOM 3026 N N . ALA A 1 373 ? 14.439 -8.049 18.809 1.00 96.56 373 ALA A N 1
ATOM 3027 C CA . ALA A 1 373 ? 15.114 -9.268 19.252 1.00 96.56 373 ALA A CA 1
ATOM 3028 C C . ALA A 1 373 ? 15.127 -10.381 18.187 1.00 96.56 373 ALA A C 1
ATOM 3030 O O . ALA A 1 373 ? 15.958 -11.288 18.287 1.00 96.56 373 ALA A O 1
ATOM 3031 N N . TYR A 1 374 ? 14.268 -10.295 17.167 1.00 95.06 374 TYR A N 1
ATOM 3032 C CA . TYR A 1 374 ? 14.160 -11.249 16.061 1.00 95.06 374 TYR A CA 1
ATOM 3033 C C . TYR A 1 374 ? 14.509 -10.572 14.725 1.00 95.06 374 TYR A C 1
ATOM 3035 O O . TYR A 1 374 ? 13.636 -9.984 14.090 1.00 95.06 374 TYR A O 1
ATOM 3043 N N . PRO A 1 375 ? 15.772 -10.650 14.258 1.00 90.31 375 PRO A N 1
ATOM 3044 C CA . PRO A 1 375 ? 16.191 -10.068 12.976 1.00 90.31 375 PRO A CA 1
ATOM 3045 C C . PRO A 1 375 ? 15.444 -10.587 11.739 1.00 90.31 375 PRO A C 1
ATOM 3047 O O . PRO A 1 375 ? 15.554 -10.000 10.666 1.00 90.31 375 PRO A O 1
ATOM 3050 N N . ASP A 1 376 ? 14.740 -11.707 11.873 1.00 86.31 376 ASP A N 1
ATOM 3051 C CA . ASP A 1 376 ? 13.881 -12.335 10.874 1.00 86.31 376 ASP A CA 1
ATOM 3052 C C . ASP A 1 376 ? 12.384 -12.020 11.047 1.00 86.31 376 ASP A C 1
ATOM 3054 O O . ASP A 1 376 ? 11.572 -12.490 10.249 1.00 86.31 376 ASP A O 1
ATOM 3058 N N . SER A 1 377 ? 12.010 -11.197 12.034 1.00 90.19 377 SER A N 1
ATOM 3059 C CA . SER A 1 377 ? 10.671 -10.610 12.125 1.00 90.19 377 SER A CA 1
ATOM 3060 C C . SER A 1 377 ? 10.409 -9.690 10.934 1.00 90.19 377 SER A C 1
ATOM 3062 O O . SER A 1 377 ? 11.280 -8.913 10.533 1.00 90.19 377 SER A O 1
ATOM 3064 N N . TRP A 1 378 ? 9.191 -9.734 10.394 1.00 82.75 378 TRP A N 1
ATOM 3065 C CA . TRP A 1 378 ? 8.799 -8.922 9.241 1.00 82.75 378 TRP A CA 1
ATOM 3066 C C . TRP A 1 378 ? 8.955 -7.419 9.504 1.00 82.75 378 TRP A C 1
ATOM 3068 O O . TRP A 1 378 ? 9.421 -6.693 8.631 1.00 82.75 378 TRP A O 1
ATOM 3078 N N . GLY A 1 379 ? 8.642 -6.967 10.723 1.00 84.88 379 GLY A N 1
ATOM 3079 C CA . GLY A 1 379 ? 8.763 -5.561 11.126 1.00 84.88 379 GLY A CA 1
ATOM 3080 C C . GLY A 1 379 ? 10.176 -5.129 11.536 1.00 84.88 379 GLY A C 1
ATOM 3081 O O . GLY A 1 379 ? 10.392 -3.957 11.828 1.00 84.88 379 GLY A O 1
ATOM 3082 N N . TYR A 1 380 ? 11.157 -6.040 11.589 1.00 88.56 380 TYR A N 1
ATOM 3083 C CA . TYR A 1 380 ? 12.523 -5.702 12.008 1.00 88.56 380 TYR A CA 1
ATOM 3084 C C . TYR A 1 380 ? 13.157 -4.562 11.186 1.00 88.56 380 TYR A C 1
ATOM 3086 O O . TYR A 1 380 ? 13.730 -3.658 11.803 1.00 88.56 380 TYR A O 1
ATOM 3094 N N . PRO A 1 381 ? 13.057 -4.541 9.839 1.00 78.81 381 PRO A N 1
ATOM 3095 C CA . PRO A 1 381 ? 13.683 -3.502 9.019 1.00 78.81 381 PRO A CA 1
ATOM 3096 C C . PRO A 1 381 ? 13.157 -2.089 9.290 1.00 78.81 381 PRO A C 1
ATOM 3098 O O . PRO A 1 381 ? 13.905 -1.133 9.104 1.00 78.81 381 PRO A O 1
ATOM 3101 N N . ASP A 1 382 ? 11.912 -1.960 9.753 1.00 81.25 382 ASP A N 1
ATOM 3102 C CA . ASP A 1 382 ? 11.286 -0.660 10.013 1.00 81.25 382 ASP A CA 1
ATOM 3103 C C . ASP A 1 382 ? 11.753 -0.051 11.345 1.00 81.25 382 ASP A C 1
ATOM 3105 O O . ASP A 1 382 ? 11.715 1.165 11.527 1.00 81.25 382 ASP A O 1
ATOM 3109 N N . LEU A 1 383 ? 12.237 -0.882 12.276 1.00 89.31 383 LEU A N 1
ATOM 3110 C CA . LEU A 1 383 ? 12.634 -0.454 13.621 1.00 89.31 383 LEU A CA 1
ATOM 3111 C C . LEU A 1 383 ? 14.159 -0.428 13.803 1.00 89.31 383 LEU A C 1
ATOM 3113 O O . LEU A 1 383 ? 14.705 0.449 14.483 1.00 89.31 383 LEU A O 1
ATOM 3117 N N . ALA A 1 384 ? 14.868 -1.403 13.231 1.00 87.62 384 ALA A N 1
ATOM 3118 C CA . ALA A 1 384 ? 16.285 -1.632 13.487 1.00 87.62 384 ALA A CA 1
ATOM 3119 C C . ALA A 1 384 ? 17.166 -0.514 12.917 1.00 87.62 384 ALA A C 1
ATOM 3121 O O . ALA A 1 384 ? 17.209 -0.267 11.716 1.00 87.62 384 ALA A O 1
ATOM 3122 N N . GLY A 1 385 ? 17.914 0.160 13.792 1.00 85.00 385 GLY A N 1
ATOM 3123 C CA . GLY A 1 385 ? 18.739 1.308 13.406 1.00 85.00 385 GLY A CA 1
ATOM 3124 C C . GLY A 1 385 ? 17.949 2.605 13.217 1.00 85.00 385 GLY A C 1
ATOM 3125 O O . GLY A 1 385 ? 18.572 3.658 13.122 1.00 85.00 385 GLY A O 1
ATOM 3126 N N . VAL A 1 386 ? 16.615 2.556 13.267 1.00 89.06 386 VAL A N 1
ATOM 3127 C CA . VAL A 1 386 ? 15.724 3.722 13.202 1.00 89.06 386 VAL A CA 1
ATOM 3128 C C . VAL A 1 386 ? 15.304 4.162 14.603 1.00 89.06 386 VAL A C 1
ATOM 3130 O O . VAL A 1 386 ? 15.372 5.347 14.911 1.00 89.06 386 VAL A O 1
ATOM 3133 N N . ILE A 1 387 ? 14.952 3.226 15.488 1.00 93.94 387 ILE A N 1
ATOM 3134 C CA . ILE A 1 387 ? 14.657 3.523 16.896 1.00 93.94 387 ILE A CA 1
ATOM 3135 C C . ILE A 1 387 ? 15.959 3.550 17.705 1.00 93.94 387 ILE A C 1
ATOM 3137 O O . ILE A 1 387 ? 16.767 2.619 17.664 1.00 93.94 387 ILE A O 1
ATOM 3141 N N . ASN A 1 388 ? 16.158 4.625 18.464 1.00 95.25 388 ASN A N 1
ATOM 3142 C CA . ASN A 1 388 ? 17.258 4.787 19.409 1.00 95.25 388 ASN A CA 1
ATOM 3143 C C . ASN A 1 388 ? 16.889 4.196 20.776 1.00 95.25 388 ASN A C 1
ATOM 3145 O O . ASN A 1 388 ? 17.558 3.296 21.285 1.00 95.25 388 ASN A O 1
ATOM 3149 N N . SER A 1 389 ? 15.815 4.708 21.377 1.00 96.62 389 SER A N 1
ATOM 3150 C CA . SER A 1 389 ? 15.332 4.283 22.692 1.00 96.62 389 SER A CA 1
ATOM 3151 C C . SER A 1 389 ? 13.887 4.722 22.919 1.00 96.62 389 SER A C 1
ATOM 3153 O O . SER A 1 389 ? 13.323 5.466 22.120 1.00 96.62 389 SER A O 1
ATOM 3155 N N . THR A 1 390 ? 13.285 4.258 24.011 1.00 97.94 390 THR A N 1
ATOM 3156 C CA . THR A 1 390 ? 11.931 4.630 24.428 1.00 97.94 390 THR A CA 1
ATOM 3157 C C . THR A 1 390 ? 11.945 5.221 25.840 1.00 97.94 390 THR A C 1
ATOM 3159 O O . THR A 1 390 ? 12.790 4.881 26.675 1.00 97.94 390 THR A O 1
ATOM 3162 N N . ILE A 1 391 ? 10.993 6.107 26.123 1.00 98.31 391 ILE A N 1
ATOM 3163 C CA . ILE A 1 391 ? 10.739 6.687 27.440 1.00 98.31 391 ILE A CA 1
ATOM 3164 C C . ILE A 1 391 ? 9.255 6.501 27.751 1.00 98.31 391 ILE A C 1
ATOM 3166 O O . ILE A 1 391 ? 8.390 7.094 27.114 1.00 98.31 391 ILE A O 1
ATOM 3170 N N . ILE A 1 392 ? 8.955 5.680 28.756 1.00 98.38 392 ILE A N 1
ATOM 3171 C CA . ILE A 1 392 ? 7.595 5.522 29.276 1.00 98.38 392 ILE A CA 1
ATOM 3172 C C . ILE A 1 392 ? 7.374 6.583 30.352 1.00 98.38 392 ILE A C 1
ATOM 3174 O O . ILE A 1 392 ? 8.039 6.569 31.391 1.00 98.38 392 ILE A O 1
ATOM 3178 N N . HIS A 1 393 ? 6.440 7.499 30.107 1.00 97.50 393 HIS A N 1
ATOM 3179 C CA . HIS A 1 393 ? 6.100 8.570 31.047 1.00 97.50 393 HIS A CA 1
ATOM 3180 C C . HIS A 1 393 ? 5.013 8.134 32.035 1.00 97.50 393 HIS A C 1
ATOM 3182 O O . HIS A 1 393 ? 5.057 8.509 33.208 1.00 97.50 393 HIS A O 1
ATOM 3188 N N . ASN A 1 394 ? 4.051 7.332 31.574 1.00 96.62 394 ASN A N 1
ATOM 3189 C CA . ASN A 1 394 ? 3.030 6.648 32.374 1.00 96.62 394 ASN A CA 1
ATOM 3190 C C . ASN A 1 394 ? 2.421 5.485 31.558 1.00 96.62 394 ASN A C 1
ATOM 3192 O O . ASN A 1 394 ? 2.902 5.196 30.467 1.00 96.62 394 ASN A O 1
ATOM 3196 N N . ASP A 1 395 ? 1.373 4.828 32.063 1.00 97.56 395 ASP A N 1
ATOM 3197 C CA . ASP A 1 395 ? 0.769 3.649 31.415 1.00 97.56 395 ASP A CA 1
ATOM 3198 C C . ASP A 1 395 ? 0.115 3.935 30.046 1.00 97.56 395 ASP A C 1
ATOM 3200 O O . ASP A 1 395 ? -0.104 3.002 29.275 1.00 97.56 395 ASP A O 1
ATOM 3204 N N . TYR A 1 396 ? -0.128 5.205 29.704 1.00 97.00 396 TYR A N 1
ATOM 3205 C CA . TYR A 1 396 ? -0.821 5.629 28.480 1.00 97.00 396 TYR A CA 1
ATOM 3206 C C . TYR A 1 396 ? -0.049 6.675 27.658 1.00 97.00 396 TYR A C 1
ATOM 3208 O O . TYR A 1 396 ? -0.586 7.228 26.700 1.00 97.00 396 TYR A O 1
ATOM 3216 N N . TYR A 1 397 ? 1.212 6.950 28.009 1.00 97.25 397 TYR A N 1
ATOM 3217 C CA . TYR A 1 397 ? 2.071 7.888 27.288 1.00 97.25 397 TYR A CA 1
ATOM 3218 C C . TYR A 1 397 ? 3.503 7.359 27.179 1.00 97.25 397 TYR A C 1
ATOM 3220 O O . TYR A 1 397 ? 4.205 7.175 28.183 1.00 97.25 397 TYR A O 1
ATOM 3228 N N . ILE A 1 398 ? 3.939 7.160 25.937 1.00 97.75 398 ILE A N 1
ATOM 3229 C CA . ILE A 1 398 ? 5.298 6.771 25.573 1.00 97.75 398 ILE A CA 1
ATOM 3230 C C . ILE A 1 398 ? 5.881 7.767 24.580 1.00 97.75 398 ILE A C 1
ATOM 3232 O O . ILE A 1 398 ? 5.196 8.317 23.721 1.00 97.75 398 ILE A O 1
ATOM 3236 N N . GLU A 1 399 ? 7.174 7.991 24.715 1.00 97.94 399 GLU A N 1
ATOM 3237 C CA . GLU A 1 399 ? 7.990 8.760 23.796 1.00 97.94 399 GLU A CA 1
ATOM 3238 C C . GLU A 1 399 ? 9.028 7.825 23.173 1.00 97.94 399 GLU A C 1
ATOM 3240 O O . GLU A 1 399 ? 9.675 7.044 23.874 1.00 97.94 399 GLU A O 1
ATOM 3245 N N . ILE A 1 400 ? 9.178 7.881 21.853 1.00 97.62 400 ILE A N 1
ATOM 3246 C CA . ILE A 1 400 ? 10.130 7.063 21.101 1.00 97.62 400 ILE A CA 1
ATOM 3247 C C . ILE A 1 400 ? 11.142 7.996 20.459 1.00 97.62 400 ILE A C 1
ATOM 3249 O O . ILE A 1 400 ? 10.795 8.874 19.672 1.00 97.62 400 ILE A O 1
ATOM 3253 N N . ILE A 1 401 ? 12.404 7.798 20.818 1.00 97.69 401 ILE A N 1
ATOM 3254 C CA . ILE A 1 401 ? 13.524 8.580 20.316 1.00 97.69 401 ILE A CA 1
ATOM 3255 C C . ILE A 1 401 ? 14.062 7.874 19.078 1.00 97.69 401 ILE A C 1
ATOM 3257 O O . ILE A 1 401 ? 14.423 6.695 19.132 1.00 97.69 401 ILE A O 1
ATOM 3261 N N . MET A 1 402 ? 14.137 8.607 17.976 1.00 96.38 402 MET A N 1
ATOM 3262 C CA . MET A 1 402 ? 14.579 8.130 16.669 1.00 96.38 402 MET A CA 1
ATOM 3263 C C . MET A 1 402 ? 16.082 8.379 16.474 1.00 96.38 402 MET A C 1
ATOM 3265 O O . MET A 1 402 ? 16.684 9.228 17.129 1.00 96.38 402 MET A O 1
ATOM 3269 N N . ASN A 1 403 ? 16.714 7.649 15.559 1.00 93.31 403 ASN A N 1
ATOM 3270 C CA . ASN A 1 403 ? 18.071 7.919 15.093 1.00 93.31 403 ASN A CA 1
ATOM 3271 C C . ASN A 1 403 ? 18.007 8.892 13.910 1.00 93.31 403 ASN A C 1
ATOM 3273 O O . ASN A 1 403 ? 17.909 8.479 12.756 1.00 93.31 403 ASN A O 1
ATOM 3277 N N . GLY A 1 404 ? 18.086 10.187 14.209 1.00 92.88 404 GLY A N 1
ATOM 3278 C CA . GLY A 1 404 ? 17.956 11.260 13.229 1.00 92.88 404 GLY A CA 1
ATOM 3279 C C . GLY A 1 404 ? 16.519 11.740 13.020 1.00 92.88 404 GLY A C 1
ATOM 3280 O O . GLY A 1 404 ? 15.564 11.222 13.607 1.00 92.88 404 GLY A O 1
ATOM 3281 N N . ALA A 1 405 ? 16.385 12.767 12.185 1.00 93.44 405 ALA A N 1
ATOM 3282 C CA . ALA A 1 405 ? 15.121 13.415 11.880 1.00 93.44 405 ALA A CA 1
ATOM 3283 C C . ALA A 1 405 ? 14.582 12.987 10.511 1.00 93.44 405 ALA A C 1
ATOM 3285 O O . ALA A 1 405 ? 15.321 12.945 9.526 1.00 93.44 405 ALA A O 1
ATOM 3286 N N . SER A 1 406 ? 13.280 12.724 10.460 1.00 93.44 406 SER A N 1
ATOM 3287 C CA . SER A 1 406 ? 12.522 12.447 9.248 1.00 93.44 406 SER A CA 1
ATOM 3288 C C . SER A 1 406 ? 11.077 12.885 9.419 1.00 93.44 406 SER A C 1
ATOM 3290 O O . SER A 1 406 ? 10.431 12.550 10.410 1.00 93.44 406 SER A O 1
ATOM 3292 N N . TYR A 1 407 ? 10.519 13.545 8.412 1.00 93.00 407 TYR A N 1
ATOM 3293 C CA . TYR A 1 407 ? 9.095 13.842 8.317 1.00 93.00 407 TYR A CA 1
ATOM 3294 C C . TYR A 1 407 ? 8.240 12.574 8.482 1.00 93.00 407 TYR A C 1
ATOM 3296 O O . TYR A 1 407 ? 7.171 12.619 9.083 1.00 93.00 407 TYR A O 1
ATOM 3304 N N . TRP A 1 408 ? 8.754 11.425 8.034 1.00 92.19 408 TRP A N 1
ATOM 3305 C CA . TRP A 1 408 ? 8.060 10.138 8.073 1.00 92.19 408 TRP A CA 1
ATOM 3306 C C . TRP A 1 408 ? 8.198 9.382 9.397 1.00 92.19 408 TRP A C 1
ATOM 3308 O O . TRP A 1 408 ? 7.514 8.377 9.588 1.00 92.19 408 TRP A O 1
ATOM 3318 N N . ASN A 1 409 ? 9.037 9.853 10.329 1.00 93.12 409 ASN A N 1
ATOM 3319 C CA . ASN A 1 409 ? 9.299 9.145 11.586 1.00 93.12 409 ASN A CA 1
ATOM 3320 C C . ASN A 1 409 ? 8.043 8.948 12.443 1.00 93.12 409 ASN A C 1
ATOM 3322 O O . ASN A 1 409 ? 7.991 7.994 13.210 1.00 93.12 409 ASN A O 1
ATOM 3326 N N . VAL A 1 410 ? 7.021 9.797 12.290 1.00 92.81 410 VAL A N 1
ATOM 3327 C CA . VAL A 1 410 ? 5.745 9.669 13.015 1.00 92.81 410 VAL A CA 1
ATOM 3328 C C . VAL A 1 410 ? 5.029 8.337 12.747 1.00 92.81 410 VAL A C 1
ATOM 3330 O O . VAL A 1 410 ? 4.314 7.849 13.614 1.00 92.81 410 VAL A O 1
ATOM 3333 N N . TYR A 1 411 ? 5.262 7.712 11.587 1.00 90.31 411 TYR A N 1
ATOM 3334 C CA . TYR A 1 411 ? 4.622 6.449 11.204 1.00 90.31 411 TYR A CA 1
ATOM 3335 C C . TYR A 1 411 ? 5.407 5.203 11.633 1.00 90.31 411 TYR A C 1
ATOM 3337 O O . TYR A 1 411 ? 4.842 4.113 11.664 1.00 90.31 411 TYR A O 1
ATOM 3345 N N . VAL A 1 412 ? 6.693 5.340 11.975 1.00 88.62 412 VAL A N 1
ATOM 3346 C CA . VAL A 1 412 ? 7.566 4.198 12.305 1.00 88.62 412 VAL A CA 1
ATOM 3347 C C . VAL A 1 412 ? 7.101 3.439 13.559 1.00 88.62 412 VAL A C 1
ATOM 3349 O O . VAL A 1 412 ? 7.104 2.210 13.538 1.00 88.62 412 VAL A O 1
ATOM 3352 N N . PRO A 1 413 ? 6.646 4.102 14.642 1.00 86.12 413 PRO A N 1
ATOM 3353 C CA . PRO A 1 413 ? 6.162 3.413 15.839 1.00 86.12 413 PRO A CA 1
ATOM 3354 C C . PRO A 1 413 ? 4.871 2.598 15.715 1.00 86.12 413 PRO A C 1
ATOM 3356 O O . PRO A 1 413 ? 4.422 2.055 16.726 1.00 86.12 413 PRO A O 1
ATOM 3359 N N . GLY A 1 414 ? 4.242 2.548 14.537 1.00 83.38 414 GLY A N 1
ATOM 3360 C CA . GLY A 1 414 ? 2.948 1.906 14.296 1.00 83.38 414 GLY A CA 1
ATOM 3361 C C . GLY A 1 414 ? 2.981 0.376 14.342 1.00 83.38 414 GLY A C 1
ATOM 3362 O O . GLY A 1 414 ? 2.570 -0.270 13.386 1.00 83.38 414 GLY A O 1
ATOM 3363 N N . VAL A 1 415 ? 3.476 -0.213 15.431 1.00 88.69 415 VAL A N 1
ATOM 3364 C CA . VAL A 1 415 ? 3.526 -1.668 15.618 1.00 88.69 415 VAL A CA 1
ATOM 3365 C C . VAL A 1 415 ? 2.173 -2.226 16.056 1.00 88.69 415 VAL A C 1
ATOM 3367 O O . VAL A 1 415 ? 1.437 -1.602 16.815 1.00 88.69 415 VAL A O 1
ATOM 3370 N N . MET A 1 416 ? 1.872 -3.449 15.636 1.00 90.00 416 MET A N 1
ATOM 3371 C CA . MET A 1 416 ? 0.732 -4.213 16.138 1.00 90.00 416 MET A CA 1
ATOM 3372 C C . MET A 1 416 ? 0.935 -4.564 17.623 1.00 90.00 416 MET A C 1
ATOM 3374 O O . MET A 1 416 ? 1.914 -5.238 17.936 1.00 90.00 416 MET A O 1
ATOM 3378 N N . PRO A 1 417 ? 0.054 -4.153 18.550 1.00 91.00 417 PRO A N 1
ATOM 3379 C CA . PRO A 1 417 ? 0.284 -4.351 19.975 1.00 91.00 417 PRO A CA 1
ATOM 3380 C C . PRO A 1 417 ? 0.111 -5.821 20.375 1.00 91.00 417 PRO A C 1
ATOM 3382 O O . PRO A 1 417 ? -0.994 -6.366 20.362 1.00 91.00 417 PRO A O 1
ATOM 3385 N N . LEU A 1 418 ? 1.214 -6.458 20.774 1.00 96.25 418 LEU A N 1
ATOM 3386 C CA . LEU A 1 418 ? 1.216 -7.822 21.298 1.00 96.25 418 LEU A CA 1
ATOM 3387 C C . LEU A 1 418 ? 1.047 -7.807 22.825 1.00 96.25 418 LEU A C 1
ATOM 3389 O O . LEU A 1 418 ? 1.708 -7.007 23.494 1.00 96.25 418 LEU A O 1
ATOM 3393 N N . PRO A 1 419 ? 0.210 -8.693 23.399 1.00 97.62 419 PRO A N 1
ATOM 3394 C CA . PRO A 1 419 ? -0.026 -8.747 24.840 1.00 97.62 419 PRO A CA 1
ATOM 3395 C C . PRO A 1 419 ? 1.247 -9.160 25.572 1.00 97.62 419 PRO A C 1
ATOM 3397 O O . PRO A 1 419 ? 1.614 -10.343 25.595 1.00 97.62 419 PRO A O 1
ATOM 3400 N N . LYS A 1 420 ? 1.919 -8.194 26.210 1.00 98.31 420 LYS A N 1
ATOM 3401 C CA . LYS A 1 420 ? 3.181 -8.433 26.921 1.00 98.31 420 LYS A CA 1
ATOM 3402 C C . LYS A 1 420 ? 3.023 -9.550 27.940 1.00 98.31 420 LYS A C 1
ATOM 3404 O O . LYS A 1 420 ? 3.897 -10.404 28.045 1.00 98.31 420 LYS A O 1
ATOM 3409 N N . HIS A 1 421 ? 1.909 -9.562 28.671 1.00 98.44 421 HIS A N 1
ATOM 3410 C CA . HIS A 1 421 ? 1.634 -10.542 29.722 1.00 98.44 421 HIS A CA 1
ATOM 3411 C C . HIS A 1 421 ? 1.531 -11.981 29.211 1.00 98.44 421 HIS A C 1
ATOM 3413 O O . HIS A 1 421 ? 1.680 -12.896 30.015 1.00 98.44 421 HIS A O 1
ATOM 3419 N N . ILE A 1 422 ? 1.296 -12.206 27.915 1.00 98.56 422 ILE A N 1
ATOM 3420 C CA . ILE A 1 422 ? 1.302 -13.538 27.291 1.00 98.56 422 ILE A CA 1
ATOM 3421 C C . ILE A 1 422 ? 2.658 -13.798 26.638 1.00 98.56 422 ILE A C 1
ATOM 3423 O O . ILE A 1 422 ? 3.314 -14.789 26.951 1.00 98.56 422 ILE A O 1
ATOM 3427 N N . TYR A 1 423 ? 3.102 -12.892 25.767 1.00 98.38 423 TYR A N 1
ATOM 3428 C CA . TYR A 1 423 ? 4.264 -13.120 24.908 1.00 98.38 423 TYR A CA 1
ATOM 3429 C C . TYR A 1 423 ? 5.572 -13.151 25.708 1.00 98.38 423 TYR A C 1
ATOM 3431 O O . TYR A 1 423 ? 6.477 -13.907 25.373 1.00 98.38 423 TYR A O 1
ATOM 3439 N N . GLU A 1 424 ? 5.665 -12.454 26.848 1.00 98.00 424 GLU A N 1
ATOM 3440 C CA . GLU A 1 424 ? 6.857 -12.536 27.707 1.00 98.00 424 GLU A CA 1
ATOM 3441 C C . GLU A 1 424 ? 7.071 -13.919 28.341 1.00 98.00 424 GLU A C 1
ATOM 3443 O O . GLU A 1 424 ? 8.149 -14.196 28.870 1.00 98.00 424 GLU A O 1
ATOM 3448 N N . GLN A 1 425 ? 6.053 -14.783 28.296 1.00 98.12 425 GLN A N 1
ATOM 3449 C CA . GLN A 1 425 ? 6.113 -16.161 28.777 1.00 98.12 425 GLN A CA 1
ATOM 3450 C C . GLN A 1 425 ? 6.521 -17.161 27.683 1.00 98.12 425 GLN A C 1
ATOM 3452 O O . GLN A 1 425 ? 6.757 -18.328 28.000 1.00 98.12 425 GLN A O 1
ATOM 3457 N N . ILE A 1 426 ? 6.595 -16.727 26.422 1.00 98.44 426 ILE A N 1
ATOM 3458 C CA . ILE A 1 426 ? 6.996 -17.543 25.276 1.00 98.44 426 ILE A CA 1
ATOM 3459 C C . ILE A 1 426 ? 8.505 -17.381 25.075 1.00 98.44 426 ILE A C 1
ATOM 3461 O O . ILE A 1 426 ? 9.028 -16.269 24.993 1.00 98.44 426 ILE A O 1
ATOM 3465 N N . SER A 1 427 ? 9.231 -18.494 25.010 1.00 97.00 427 SER A N 1
ATOM 3466 C CA . SER A 1 427 ? 10.685 -18.481 24.813 1.00 97.00 427 SER A CA 1
ATOM 3467 C C . SER A 1 427 ? 11.056 -18.400 23.329 1.00 97.00 427 SER A C 1
ATOM 3469 O O . SER A 1 427 ? 12.047 -17.764 22.968 1.00 97.00 427 SER A O 1
ATOM 3471 N N . ASP A 1 428 ? 10.274 -19.058 22.476 1.00 95.88 428 ASP A N 1
ATOM 3472 C CA . ASP A 1 428 ? 10.431 -19.132 21.032 1.00 95.88 428 ASP A CA 1
ATOM 3473 C C . ASP A 1 428 ? 9.132 -18.727 20.325 1.00 95.88 428 ASP A C 1
ATOM 3475 O O . ASP A 1 428 ? 8.127 -19.439 20.327 1.00 95.88 428 ASP A O 1
ATOM 3479 N N . HIS A 1 429 ? 9.162 -17.553 19.701 1.00 97.00 429 HIS A N 1
ATOM 3480 C CA . HIS A 1 429 ? 8.004 -16.978 19.028 1.00 97.00 429 HIS A CA 1
ATOM 3481 C C . HIS A 1 429 ? 7.809 -17.507 17.599 1.00 97.00 429 HIS A C 1
ATOM 3483 O O . HIS A 1 429 ? 6.834 -17.133 16.944 1.00 97.00 429 HIS A O 1
ATOM 3489 N N . HIS A 1 430 ? 8.711 -18.355 17.097 1.00 94.62 430 HIS A N 1
ATOM 3490 C CA . HIS A 1 430 ? 8.574 -18.973 15.781 1.00 94.62 430 HIS A CA 1
ATOM 3491 C C . HIS A 1 430 ? 7.469 -20.035 15.748 1.00 94.62 430 HIS A C 1
ATOM 3493 O O . HIS A 1 430 ? 6.986 -20.512 16.775 1.00 94.62 430 HIS A O 1
ATOM 3499 N N . GLY A 1 431 ? 7.126 -20.447 14.529 1.00 92.31 431 GLY A N 1
ATOM 3500 C CA . GLY A 1 431 ? 6.124 -21.469 14.249 1.00 92.31 431 GLY A CA 1
ATOM 3501 C C . GLY A 1 431 ? 4.931 -20.903 13.495 1.00 92.31 431 GLY A C 1
ATOM 3502 O O . GLY A 1 431 ? 4.891 -19.716 13.153 1.00 92.31 431 GLY A O 1
ATOM 3503 N N . THR A 1 432 ? 3.952 -21.771 13.257 1.00 92.12 432 THR A N 1
ATOM 3504 C CA . THR A 1 432 ? 2.668 -21.414 12.647 1.00 92.12 432 THR A CA 1
ATOM 3505 C C . THR A 1 432 ? 1.981 -20.319 13.464 1.00 92.12 432 THR A C 1
ATOM 3507 O O . THR A 1 432 ? 1.383 -19.421 12.891 1.00 92.12 432 THR A O 1
ATOM 3510 N N . TRP A 1 433 ? 2.131 -20.355 14.787 1.00 94.50 433 TRP A N 1
ATOM 3511 C CA . TRP A 1 433 ? 1.785 -19.297 15.737 1.00 94.50 433 TRP A CA 1
ATOM 3512 C C . TRP A 1 433 ? 2.873 -19.227 16.828 1.00 94.50 433 TRP A C 1
ATOM 3514 O O . TRP A 1 433 ? 3.638 -20.187 16.979 1.00 94.50 433 TRP A O 1
ATOM 3524 N N . PRO A 1 434 ? 2.971 -18.130 17.601 1.00 96.25 434 PRO A N 1
ATOM 3525 C CA . PRO A 1 434 ? 3.984 -17.999 18.649 1.00 96.25 434 PRO A CA 1
ATOM 3526 C C . PRO A 1 434 ? 3.897 -19.097 19.714 1.00 96.25 434 PRO A C 1
ATOM 3528 O O . PRO A 1 434 ? 2.811 -19.413 20.196 1.00 96.25 434 PRO A O 1
ATOM 3531 N N . GLY A 1 435 ? 5.035 -19.677 20.106 1.00 97.00 435 GLY A N 1
ATOM 3532 C CA . GLY A 1 435 ? 5.088 -20.687 21.166 1.00 97.00 435 GLY A CA 1
ATOM 3533 C C . GLY A 1 435 ? 4.563 -22.073 20.771 1.00 97.00 435 GLY A C 1
ATOM 3534 O O . GLY A 1 435 ? 4.422 -22.931 21.646 1.00 97.00 435 GLY A O 1
ATOM 3535 N N . GLU A 1 436 ? 4.306 -22.335 19.481 1.00 95.69 436 GLU A N 1
ATOM 3536 C CA . GLU A 1 436 ? 3.841 -23.642 18.982 1.00 95.69 436 GLU A CA 1
ATOM 3537 C C . GLU A 1 436 ? 4.742 -24.791 19.472 1.00 95.69 436 GLU A C 1
ATOM 3539 O O . GLU A 1 436 ? 4.260 -25.798 19.996 1.00 95.69 436 GLU A O 1
ATOM 3544 N N . ALA A 1 437 ? 6.067 -24.622 19.386 1.00 96.31 437 ALA A N 1
ATOM 3545 C CA . ALA A 1 437 ? 7.043 -25.625 19.821 1.00 96.31 437 ALA A CA 1
ATOM 3546 C C . ALA A 1 437 ? 7.055 -25.864 21.347 1.00 96.31 437 ALA A C 1
ATOM 3548 O O . ALA A 1 437 ? 7.501 -26.917 21.810 1.00 96.31 437 ALA A O 1
ATOM 3549 N N . GLU A 1 438 ? 6.556 -24.903 22.125 1.00 97.75 438 GLU A N 1
ATOM 3550 C CA . GLU A 1 438 ? 6.430 -24.968 23.584 1.00 97.75 438 GLU A CA 1
ATOM 3551 C C . GLU A 1 438 ? 5.056 -25.495 24.036 1.00 97.75 438 GLU A C 1
ATOM 3553 O O . GLU A 1 438 ? 4.848 -25.735 25.226 1.00 97.75 438 GLU A O 1
ATOM 3558 N N . GLY A 1 439 ? 4.137 -25.741 23.095 1.00 97.25 439 GLY A N 1
ATOM 3559 C CA . GLY A 1 439 ? 2.802 -26.276 23.361 1.00 97.25 439 GLY A CA 1
ATOM 3560 C C . GLY A 1 439 ? 1.734 -25.222 23.653 1.00 97.25 439 GLY A C 1
ATOM 3561 O O . GLY A 1 439 ? 0.666 -25.590 24.146 1.00 97.25 439 GLY A O 1
ATOM 3562 N N . TRP A 1 440 ? 1.998 -23.946 23.355 1.00 98.00 440 TRP A N 1
ATOM 3563 C CA . TRP A 1 440 ? 0.960 -22.914 23.332 1.00 98.00 440 TRP A CA 1
ATOM 3564 C C . TRP A 1 440 ? -0.043 -23.202 22.217 1.00 98.00 440 TRP A C 1
ATOM 3566 O O . TRP A 1 440 ? 0.331 -23.693 21.148 1.00 98.00 440 TRP A O 1
ATOM 3576 N N . THR A 1 441 ? -1.317 -22.896 22.453 1.00 96.69 441 THR A N 1
ATOM 3577 C CA . THR A 1 441 ? -2.375 -23.050 21.446 1.00 96.69 441 THR A CA 1
ATOM 3578 C C . THR A 1 441 ? -2.754 -21.703 20.822 1.00 96.69 441 THR A C 1
ATOM 3580 O O . THR A 1 441 ? -2.569 -20.668 21.469 1.00 96.69 441 THR A O 1
ATOM 3583 N N . PRO A 1 442 ? -3.319 -21.688 19.599 1.00 95.62 442 PRO A N 1
ATOM 3584 C CA . PRO A 1 442 ? -3.839 -20.476 18.964 1.00 95.62 442 PRO A CA 1
ATOM 3585 C C . PRO A 1 442 ? -4.760 -19.651 19.872 1.00 95.62 442 PRO A C 1
ATOM 3587 O O . PRO A 1 442 ? -4.595 -18.442 19.976 1.00 95.62 442 PRO A O 1
ATOM 3590 N N . GLU A 1 443 ? -5.664 -20.298 20.613 1.00 96.25 443 GLU A N 1
ATOM 3591 C CA . GLU A 1 443 ? -6.602 -19.633 21.529 1.00 96.25 443 GLU A CA 1
ATOM 3592 C C . GLU A 1 443 ? -5.899 -18.909 22.685 1.00 96.25 443 GLU A C 1
ATOM 3594 O O . GLU A 1 443 ? -6.462 -17.987 23.268 1.00 96.25 443 GLU A O 1
ATOM 3599 N N . GLN A 1 444 ? -4.684 -19.332 23.047 1.00 96.94 444 GLN A N 1
ATOM 3600 C CA . GLN A 1 444 ? -3.905 -18.706 24.114 1.00 96.94 444 GLN A CA 1
ATOM 3601 C C . GLN A 1 444 ? -3.073 -17.521 23.622 1.00 96.94 444 GLN A C 1
ATOM 3603 O O . GLN A 1 444 ? -2.744 -16.657 24.430 1.00 96.94 444 GLN A O 1
ATOM 3608 N N . VAL A 1 445 ? -2.698 -17.496 22.339 1.00 97.62 445 VAL A N 1
ATOM 3609 C CA . VAL A 1 445 ? -1.757 -16.499 21.796 1.00 97.62 445 VAL A CA 1
ATOM 3610 C C . VAL A 1 445 ? -2.424 -15.476 20.886 1.00 97.62 445 VAL A C 1
ATOM 3612 O O . VAL A 1 445 ? -1.947 -14.350 20.798 1.00 97.62 445 VAL A O 1
ATOM 3615 N N . PHE A 1 446 ? -3.558 -15.806 20.268 1.00 97.31 446 PHE A N 1
ATOM 3616 C CA . PHE A 1 446 ? -4.366 -14.879 19.472 1.00 97.31 446 PHE A CA 1
ATOM 3617 C C . PHE A 1 446 ? -5.314 -14.058 20.346 1.00 97.31 446 PHE A C 1
ATOM 3619 O O . PHE A 1 446 ? -6.531 -14.052 20.166 1.00 97.31 446 PHE A O 1
ATOM 3626 N N . ILE A 1 447 ? -4.709 -13.359 21.303 1.00 97.75 447 ILE A N 1
ATOM 3627 C CA . ILE A 1 447 ? -5.353 -12.40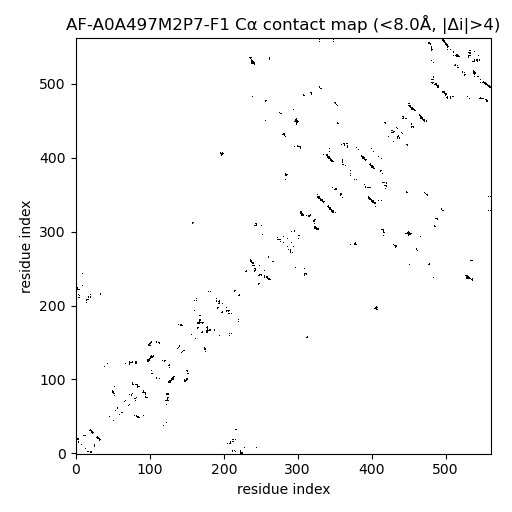5 22.197 1.00 97.75 447 ILE A CA 1
ATOM 3628 C C . ILE A 1 447 ? -4.877 -11.019 21.781 1.00 97.75 447 ILE A C 1
ATOM 3630 O O . ILE A 1 447 ? -3.717 -10.673 21.979 1.00 97.75 447 ILE A O 1
ATOM 3634 N N . GLY A 1 448 ? -5.761 -10.226 21.189 1.00 96.75 448 GLY A N 1
ATOM 3635 C CA . GLY A 1 448 ? -5.416 -8.889 20.721 1.00 96.75 448 GLY A CA 1
ATOM 3636 C C . GLY A 1 448 ? -6.372 -7.831 21.244 1.00 96.75 448 GLY A C 1
ATOM 3637 O O . GLY A 1 448 ? -7.124 -8.070 22.189 1.00 96.75 448 GLY A O 1
ATOM 3638 N N . ILE A 1 449 ? -6.314 -6.648 20.642 1.00 95.75 449 ILE A N 1
ATOM 3639 C CA . ILE A 1 449 ? -7.223 -5.535 20.944 1.00 95.75 449 ILE A CA 1
ATOM 3640 C C . ILE A 1 449 ? -8.264 -5.331 19.831 1.00 95.75 449 ILE A C 1
ATOM 3642 O O . ILE A 1 449 ? -9.170 -4.524 19.964 1.00 95.75 449 ILE A O 1
ATOM 3646 N N . GLY A 1 450 ? -8.174 -6.062 18.720 1.00 94.06 450 GLY A N 1
ATOM 3647 C CA . GLY A 1 450 ? -9.010 -5.844 17.542 1.00 94.06 450 GLY A CA 1
ATOM 3648 C C . GLY A 1 450 ? -10.506 -6.089 17.770 1.00 94.06 450 GLY A C 1
ATOM 3649 O O . GLY A 1 450 ? -10.945 -6.646 18.786 1.00 94.06 450 GLY A O 1
ATOM 3650 N N . ALA A 1 451 ? -11.301 -5.695 16.776 1.00 92.25 451 ALA A N 1
ATOM 3651 C CA . ALA A 1 451 ? -12.757 -5.839 16.786 1.00 92.25 451 ALA A CA 1
ATOM 3652 C C . ALA A 1 451 ? -13.238 -7.299 16.676 1.00 92.25 451 ALA A C 1
ATOM 3654 O O . ALA A 1 451 ? -14.434 -7.554 16.822 1.00 92.25 451 ALA A O 1
ATOM 3655 N N . TRP A 1 452 ? -12.336 -8.258 16.440 1.00 93.88 452 TRP A N 1
ATOM 3656 C CA . TRP A 1 452 ? -12.667 -9.668 16.254 1.00 93.88 452 TRP A CA 1
ATOM 3657 C C . TRP A 1 452 ? -11.783 -10.570 17.120 1.00 93.88 452 TRP A C 1
ATOM 3659 O O . TRP A 1 452 ? -10.564 -10.450 17.101 1.00 93.88 452 TRP A O 1
ATOM 3669 N N . LYS A 1 453 ? -12.388 -11.498 17.862 1.00 95.88 453 LYS A N 1
ATOM 3670 C CA . LYS A 1 453 ? -11.695 -12.491 18.692 1.00 95.88 453 LYS A CA 1
ATOM 3671 C C . LYS A 1 453 ? -11.512 -13.787 17.918 1.00 95.88 453 LYS A C 1
ATOM 3673 O O . LYS A 1 453 ? -12.418 -14.215 17.203 1.00 95.88 453 LYS A O 1
ATOM 3678 N N . PHE A 1 454 ? -10.361 -14.428 18.085 1.00 96.88 454 PHE A N 1
ATOM 3679 C CA . PHE A 1 454 ? -10.142 -15.769 17.557 1.00 96.88 454 PHE A CA 1
ATOM 3680 C C . PHE A 1 454 ? -11.072 -16.786 18.232 1.00 96.88 454 PHE A C 1
ATOM 3682 O O . PHE A 1 454 ? -11.201 -16.782 19.455 1.00 96.88 454 PHE A O 1
ATOM 3689 N N . VAL A 1 455 ? -11.690 -17.671 17.443 1.00 96.56 455 VAL A N 1
ATOM 3690 C CA . VAL A 1 455 ? -12.513 -18.782 17.953 1.00 96.56 455 VAL A CA 1
ATOM 3691 C C . VAL A 1 455 ? -11.848 -20.118 17.655 1.00 96.56 455 VAL A C 1
ATOM 3693 O O . VAL A 1 455 ? -11.552 -20.883 18.567 1.00 96.56 455 VAL A O 1
ATOM 3696 N N . GLU A 1 456 ? -11.639 -20.411 16.374 1.00 94.81 456 GLU A N 1
ATOM 3697 C CA . GLU A 1 456 ? -11.003 -21.642 15.912 1.00 94.81 456 GLU A CA 1
ATOM 3698 C C . GLU A 1 456 ? -10.471 -21.463 14.488 1.00 94.81 456 GLU A C 1
ATOM 3700 O O . GLU A 1 456 ? -10.910 -20.587 13.740 1.00 94.81 456 GLU A O 1
ATOM 3705 N N . MET A 1 457 ? -9.568 -22.346 14.073 1.00 91.69 457 MET A N 1
ATOM 3706 C CA . MET A 1 457 ? -9.163 -22.476 12.677 1.00 91.69 457 MET A CA 1
ATOM 3707 C C . MET A 1 457 ? -9.060 -23.947 12.289 1.00 91.69 457 MET A C 1
ATOM 3709 O O . MET A 1 457 ? -8.762 -24.806 13.119 1.00 91.69 457 MET A O 1
ATOM 3713 N N . SER A 1 458 ? -9.297 -24.232 11.014 1.00 88.69 458 SER A N 1
ATOM 3714 C CA . SER A 1 458 ? -8.920 -25.506 10.409 1.00 88.69 458 SER A CA 1
ATOM 3715 C C . SER A 1 458 ? -7.501 -25.429 9.834 1.00 88.69 458 SER A C 1
ATOM 3717 O O . SER A 1 458 ? -6.789 -24.445 10.022 1.00 88.69 458 SER A O 1
ATOM 3719 N N . ASP A 1 459 ? -7.116 -26.436 9.050 1.00 83.00 459 ASP A N 1
ATOM 3720 C CA . ASP A 1 459 ? -5.878 -26.403 8.271 1.00 83.00 459 ASP A CA 1
ATOM 3721 C C . ASP A 1 459 ? -5.832 -25.168 7.348 1.00 83.00 459 ASP A C 1
ATOM 3723 O O . ASP A 1 459 ? -6.826 -24.827 6.696 1.00 83.00 459 ASP A O 1
ATOM 3727 N N . LEU A 1 460 ? -4.672 -24.503 7.282 1.00 82.69 460 LEU A N 1
ATOM 3728 C CA . LEU A 1 460 ? -4.420 -23.315 6.453 1.00 82.69 460 LEU A CA 1
ATOM 3729 C C . LEU A 1 460 ? -4.141 -23.704 4.988 1.00 82.69 460 LEU A C 1
ATOM 3731 O O . LEU A 1 460 ? -3.095 -23.409 4.412 1.00 82.69 460 LEU A O 1
ATOM 3735 N N . GLU A 1 461 ? -5.086 -24.418 4.380 1.00 83.44 461 GLU A N 1
ATOM 3736 C CA . GLU A 1 461 ? -5.016 -24.918 3.005 1.00 83.44 461 GLU A CA 1
ATOM 3737 C C . GLU A 1 461 ? -6.300 -24.591 2.215 1.00 83.44 461 GLU A C 1
ATOM 3739 O O . GLU A 1 461 ? -7.287 -24.126 2.796 1.00 83.44 461 GLU A O 1
ATOM 3744 N N . PRO A 1 462 ? -6.337 -24.779 0.878 1.00 84.56 462 PRO A N 1
ATOM 3745 C CA . PRO A 1 462 ? -7.540 -24.492 0.104 1.00 84.56 462 PRO A CA 1
ATOM 3746 C C . PRO A 1 462 ? -8.758 -25.272 0.621 1.00 84.56 462 PRO A C 1
ATOM 3748 O O . PRO A 1 462 ? -8.790 -26.499 0.571 1.00 84.56 462 PRO A O 1
ATOM 3751 N N . GLY A 1 463 ? -9.788 -24.546 1.062 1.00 84.50 463 GLY A N 1
ATOM 3752 C CA . GLY A 1 463 ? -11.000 -25.118 1.661 1.00 84.50 463 GLY A CA 1
ATOM 3753 C C . GLY A 1 463 ? -11.043 -25.059 3.190 1.00 84.50 463 GLY A C 1
ATOM 3754 O O . GLY A 1 463 ? -12.093 -25.359 3.758 1.00 84.50 463 GLY A O 1
ATOM 3755 N N . GLY A 1 464 ? -9.952 -24.639 3.834 1.00 88.25 464 GLY A N 1
ATOM 3756 C CA . GLY A 1 464 ? -9.920 -24.323 5.255 1.00 88.25 464 GLY A CA 1
ATOM 3757 C C . GLY A 1 464 ? -10.584 -22.989 5.612 1.00 88.25 464 GLY A C 1
ATOM 3758 O O . GLY A 1 464 ? -11.060 -22.254 4.742 1.00 88.25 464 GLY A O 1
ATOM 3759 N N . TYR A 1 465 ? -10.628 -22.683 6.908 1.00 89.88 465 TYR A N 1
ATOM 3760 C CA . TYR A 1 465 ? -11.205 -21.463 7.462 1.00 89.88 465 TYR A CA 1
ATOM 3761 C C . TYR A 1 465 ? -10.519 -21.038 8.767 1.00 89.88 465 TYR A C 1
ATOM 3763 O O . TYR A 1 465 ? -9.980 -21.863 9.501 1.00 89.88 465 TYR A O 1
ATOM 3771 N N . CYS A 1 466 ? -10.612 -19.744 9.071 1.00 91.88 466 CYS A N 1
ATOM 3772 C CA . CYS A 1 466 ? -10.433 -19.192 10.410 1.00 91.88 466 CYS A CA 1
ATOM 3773 C C . CYS A 1 466 ? -11.761 -18.541 10.812 1.00 91.88 466 CYS A C 1
ATOM 3775 O O . CYS A 1 466 ? -12.331 -17.7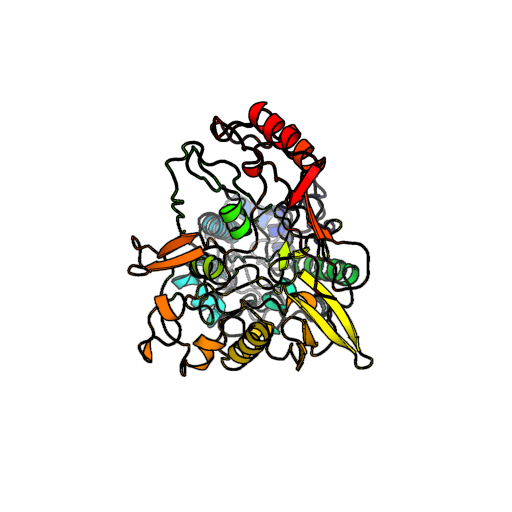71 10.033 1.00 91.88 466 CYS A O 1
ATOM 3777 N N . LEU A 1 467 ? -12.285 -18.907 11.978 1.00 94.50 467 LEU A N 1
ATOM 3778 C CA . LEU A 1 467 ? -13.504 -18.348 12.539 1.00 94.50 467 LEU A CA 1
ATOM 3779 C C . LEU A 1 467 ? -13.131 -17.311 13.592 1.00 94.50 467 LEU A C 1
ATOM 3781 O O . LEU A 1 467 ? -12.441 -17.620 14.565 1.00 94.50 467 LEU A O 1
ATOM 3785 N N . LEU A 1 468 ? -13.636 -16.097 13.395 1.00 94.94 468 LEU A N 1
ATOM 3786 C CA . LEU A 1 468 ? -13.558 -15.016 14.362 1.00 94.94 468 LEU A CA 1
AT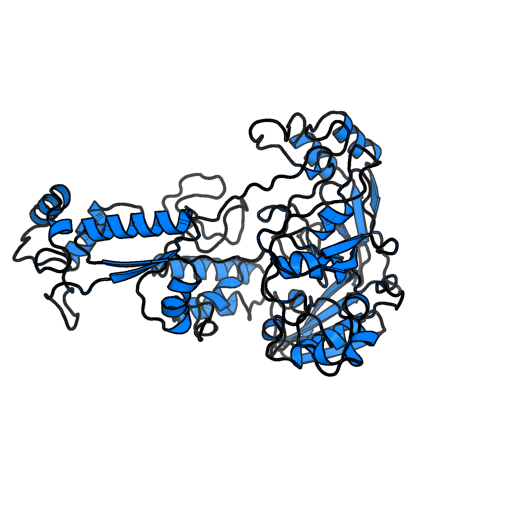OM 3787 C C . LEU A 1 468 ? -14.972 -14.630 14.808 1.00 94.94 468 LEU A C 1
ATOM 3789 O O . LEU A 1 468 ? -15.916 -14.722 14.019 1.00 94.94 468 LEU A O 1
ATOM 3793 N N . GLU A 1 469 ? -15.114 -14.165 16.043 1.00 95.31 469 GLU A N 1
ATOM 3794 C CA . GLU A 1 469 ? -16.358 -13.589 16.563 1.00 95.31 469 GLU A CA 1
ATOM 3795 C C . GLU A 1 469 ? -16.173 -12.112 16.912 1.00 95.31 469 GLU A C 1
ATOM 3797 O O . GLU A 1 469 ? -15.064 -11.677 17.211 1.00 95.31 469 GLU A O 1
ATOM 3802 N N . ALA A 1 470 ? -17.242 -11.318 16.857 1.00 93.50 470 ALA A N 1
ATOM 3803 C CA . ALA A 1 470 ? -17.158 -9.900 17.194 1.00 93.50 470 ALA A CA 1
ATOM 3804 C C . ALA A 1 470 ? -16.742 -9.715 18.664 1.00 93.50 470 ALA A C 1
ATOM 3806 O O . ALA A 1 470 ? -17.266 -10.387 19.552 1.00 93.50 470 ALA A O 1
ATOM 3807 N N . ASN A 1 471 ? -15.827 -8.782 18.925 1.00 94.69 471 ASN A N 1
ATOM 3808 C CA . ASN A 1 471 ? -15.441 -8.371 20.267 1.00 94.69 471 ASN A CA 1
ATOM 3809 C C . ASN A 1 471 ? -16.486 -7.378 20.815 1.00 94.69 471 ASN A C 1
ATOM 3811 O O . ASN A 1 471 ? -16.492 -6.223 20.388 1.00 94.69 471 ASN A O 1
ATOM 3815 N N . PRO A 1 472 ? -17.357 -7.775 21.764 1.00 92.62 472 PRO A N 1
ATOM 3816 C CA . PRO A 1 472 ? -18.388 -6.880 22.289 1.00 92.62 472 PRO A CA 1
ATOM 3817 C C . PRO A 1 472 ? -17.818 -5.732 23.135 1.00 92.62 472 PRO A C 1
ATOM 3819 O O . PRO A 1 472 ? -18.528 -4.762 23.381 1.00 92.62 472 PRO A O 1
ATOM 3822 N N . ASP A 1 473 ? -16.561 -5.848 23.572 1.00 93.06 473 ASP A N 1
ATOM 3823 C CA . ASP A 1 473 ? -15.857 -4.863 24.397 1.00 93.06 473 ASP A CA 1
ATOM 3824 C C . ASP A 1 473 ? -14.940 -3.953 23.556 1.00 93.06 473 ASP A C 1
ATOM 3826 O O . ASP A 1 473 ? -14.125 -3.212 24.104 1.00 93.06 473 ASP A O 1
ATOM 3830 N N . PHE A 1 474 ? -15.028 -4.016 22.221 1.00 94.00 474 PHE A N 1
ATOM 3831 C CA . PHE A 1 474 ? -14.264 -3.132 21.343 1.00 94.00 474 PHE A CA 1
ATOM 3832 C C . PHE A 1 474 ? -14.660 -1.662 21.580 1.00 94.00 474 PHE A C 1
ATOM 3834 O O . PHE A 1 474 ? -15.842 -1.331 21.662 1.00 94.00 474 PHE A O 1
ATOM 3841 N N . TRP A 1 475 ? -13.672 -0.768 21.702 1.00 91.06 475 TRP A N 1
ATOM 3842 C CA . TRP A 1 475 ? -13.866 0.602 22.215 1.00 91.06 475 TRP A CA 1
ATOM 3843 C C . TRP A 1 475 ? -14.567 1.561 21.240 1.00 91.06 475 TRP A C 1
ATOM 3845 O O . TRP A 1 475 ? -14.909 2.684 21.616 1.00 91.06 475 TRP A O 1
ATOM 3855 N N . LEU A 1 476 ? -14.776 1.150 19.988 1.00 90.88 476 LEU A N 1
ATOM 3856 C CA . LEU A 1 476 ? -15.443 1.947 18.959 1.00 90.88 476 LEU A CA 1
ATOM 3857 C C . LEU A 1 476 ? -16.705 1.247 18.458 1.00 90.88 476 LEU A C 1
ATOM 3859 O O . LEU A 1 476 ? -16.715 0.055 18.174 1.00 90.88 476 LEU A O 1
ATOM 3863 N N . SER A 1 477 ? -17.760 2.033 18.268 1.00 90.75 477 SER A N 1
ATOM 3864 C CA . SER A 1 477 ? -18.966 1.633 17.548 1.00 90.75 477 SER A CA 1
ATOM 3865 C C . SER A 1 477 ? -19.312 2.738 16.569 1.00 90.75 477 SER A C 1
ATOM 3867 O O . SER A 1 477 ? -19.392 3.900 16.968 1.00 90.75 477 SER A O 1
ATOM 3869 N N . VAL A 1 478 ? -19.537 2.374 15.311 1.00 91.62 478 VAL A N 1
ATOM 3870 C CA . VAL A 1 478 ? -19.922 3.326 14.266 1.00 91.62 478 VAL A CA 1
ATOM 3871 C C . VAL A 1 478 ? -21.400 3.684 14.426 1.00 91.62 478 VAL A C 1
ATOM 3873 O O . VAL A 1 478 ? -22.232 2.817 14.708 1.00 91.62 478 VAL A O 1
ATOM 3876 N N . THR A 1 479 ? -21.734 4.964 14.268 1.00 93.50 479 THR A N 1
ATOM 3877 C CA . THR A 1 479 ? -23.126 5.429 14.260 1.00 93.50 479 THR A CA 1
ATOM 3878 C C . THR A 1 479 ? -23.733 5.250 12.872 1.00 93.50 479 THR A C 1
ATOM 3880 O O . THR A 1 479 ? -23.114 5.575 11.862 1.00 93.50 479 THR A O 1
ATOM 3883 N N . LEU A 1 480 ? -24.974 4.755 12.809 1.00 93.00 480 LEU A N 1
ATOM 3884 C CA . LEU A 1 480 ? -25.703 4.622 11.549 1.00 93.00 480 LEU A CA 1
ATOM 3885 C C . LEU A 1 480 ? -25.798 5.982 10.837 1.00 93.00 480 LEU A C 1
ATOM 3887 O O . LEU A 1 480 ? -26.232 6.961 11.430 1.00 93.00 480 LEU A O 1
ATOM 3891 N N . GLY A 1 481 ? -25.447 6.025 9.552 1.00 92.94 481 GLY A N 1
ATOM 3892 C CA . GLY A 1 481 ? -25.426 7.266 8.772 1.00 92.94 481 GLY A CA 1
ATOM 3893 C C . GLY A 1 481 ? -24.034 7.864 8.578 1.00 92.94 481 GLY A C 1
ATOM 3894 O O . GLY A 1 481 ? -23.912 8.797 7.791 1.00 92.94 481 GLY A O 1
ATOM 3895 N N . GLU A 1 482 ? -23.014 7.313 9.236 1.00 94.19 482 GLU A N 1
ATOM 3896 C CA . GLU A 1 482 ? -21.607 7.593 8.954 1.00 94.19 482 GLU A CA 1
ATOM 3897 C C . GLU A 1 482 ? -21.201 7.043 7.580 1.00 94.19 482 GLU A C 1
ATOM 3899 O O . GLU A 1 482 ? -21.434 5.867 7.273 1.00 94.19 482 GLU A O 1
ATOM 3904 N N . VAL A 1 483 ? -20.608 7.896 6.747 1.00 92.06 483 VAL A N 1
ATOM 3905 C CA . VAL A 1 483 ? -20.215 7.546 5.379 1.00 92.06 483 VAL A CA 1
ATOM 3906 C C . VAL A 1 483 ? -18.804 8.010 5.057 1.00 92.06 483 VAL A C 1
ATOM 3908 O O . VAL A 1 483 ? -18.154 7.343 4.255 1.00 92.06 483 VAL A O 1
ATOM 3911 N N . ASP A 1 484 ? -18.324 9.119 5.619 1.00 89.94 484 ASP A N 1
ATOM 3912 C CA . ASP A 1 484 ? -17.054 9.738 5.223 1.00 89.94 484 ASP A CA 1
ATOM 3913 C C . ASP A 1 484 ? -15.862 9.392 6.134 1.00 89.94 484 ASP A C 1
ATOM 3915 O O . ASP A 1 484 ? -14.712 9.445 5.685 1.00 89.94 484 ASP A O 1
ATOM 3919 N N . PHE A 1 485 ? -16.153 8.954 7.360 1.00 91.62 485 PHE A N 1
ATOM 3920 C CA . PHE A 1 485 ? -15.239 8.664 8.456 1.00 91.62 485 PHE A CA 1
ATOM 3921 C C . PHE A 1 485 ? -14.300 9.834 8.750 1.00 91.62 485 PHE A C 1
ATOM 3923 O O . PHE A 1 485 ? -13.094 9.646 8.829 1.00 91.62 485 PHE A O 1
ATOM 3930 N N . VAL A 1 486 ? -14.810 11.057 8.904 1.00 92.00 486 VAL A N 1
ATOM 3931 C CA . VAL A 1 486 ? -13.971 12.222 9.230 1.00 92.00 486 VAL A CA 1
ATOM 3932 C C . VAL A 1 486 ? -13.882 12.451 10.740 1.00 92.00 486 VAL A C 1
ATOM 3934 O O . VAL A 1 486 ? -14.853 12.819 11.404 1.00 92.00 486 VAL A O 1
ATOM 3937 N N . TYR A 1 487 ? -12.671 12.315 11.289 1.00 94.38 487 TYR A N 1
ATOM 3938 C CA . TYR A 1 487 ? -12.384 12.644 12.687 1.00 94.38 487 TYR A CA 1
ATOM 3939 C C . TYR A 1 487 ? -11.994 14.116 12.861 1.00 94.38 487 TYR A C 1
ATOM 3941 O O . TYR A 1 487 ? -11.183 14.654 12.105 1.00 94.38 487 TYR A O 1
ATOM 3949 N N . SER A 1 488 ? -12.525 14.772 13.890 1.00 95.25 488 SER A N 1
ATOM 3950 C CA . SER A 1 488 ? -12.134 16.125 14.288 1.00 95.25 488 SER A CA 1
ATOM 3951 C C . SER A 1 488 ? -11.484 16.116 15.666 1.00 95.25 488 SER A C 1
ATOM 3953 O O . SER A 1 488 ? -12.134 15.761 16.651 1.00 95.25 488 SER A O 1
ATOM 3955 N N . PHE A 1 489 ? -10.230 16.560 15.737 1.00 95.31 489 PHE A N 1
ATOM 3956 C CA . PHE A 1 489 ? -9.528 16.776 17.002 1.00 95.31 489 PHE A CA 1
ATOM 3957 C C . PHE A 1 489 ? -10.060 18.014 17.733 1.00 95.31 489 PHE A C 1
ATOM 3959 O O . PHE A 1 489 ? -10.439 19.018 17.117 1.00 95.31 489 PHE A O 1
ATOM 3966 N N . ASP A 1 490 ? -10.075 17.951 19.062 1.00 94.69 490 ASP A N 1
ATOM 3967 C CA . ASP A 1 490 ? -10.385 19.098 19.907 1.00 94.69 490 ASP A CA 1
ATOM 3968 C C . ASP A 1 490 ? -9.244 20.131 19.863 1.00 94.69 490 ASP A C 1
ATOM 3970 O O . ASP A 1 490 ? -8.061 19.805 19.805 1.00 94.69 490 ASP A O 1
ATOM 3974 N N . SER A 1 491 ? -9.581 21.421 19.936 1.00 91.56 491 SER A N 1
ATOM 3975 C CA . SER A 1 491 ? -8.566 22.479 19.956 1.00 91.56 491 SER A CA 1
ATOM 3976 C C . SER A 1 491 ? -7.739 22.436 21.244 1.00 91.56 491 SER A C 1
ATOM 3978 O O . SER A 1 491 ? -8.312 22.465 22.334 1.00 91.56 491 SER A O 1
ATOM 3980 N N . GLY A 1 492 ? -6.415 22.512 21.147 1.00 89.94 492 GLY A N 1
ATOM 3981 C CA . GLY A 1 492 ? -5.556 22.583 22.327 1.00 89.94 492 GLY A CA 1
ATOM 3982 C C . GLY A 1 492 ? -4.117 22.197 22.027 1.00 89.94 492 GLY A C 1
ATOM 3983 O O . GLY A 1 492 ? -3.676 22.251 20.883 1.00 89.94 492 GLY A O 1
ATOM 3984 N N . THR A 1 493 ? -3.383 21.815 23.063 1.00 89.69 493 THR A N 1
ATOM 3985 C CA . THR A 1 493 ? -2.088 21.136 22.937 1.00 89.69 493 THR A CA 1
ATOM 3986 C C . THR A 1 493 ? -2.288 19.640 23.165 1.00 89.69 493 THR A C 1
ATOM 3988 O O . THR A 1 493 ? -3.144 19.307 23.987 1.00 89.69 493 THR A O 1
ATOM 3991 N N . PRO A 1 494 ? -1.504 18.767 22.510 1.00 92.75 494 PRO A N 1
ATOM 3992 C CA . PRO A 1 494 ? -1.520 17.336 22.785 1.00 92.75 494 PRO A CA 1
ATOM 3993 C C . PRO A 1 494 ? -1.386 16.983 24.282 1.00 92.75 494 PRO A C 1
ATOM 3995 O O . PRO A 1 494 ? -0.704 17.713 25.017 1.00 92.75 494 PRO A O 1
ATOM 3998 N N . PRO A 1 495 ? -2.004 15.878 24.739 1.00 94.75 495 PRO A N 1
ATOM 3999 C CA . PRO A 1 495 ? -2.920 15.035 23.971 1.00 94.75 495 PRO A CA 1
ATOM 4000 C C . PRO A 1 495 ? -4.295 15.686 23.780 1.00 94.75 495 PRO A C 1
ATOM 4002 O O . PRO A 1 495 ? -4.939 16.132 24.731 1.00 94.75 495 PRO A O 1
ATOM 4005 N N . GLN A 1 496 ? -4.759 15.714 22.538 1.00 94.19 496 GLN A N 1
ATOM 4006 C CA . GLN A 1 496 ? -6.070 16.189 22.134 1.00 94.19 496 GLN A CA 1
ATOM 4007 C C . GLN A 1 496 ? -7.047 15.015 22.079 1.00 94.19 496 GLN A C 1
ATOM 4009 O O . GLN A 1 496 ? -6.740 13.943 21.569 1.00 94.19 496 GLN A O 1
ATOM 4014 N N . GLY A 1 497 ? -8.248 15.228 22.611 1.00 94.31 497 GLY A N 1
ATOM 4015 C CA . GLY A 1 497 ? -9.384 14.365 22.317 1.00 94.31 497 GLY A CA 1
ATOM 4016 C C . GLY A 1 497 ? -9.970 14.672 20.945 1.00 94.31 497 GLY A C 1
ATOM 4017 O O . GLY A 1 497 ? -9.384 15.385 20.127 1.00 94.31 497 GLY A O 1
ATOM 4018 N N . GLY A 1 498 ? -11.166 14.167 20.697 1.00 95.25 498 GLY A N 1
ATOM 4019 C CA . GLY A 1 498 ? -11.904 14.493 19.488 1.00 95.25 498 GLY A CA 1
ATOM 4020 C C . GLY A 1 498 ? -13.094 13.578 19.287 1.00 95.25 498 GLY A C 1
ATOM 4021 O O . GLY A 1 498 ? -13.531 12.889 20.214 1.00 95.25 498 GLY A O 1
ATOM 4022 N N . ARG A 1 499 ? -13.653 13.625 18.079 1.00 95.50 499 ARG A N 1
ATOM 4023 C CA . ARG A 1 499 ? -14.845 12.862 17.700 1.00 95.50 499 ARG A CA 1
ATOM 4024 C C . ARG A 1 499 ? -15.025 12.778 16.192 1.00 95.50 499 ARG A C 1
ATOM 4026 O O . ARG A 1 499 ? -14.621 13.684 15.463 1.00 95.50 499 ARG A O 1
ATOM 4033 N N . TYR A 1 500 ? -15.730 11.743 15.761 1.00 95.44 500 TYR A N 1
ATOM 4034 C CA . TYR A 1 500 ? -16.375 11.691 14.453 1.00 95.44 500 TYR A CA 1
ATOM 4035 C C . TYR A 1 500 ? -17.723 12.416 14.508 1.00 95.44 500 TYR A C 1
ATOM 4037 O O . TYR A 1 500 ? -18.338 12.524 15.578 1.00 95.44 500 TYR A O 1
ATOM 4045 N N . GLN A 1 501 ? -18.192 12.928 13.371 1.00 94.75 501 GLN A N 1
ATOM 4046 C CA . GLN A 1 501 ? -19.471 13.629 13.293 1.00 94.75 501 GLN A CA 1
ATOM 4047 C C . GLN A 1 501 ? -20.141 13.421 11.939 1.00 94.75 501 GLN A C 1
ATOM 4049 O O . GLN A 1 501 ? -19.590 13.825 10.922 1.00 94.75 501 GLN A O 1
ATOM 4054 N N . ILE A 1 502 ? -21.394 12.964 11.965 1.00 96.19 502 ILE A N 1
ATOM 4055 C CA . ILE A 1 502 ? -22.227 12.885 10.763 1.00 96.19 502 ILE A CA 1
ATOM 4056 C C . ILE A 1 502 ? -22.606 14.306 10.350 1.00 96.19 502 ILE A C 1
ATOM 4058 O O . ILE A 1 502 ? -23.323 15.023 11.063 1.00 96.19 502 ILE A O 1
ATOM 4062 N N . GLY A 1 503 ? -22.103 14.736 9.201 1.00 94.62 503 GLY A N 1
ATOM 4063 C CA . GLY A 1 503 ? -22.118 16.121 8.772 1.00 94.62 503 GLY A CA 1
ATOM 4064 C C . GLY A 1 503 ? -22.615 16.344 7.350 1.00 94.62 503 GLY A C 1
ATOM 4065 O O . GLY A 1 503 ? -23.291 15.534 6.713 1.00 94.62 503 GLY A O 1
ATOM 4066 N N . LEU A 1 504 ? -22.321 17.546 6.849 1.00 93.88 504 LEU A N 1
ATOM 4067 C CA . LEU A 1 504 ? -22.624 17.915 5.469 1.00 93.88 504 LEU A CA 1
ATOM 4068 C C . LEU A 1 504 ? -21.876 17.039 4.448 1.00 93.88 504 LEU A C 1
ATOM 4070 O O . LEU A 1 504 ? -22.497 16.715 3.436 1.00 93.88 504 LEU A O 1
ATOM 4074 N N . PRO A 1 505 ? -20.599 16.661 4.655 1.00 92.50 505 PRO A N 1
ATOM 4075 C CA . PRO A 1 505 ? -19.913 15.785 3.714 1.00 92.50 505 PRO A CA 1
ATOM 4076 C C . PRO A 1 505 ? -20.588 14.412 3.553 1.00 92.50 505 PRO A C 1
ATOM 4078 O O . PRO A 1 505 ? -20.763 13.996 2.409 1.00 92.50 505 PRO A O 1
ATOM 4081 N N . ASP A 1 506 ? -21.086 13.780 4.625 1.00 95.25 506 ASP A N 1
ATOM 4082 C CA . ASP A 1 506 ? -21.860 12.526 4.540 1.00 95.25 506 ASP A CA 1
ATOM 4083 C C . ASP A 1 506 ? -23.113 12.683 3.675 1.00 95.25 506 ASP A C 1
ATOM 4085 O O . ASP A 1 506 ? -23.372 11.902 2.755 1.00 95.25 506 ASP A O 1
ATOM 4089 N N . LEU A 1 507 ? -23.883 13.754 3.914 1.00 95.00 507 LEU A N 1
ATOM 4090 C CA . LEU A 1 507 ? -25.062 14.070 3.104 1.00 95.00 507 LEU A CA 1
ATOM 4091 C C . LEU A 1 507 ? -24.701 14.286 1.633 1.00 95.00 507 LEU A C 1
ATOM 4093 O O . LEU A 1 507 ? -25.444 13.865 0.746 1.00 95.00 507 LEU A O 1
ATOM 4097 N N . VAL A 1 508 ? -23.584 14.967 1.366 1.00 94.62 508 VAL A N 1
ATOM 4098 C CA . VAL A 1 508 ? -23.097 15.208 0.005 1.00 94.62 508 VAL A CA 1
ATOM 4099 C C . VAL A 1 508 ? -22.673 13.896 -0.651 1.00 94.62 508 VAL A C 1
ATOM 4101 O O . VAL A 1 508 ? -23.030 13.686 -1.808 1.00 94.62 508 VAL A O 1
ATOM 4104 N N . ALA A 1 509 ? -21.992 12.999 0.065 1.00 94.31 509 ALA A N 1
ATOM 4105 C CA . ALA A 1 509 ? -21.591 11.692 -0.449 1.00 94.31 509 ALA A CA 1
ATOM 4106 C C . ALA A 1 509 ? -22.811 10.876 -0.906 1.00 94.31 509 ALA A C 1
ATOM 4108 O O . ALA A 1 509 ? -22.869 10.451 -2.065 1.00 94.31 509 ALA A O 1
ATOM 4109 N N . VAL A 1 510 ? -23.842 10.761 -0.060 1.00 96.12 510 VAL A N 1
ATOM 4110 C CA . VAL A 1 510 ? -25.083 10.056 -0.428 1.00 96.12 510 VAL A CA 1
ATOM 4111 C C . VAL A 1 510 ? -25.830 10.772 -1.554 1.00 96.12 510 VAL A C 1
ATOM 4113 O O . VAL A 1 510 ? -26.346 10.124 -2.464 1.00 96.12 510 VAL A O 1
ATOM 4116 N N . ALA A 1 511 ? -25.870 12.107 -1.554 1.00 95.25 511 ALA A N 1
ATOM 4117 C CA . ALA A 1 511 ? -26.516 12.872 -2.620 1.00 95.25 511 ALA A CA 1
ATOM 4118 C C . ALA A 1 511 ? -25.825 12.702 -3.985 1.00 95.25 511 ALA A C 1
ATOM 4120 O O . ALA A 1 511 ? -26.511 12.664 -5.007 1.00 95.25 511 ALA A O 1
ATOM 4121 N N . LEU A 1 512 ? -24.493 12.586 -4.015 1.00 95.06 512 LEU A N 1
ATOM 4122 C CA . LEU A 1 512 ? -23.725 12.321 -5.236 1.00 95.06 512 LEU A CA 1
ATOM 4123 C C . LEU A 1 512 ? -23.960 10.901 -5.760 1.00 95.06 512 LEU A C 1
ATOM 4125 O O . LEU A 1 512 ? -24.033 10.707 -6.973 1.00 95.06 512 LEU A O 1
ATOM 4129 N N . ALA A 1 513 ? -24.131 9.933 -4.859 1.00 94.94 513 ALA A N 1
ATOM 4130 C CA . ALA A 1 513 ? -24.417 8.547 -5.210 1.00 94.94 513 ALA A CA 1
ATOM 4131 C C . ALA A 1 513 ? -25.913 8.263 -5.471 1.00 94.94 513 ALA A C 1
ATOM 4133 O O . ALA A 1 513 ? -26.274 7.170 -5.917 1.00 94.94 513 ALA A O 1
ATOM 4134 N N . TYR A 1 514 ? -26.800 9.232 -5.221 1.00 95.50 514 TYR A N 1
ATOM 4135 C CA . TYR A 1 514 ? -28.250 9.060 -5.296 1.00 95.50 514 TYR A CA 1
ATOM 4136 C C . TYR A 1 514 ? -28.726 8.589 -6.676 1.00 95.50 514 TYR A C 1
ATOM 4138 O O . TYR A 1 514 ? -28.476 9.218 -7.705 1.00 95.50 514 TYR A O 1
ATOM 4146 N N . GLY A 1 515 ? -29.512 7.513 -6.687 1.00 93.25 515 GLY A N 1
ATOM 4147 C CA . GLY A 1 515 ? -30.080 6.903 -7.887 1.00 93.25 515 GLY A CA 1
ATOM 4148 C C . GLY A 1 515 ? -29.175 5.870 -8.561 1.00 93.25 515 GLY A C 1
ATOM 4149 O O . GLY A 1 515 ? -29.619 5.248 -9.528 1.00 93.25 515 GLY A O 1
ATOM 4150 N N . SER A 1 516 ? -27.953 5.667 -8.060 1.00 94.25 516 SER A N 1
ATOM 4151 C CA . SER A 1 516 ? -27.053 4.613 -8.536 1.00 94.25 516 SER A CA 1
ATOM 4152 C C . SER A 1 516 ? -27.428 3.235 -7.966 1.00 94.25 516 SER A C 1
ATOM 4154 O O . SER A 1 516 ? -28.202 3.109 -7.011 1.00 94.25 516 SER A O 1
ATOM 4156 N N . SER A 1 517 ? -26.905 2.167 -8.575 1.00 90.75 517 SER A N 1
ATOM 4157 C CA . SER A 1 517 ? -27.180 0.790 -8.149 1.00 90.75 517 SER A CA 1
ATOM 4158 C C . SER A 1 517 ? -25.983 -0.135 -8.340 1.00 90.75 517 SER A C 1
ATOM 4160 O O . SER A 1 517 ? -25.352 -0.136 -9.396 1.00 90.75 517 SER A O 1
ATOM 4162 N N . GLY A 1 518 ? -25.762 -1.008 -7.354 1.00 86.75 518 GLY A N 1
ATOM 4163 C CA . GLY A 1 518 ? -24.793 -2.103 -7.410 1.00 86.75 518 GLY A CA 1
ATOM 4164 C C . GLY A 1 518 ? -25.265 -3.344 -8.188 1.00 86.75 518 GLY A C 1
ATOM 4165 O O . GLY A 1 518 ? -24.503 -4.298 -8.326 1.00 86.75 518 GLY A O 1
ATOM 4166 N N . TYR A 1 519 ? -26.508 -3.372 -8.695 1.00 82.12 519 TYR A N 1
ATOM 4167 C CA . TYR A 1 519 ? -27.052 -4.498 -9.486 1.00 82.12 519 TYR A CA 1
ATOM 4168 C C . TYR A 1 519 ? -26.949 -4.317 -11.000 1.00 82.12 519 TYR A C 1
ATOM 4170 O O . TYR A 1 519 ? -27.171 -5.264 -11.760 1.00 82.12 519 TYR A O 1
ATOM 4178 N N . ALA A 1 520 ? -26.709 -3.087 -11.435 1.00 68.62 520 ALA A N 1
ATOM 4179 C CA . ALA A 1 520 ? -26.663 -2.686 -12.830 1.00 68.62 520 ALA A CA 1
ATOM 4180 C C . ALA A 1 520 ? -25.225 -2.820 -13.382 1.00 68.62 520 ALA A C 1
ATOM 4182 O O . ALA A 1 520 ? -24.299 -3.113 -12.622 1.00 68.62 520 ALA A O 1
ATOM 4183 N N . PRO A 1 521 ? -24.984 -2.620 -14.696 1.00 70.50 521 PRO A N 1
ATOM 4184 C CA . PRO A 1 521 ? -23.638 -2.277 -15.158 1.00 70.50 521 PRO A CA 1
ATOM 4185 C C . PRO A 1 521 ? -23.046 -1.142 -14.298 1.00 70.50 521 PRO A C 1
ATOM 4187 O O . PRO A 1 521 ? -23.818 -0.292 -13.854 1.00 70.50 521 PRO A O 1
ATOM 4190 N N . PRO A 1 522 ? -21.717 -1.117 -14.076 1.00 66.56 522 PRO A N 1
ATOM 4191 C CA . PRO A 1 522 ? -21.081 -0.206 -13.126 1.00 66.56 522 PRO A CA 1
ATOM 4192 C C . PRO A 1 522 ? -21.528 1.247 -13.319 1.00 66.56 522 PRO A C 1
ATOM 4194 O O . PRO A 1 522 ? -21.270 1.841 -14.369 1.00 66.56 522 PRO A O 1
ATOM 4197 N N . ASP A 1 523 ? -22.204 1.803 -12.314 1.00 82.81 523 ASP A N 1
ATOM 4198 C CA . ASP A 1 523 ? -22.493 3.232 -12.239 1.00 82.81 523 ASP A CA 1
ATOM 4199 C C . ASP A 1 523 ? -21.263 3.929 -11.636 1.00 82.81 523 ASP A C 1
ATOM 4201 O O . ASP A 1 523 ? -20.829 3.532 -10.552 1.00 82.81 523 ASP A O 1
ATOM 4205 N N . PRO A 1 524 ? -20.665 4.933 -12.302 1.00 81.94 524 PRO A N 1
ATOM 4206 C CA . PRO A 1 524 ? -19.501 5.641 -11.770 1.00 81.94 524 PRO A CA 1
ATOM 4207 C C . PRO A 1 524 ? -19.770 6.350 -10.436 1.00 81.94 524 PRO A C 1
ATOM 4209 O O . PRO A 1 524 ? -18.819 6.648 -9.721 1.00 81.94 524 PRO A O 1
ATOM 4212 N N . ASN A 1 525 ? -21.037 6.608 -10.098 1.00 89.12 525 ASN A N 1
ATOM 4213 C CA . ASN A 1 525 ? -21.433 7.239 -8.843 1.00 89.12 525 ASN A CA 1
ATOM 4214 C C . ASN A 1 525 ? -21.761 6.219 -7.739 1.00 89.12 525 ASN A C 1
ATOM 4216 O O . ASN A 1 525 ? -22.110 6.623 -6.632 1.00 89.12 525 ASN A O 1
ATOM 4220 N N . TRP A 1 526 ? -21.684 4.911 -8.013 1.00 90.69 526 TRP A N 1
ATOM 4221 C CA . TRP A 1 526 ? -21.936 3.888 -7.001 1.00 90.69 526 TRP A CA 1
ATOM 4222 C C . TRP A 1 526 ? -20.871 3.935 -5.901 1.00 90.69 526 TRP A C 1
ATOM 4224 O O . TRP A 1 526 ? -19.706 3.612 -6.138 1.00 90.69 526 TRP A O 1
ATOM 4234 N N . ASN A 1 527 ? -21.293 4.276 -4.684 1.00 91.25 527 ASN A N 1
ATOM 4235 C CA . ASN A 1 527 ? -20.481 4.149 -3.480 1.00 91.25 527 ASN A CA 1
ATOM 4236 C C . ASN A 1 527 ? -21.182 3.195 -2.503 1.00 91.25 527 ASN A C 1
ATOM 4238 O O . ASN A 1 527 ? -22.202 3.572 -1.928 1.00 91.25 527 ASN A O 1
ATOM 4242 N N . PRO A 1 528 ? -20.659 1.981 -2.275 1.00 91.44 528 PRO A N 1
ATOM 4243 C CA . PRO A 1 528 ? -21.326 1.006 -1.422 1.00 91.44 528 PRO A CA 1
ATOM 4244 C C . PRO A 1 528 ? -21.398 1.430 0.061 1.00 91.44 528 PRO A C 1
ATOM 4246 O O . PRO A 1 528 ? -22.227 0.894 0.792 1.00 91.44 528 PRO A O 1
ATOM 4249 N N . GLY A 1 529 ? -20.612 2.424 0.496 1.00 92.31 529 GLY A N 1
ATOM 4250 C CA . GLY A 1 529 ? -20.726 3.016 1.833 1.00 92.31 529 GLY A CA 1
ATOM 4251 C C . GLY A 1 529 ? -21.944 3.932 1.988 1.00 92.31 529 GLY A C 1
ATOM 4252 O O . GLY A 1 529 ? -22.383 4.183 3.101 1.00 92.31 529 GLY A O 1
ATOM 4253 N N . CYS A 1 530 ? -22.523 4.401 0.878 1.00 95.25 530 CYS A N 1
ATOM 4254 C CA . CYS A 1 530 ? -23.743 5.213 0.853 1.00 95.25 530 CYS A CA 1
ATOM 4255 C C . CYS A 1 530 ? -25.037 4.375 0.794 1.00 95.25 530 CYS A C 1
ATOM 4257 O O . CYS A 1 530 ? -26.122 4.948 0.847 1.00 95.25 530 CYS A O 1
ATOM 4259 N N . ASP A 1 531 ? -24.938 3.051 0.637 1.00 95.38 531 ASP A N 1
ATOM 4260 C CA . ASP A 1 531 ? -26.066 2.107 0.634 1.00 95.38 531 ASP A CA 1
ATOM 4261 C C . ASP A 1 531 ? -26.344 1.685 2.083 1.00 95.38 531 ASP A C 1
ATOM 4263 O O . ASP A 1 531 ? -25.693 0.793 2.624 1.00 95.38 531 ASP A O 1
ATOM 4267 N N . LEU A 1 532 ? -27.254 2.395 2.746 1.00 95.75 532 LEU A N 1
ATOM 4268 C CA . LEU A 1 532 ? -27.482 2.376 4.195 1.00 95.75 532 LEU A CA 1
ATOM 4269 C C . LEU A 1 532 ? -28.894 1.909 4.579 1.00 95.75 532 LEU A C 1
ATOM 4271 O O . LEU A 1 532 ? -29.263 1.859 5.752 1.00 95.75 532 LEU A O 1
ATOM 4275 N N . ALA A 1 533 ? -29.756 1.645 3.608 1.00 95.12 533 ALA A N 1
ATOM 4276 C CA . ALA A 1 533 ? -31.136 1.304 3.872 1.00 95.12 533 ALA A CA 1
ATOM 4277 C C . ALA A 1 533 ? -31.679 0.316 2.848 1.00 95.12 533 ALA A C 1
ATOM 4279 O O . ALA A 1 533 ? -31.178 0.134 1.746 1.00 95.12 533 ALA A O 1
ATOM 4280 N N . GLN A 1 534 ? -32.761 -0.354 3.234 1.00 92.88 534 GLN A N 1
ATOM 4281 C CA . GLN A 1 534 ? -33.409 -1.301 2.345 1.00 92.88 534 GLN A CA 1
ATOM 4282 C C . GLN A 1 534 ? -34.130 -0.606 1.180 1.00 92.88 534 GLN A C 1
ATOM 4284 O O . GLN A 1 534 ? -34.797 0.415 1.388 1.00 92.88 534 GLN A O 1
ATOM 4289 N N . PRO A 1 535 ? -34.158 -1.242 -0.004 1.00 92.69 535 PRO A N 1
ATOM 4290 C CA . PRO A 1 535 ? -33.464 -2.489 -0.343 1.00 92.69 535 PRO A CA 1
ATOM 4291 C C . PRO A 1 535 ? -31.981 -2.244 -0.656 1.00 92.69 535 PRO A C 1
ATOM 4293 O O . PRO A 1 535 ? -31.684 -1.342 -1.432 1.00 92.69 535 PRO A O 1
ATOM 4296 N N . SER A 1 536 ? -31.093 -3.114 -0.160 1.00 93.12 536 SER A N 1
ATOM 4297 C CA . SER A 1 536 ? -29.660 -3.076 -0.498 1.00 93.12 536 SER A CA 1
ATOM 4298 C C . SER A 1 536 ? -29.425 -3.015 -2.003 1.00 93.12 536 SER A C 1
ATOM 4300 O O . SER A 1 536 ? -30.258 -3.474 -2.796 1.00 93.12 536 SER A O 1
ATOM 4302 N N . GLY A 1 537 ? -28.261 -2.520 -2.408 1.00 91.81 537 GLY A N 1
ATOM 4303 C CA . GLY A 1 537 ? -27.792 -2.390 -3.783 1.00 91.81 537 GLY A CA 1
ATOM 4304 C C . GLY A 1 537 ? -28.465 -1.263 -4.570 1.00 91.81 537 GLY A C 1
ATOM 4305 O O . GLY A 1 537 ? -28.428 -1.281 -5.807 1.00 91.81 537 GLY A O 1
ATOM 4306 N N . THR A 1 538 ? -29.135 -0.320 -3.905 1.00 93.06 538 THR A N 1
ATOM 4307 C CA . THR A 1 538 ? -29.756 0.855 -4.533 1.00 93.06 538 THR A CA 1
ATOM 4308 C C . THR A 1 538 ? -29.699 2.035 -3.580 1.00 93.06 538 THR A C 1
ATOM 4310 O O . THR A 1 538 ? -30.409 2.041 -2.586 1.00 93.06 538 THR A O 1
ATOM 4313 N N . ILE A 1 539 ? -28.961 3.078 -3.956 1.00 95.62 539 ILE A N 1
ATOM 4314 C CA . ILE A 1 539 ? -28.879 4.297 -3.150 1.00 95.62 539 ILE A CA 1
ATOM 4315 C C . ILE A 1 539 ? -30.031 5.209 -3.551 1.00 95.62 539 ILE A C 1
ATOM 4317 O O . ILE A 1 539 ? -30.130 5.657 -4.696 1.00 95.62 539 ILE A O 1
ATOM 4321 N N . GLY A 1 540 ? -30.935 5.480 -2.620 1.00 95.62 540 GLY A N 1
ATOM 4322 C CA . GLY A 1 540 ? -32.148 6.241 -2.857 1.00 95.62 540 GLY A CA 1
ATOM 4323 C C . GLY A 1 540 ? -32.573 7.101 -1.674 1.00 95.62 540 GLY A C 1
ATOM 4324 O O . GLY A 1 540 ? -31.784 7.518 -0.828 1.00 95.62 540 GLY A O 1
ATOM 4325 N N . LEU A 1 541 ? -33.868 7.431 -1.649 1.00 97.12 541 LEU A N 1
ATOM 4326 C CA . LEU A 1 541 ? -34.439 8.267 -0.594 1.00 97.12 541 LEU A CA 1
ATOM 4327 C C . LEU A 1 541 ? -34.273 7.665 0.811 1.00 97.12 541 LEU A C 1
ATOM 4329 O O . LEU A 1 541 ? -33.997 8.450 1.712 1.00 97.12 541 LEU A O 1
ATOM 4333 N N . PRO A 1 542 ? -34.434 6.343 1.034 1.00 97.25 542 PRO A N 1
ATOM 4334 C CA . PRO A 1 542 ? -34.207 5.757 2.351 1.00 97.25 542 PRO A CA 1
ATOM 4335 C C . PRO A 1 542 ? -32.799 6.028 2.891 1.00 97.25 542 PRO A C 1
ATOM 4337 O O . PRO A 1 542 ? -32.689 6.463 4.029 1.00 97.25 542 PRO A O 1
ATOM 4340 N N . ASP A 1 543 ? -31.758 5.883 2.071 1.00 97.81 543 ASP A N 1
ATOM 4341 C CA . ASP A 1 543 ? -30.361 6.109 2.468 1.00 97.81 543 ASP A CA 1
ATOM 4342 C C . ASP A 1 543 ? -30.103 7.573 2.822 1.00 97.81 543 ASP A C 1
ATOM 4344 O O . ASP A 1 543 ? -29.546 7.891 3.872 1.00 97.81 543 ASP A O 1
ATOM 4348 N N . LEU A 1 544 ? -30.598 8.486 1.979 1.00 96.88 544 LEU A N 1
ATOM 4349 C CA . LEU A 1 544 ? -30.509 9.921 2.239 1.00 96.88 544 LEU A CA 1
ATOM 4350 C C . LEU A 1 544 ? -31.250 10.308 3.526 1.00 96.88 544 LEU A C 1
ATOM 4352 O O . LEU A 1 544 ? -30.780 11.155 4.283 1.00 96.88 544 LEU A O 1
ATOM 4356 N N . VAL A 1 545 ? -32.415 9.701 3.776 1.00 97.38 545 VAL A N 1
ATOM 4357 C CA . VAL A 1 545 ? -33.175 9.906 5.013 1.00 97.38 545 VAL A CA 1
ATOM 4358 C C . VAL A 1 545 ? -32.412 9.353 6.214 1.00 97.38 545 VAL A C 1
ATOM 4360 O O . VAL A 1 545 ? -32.410 10.025 7.240 1.00 97.38 545 VAL A O 1
ATOM 4363 N N . THR A 1 546 ? -31.744 8.201 6.098 1.00 97.06 546 THR A N 1
ATOM 4364 C CA . THR A 1 546 ? -30.903 7.642 7.166 1.00 97.06 546 THR A CA 1
ATOM 4365 C C . THR A 1 546 ? -29.845 8.653 7.601 1.00 97.06 546 THR A C 1
ATOM 4367 O O . THR A 1 546 ? -29.852 9.061 8.759 1.00 97.06 546 THR A O 1
ATOM 4370 N N . VAL A 1 547 ? -29.019 9.163 6.681 1.00 97.12 547 VAL A N 1
ATOM 4371 C CA . VAL A 1 547 ? -28.002 10.176 7.031 1.00 97.12 547 VAL A CA 1
ATOM 4372 C C . VAL A 1 547 ? -28.646 11.454 7.576 1.00 97.12 547 VAL A C 1
ATOM 4374 O O . VAL A 1 547 ? -28.196 12.008 8.574 1.00 97.12 547 VAL A O 1
ATOM 4377 N N . ALA A 1 548 ? -29.745 11.920 6.974 1.00 96.88 548 ALA A N 1
ATOM 4378 C CA . ALA A 1 548 ? -30.421 13.139 7.420 1.00 96.88 548 ALA A CA 1
ATOM 4379 C C . ALA A 1 548 ? -31.026 13.032 8.831 1.00 96.88 548 ALA A C 1
ATOM 4381 O O . ALA A 1 548 ? -31.110 14.043 9.527 1.00 96.88 548 ALA A O 1
ATOM 4382 N N . LEU A 1 549 ? -31.466 11.841 9.251 1.00 97.50 549 LEU A N 1
ATOM 4383 C CA . LEU A 1 549 ? -31.991 11.600 10.598 1.00 97.50 549 LEU A CA 1
ATOM 4384 C C . LEU A 1 549 ? -30.892 11.629 11.662 1.00 97.50 549 LEU A C 1
ATOM 4386 O O . LEU A 1 549 ? -31.162 12.089 12.768 1.00 97.50 549 LEU A O 1
ATOM 4390 N N . HIS A 1 550 ? -29.687 11.186 11.304 1.00 96.81 550 HIS A N 1
ATOM 4391 C CA . HIS A 1 550 ? -28.516 11.153 12.180 1.00 96.81 550 HIS A CA 1
ATOM 4392 C C . HIS A 1 550 ? -27.607 12.385 12.022 1.00 96.81 550 HIS A C 1
ATOM 4394 O O . HIS A 1 550 ? -26.553 12.480 12.645 1.00 96.81 550 HIS A O 1
ATOM 4400 N N . TYR A 1 551 ? -28.011 13.371 11.214 1.00 96.62 551 TYR A N 1
ATOM 4401 C CA . TYR A 1 551 ? -27.222 14.576 10.979 1.00 96.62 551 TYR A CA 1
ATOM 4402 C C . TYR A 1 551 ? -26.931 15.329 12.283 1.00 96.62 551 TYR A C 1
ATOM 4404 O O . TYR A 1 551 ? -27.840 15.755 13.002 1.00 96.62 551 TYR A O 1
ATOM 4412 N N . GLY A 1 552 ? -25.649 15.579 12.533 1.00 95.44 552 GLY A N 1
ATOM 4413 C CA . GLY A 1 552 ? -25.147 16.250 13.723 1.00 95.44 552 GLY A CA 1
ATOM 4414 C C . GLY A 1 552 ? -24.862 15.319 14.901 1.00 95.44 552 GLY A C 1
ATOM 4415 O O . GLY A 1 552 ? -24.349 15.815 15.905 1.00 95.44 552 GLY A O 1
ATOM 4416 N N . GLU A 1 553 ? -25.162 14.021 14.800 1.00 96.81 553 GLU A N 1
ATOM 4417 C CA . GLU A 1 553 ? -24.724 13.032 15.787 1.00 96.81 553 GLU A CA 1
ATOM 4418 C C . GLU A 1 553 ? -23.201 12.866 15.751 1.00 96.81 553 GLU A C 1
ATOM 4420 O O . GLU A 1 553 ? -22.559 12.995 14.705 1.00 96.81 553 GLU A O 1
ATOM 4425 N N . THR A 1 554 ? -22.625 12.604 16.920 1.00 95.81 554 THR A N 1
ATOM 4426 C CA . THR A 1 554 ? -21.189 12.414 17.123 1.00 95.81 554 THR A CA 1
ATOM 4427 C C . THR A 1 554 ? -20.924 11.024 17.680 1.00 95.81 554 THR A C 1
ATOM 4429 O O . THR A 1 554 ? -21.783 10.437 18.343 1.00 95.81 554 THR A O 1
ATOM 4432 N N . TRP A 1 555 ? -19.746 10.475 17.391 1.00 94.94 555 TRP A N 1
ATOM 4433 C CA . TRP A 1 555 ? -19.349 9.150 17.864 1.00 94.94 555 TRP A CA 1
ATOM 4434 C C . TRP A 1 555 ? -17.831 9.011 17.972 1.00 94.94 555 TRP A C 1
ATOM 4436 O O . TRP A 1 555 ? -17.076 9.898 17.570 1.00 94.94 555 TRP A O 1
ATOM 4446 N N . GLY A 1 556 ? -17.388 7.913 18.591 1.00 92.75 556 GLY A N 1
ATOM 4447 C CA . GLY A 1 556 ? -15.971 7.650 18.854 1.00 92.75 556 GLY A CA 1
ATOM 4448 C C . GLY A 1 556 ? -15.305 8.686 19.763 1.00 92.75 556 GLY A C 1
ATOM 4449 O O . GLY A 1 556 ? -14.083 8.813 19.738 1.00 92.75 556 GLY A O 1
ATOM 4450 N N . GLU A 1 557 ? -16.097 9.436 20.539 1.00 92.81 557 GLU A N 1
ATOM 4451 C CA . GLU A 1 557 ? -15.589 10.503 21.395 1.00 92.81 557 GLU A CA 1
ATOM 4452 C C . GLU A 1 557 ? -14.627 9.943 22.439 1.00 92.81 557 GLU A C 1
ATOM 4454 O O . GLU A 1 557 ? -14.913 8.943 23.104 1.00 92.81 557 GLU A O 1
ATOM 4459 N N . TYR A 1 558 ? -13.495 10.613 22.611 1.00 91.19 558 TYR A N 1
ATOM 4460 C CA . TYR A 1 558 ? -12.577 10.307 23.693 1.00 91.19 558 TYR A CA 1
ATOM 4461 C C . TYR A 1 558 ? -11.905 11.575 24.187 1.00 91.19 558 TYR A C 1
ATOM 4463 O O . TYR A 1 558 ? -11.546 12.461 23.412 1.00 91.19 558 TYR A O 1
ATOM 4471 N N . THR A 1 559 ? -11.755 11.664 25.502 1.00 88.38 559 THR A N 1
ATOM 4472 C CA . THR A 1 559 ? -11.076 12.768 26.169 1.00 88.38 559 THR A CA 1
ATOM 4473 C C . THR A 1 559 ? -9.915 12.177 26.954 1.00 88.38 559 THR A C 1
ATOM 4475 O O . THR A 1 559 ? -10.176 11.466 27.927 1.00 88.38 559 THR A O 1
ATOM 4478 N N . PRO A 1 560 ? -8.661 12.458 26.555 1.00 86.19 560 PRO A N 1
ATOM 4479 C CA . PRO A 1 560 ? -7.492 12.024 27.300 1.00 86.19 560 PRO A CA 1
ATOM 4480 C C . PRO A 1 560 ? -7.592 12.429 28.774 1.00 86.19 560 PRO A C 1
ATOM 4482 O O . PRO A 1 560 ? -8.050 13.542 29.074 1.00 86.19 560 PRO A O 1
ATOM 4485 N N . PRO A 1 561 ? -7.173 11.561 29.708 1.00 75.75 561 PRO A N 1
ATOM 4486 C CA . PRO A 1 561 ? -7.067 11.946 31.105 1.00 75.75 561 PRO A CA 1
ATOM 4487 C C . PRO A 1 561 ? -6.068 13.115 31.268 1.00 75.75 561 PRO A C 1
ATOM 4489 O O . PRO A 1 561 ? -5.133 13.239 30.473 1.00 75.75 561 PRO A O 1
ATOM 4492 N N . PRO A 1 562 ? -6.283 13.994 32.266 1.00 62.81 562 PRO A N 1
ATOM 4493 C CA . PRO A 1 562 ? -5.510 15.224 32.456 1.00 62.81 562 PRO A CA 1
ATOM 4494 C C . PRO A 1 562 ? -4.053 15.020 32.887 1.00 62.81 562 PRO A C 1
ATOM 4496 O O . PRO A 1 562 ? -3.741 13.983 33.518 1.00 62.81 562 PRO A O 1
#

Secondary structure (DSSP, 8-state):
---SSS--SSTT-TT--GGG-SB-TTS-B----S----HHHHHHHHHHTT-S-TTT-SSHHHHHHHHHTTHHHHTTTSTTS-BPPTTSTTTTSBPPPEEEEEETTSHHHHHHHHHHHHHHHHTT--EEEEEE-HHHHHIIIIIS---SEE-------SS-THHHHHHSGGG-STT-S-TT----HHHHHHHHHHTTS--SHHHHHHHHHHHHHHHHHTT------PPPP-----TTEES---BTTTBTSSSHHHHHHH-EESSTT-----PPPSS---S---TTT--SHHHHHHHHHHHTTTTTEEE-TTS--S-SBTTTSSEEESSEEEEEEEE-TTS-EEEEEEE-SS-B-TTSPBP-HHHHHHHHHHHHH-TTSTTHHHHTTTEEEEEEEETTEEEEEESS--GGGGGTT------HHHHTT-S---SSSTTGGGT--HHHH---SSSEEEEEE--SSTT--EEEEE-TT-S--PPTT--S--EEEPSSSSSP-EEEE--HHHHHHHHHHTT-BTTSS--TT--GGG--SSSTTB-SHHHHHHHHHSTT-EEEEE----

pLDDT: mean 91.53, std 7.34, range [51.94, 98.56]

Solvent-accessible surface area (backbone atoms only — not comparable to full-atom values): 30792 Å² total; per-residue (Å²): 113,47,50,40,95,53,83,67,85,55,69,74,49,77,58,60,51,57,80,43,12,45,48,42,70,86,67,47,81,61,71,36,34,90,79,67,96,47,69,68,60,52,51,50,53,40,49,78,59,39,25,45,49,51,91,82,30,77,42,70,67,53,44,50,53,33,40,78,71,46,49,15,39,78,22,36,54,30,70,78,9,26,25,30,26,81,90,45,98,57,43,75,36,44,35,76,56,47,34,32,32,25,26,59,78,40,65,74,38,27,53,51,37,52,51,52,49,52,57,39,28,44,65,1,39,31,68,43,74,48,76,28,38,62,90,63,41,42,50,45,39,28,57,67,59,73,60,75,46,68,48,77,86,79,90,78,69,73,56,86,64,55,49,29,45,44,45,16,64,86,14,61,50,78,68,27,67,9,47,87,64,42,74,48,68,71,45,34,53,28,18,36,38,36,34,68,57,10,84,39,70,69,55,25,36,51,22,46,25,50,36,40,47,50,42,52,80,67,55,78,64,81,46,58,69,68,87,85,83,84,87,86,79,72,90,41,53,24,25,40,47,62,20,66,86,55,36,61,74,70,41,42,65,60,22,67,59,46,46,46,43,74,55,81,89,58,87,78,86,85,83,84,67,98,50,53,27,83,76,39,63,21,98,53,63,50,86,52,72,52,28,46,72,52,49,25,44,24,30,31,61,61,21,37,44,37,56,19,43,74,49,61,62,44,85,48,63,28,67,87,29,12,32,33,61,58,55,24,54,31,75,50,78,49,69,50,99,86,43,26,24,37,36,38,41,32,40,50,87,79,43,42,31,75,85,67,50,75,49,41,41,64,20,44,54,44,34,56,53,51,34,65,71,34,86,78,23,62,63,17,77,66,41,62,79,38,55,67,51,74,47,75,80,50,64,40,30,34,34,39,33,33,60,44,47,32,59,65,52,74,62,60,79,43,56,60,47,43,48,41,91,54,55,76,75,45,92,49,65,58,61,44,32,53,15,42,90,78,69,49,49,68,81,74,62,56,46,16,53,18,59,26,39,67,71,51,66,56,63,63,41,92,89,48,52,75,46,67,42,78,37,90,79,38,86,66,65,71,58,78,43,60,58,56,69,53,37,39,62,47,90,78,66,84,72,31,30,35,31,31,57,27,46,69,66,30,52,47,53,30,59,65,20,50,75,26,32,76,82,55,79,88,41,93,45,53,49,56,29,41,19,65,34,79,62,52,51,40,22,43,69,55,21,50,46,45,27,63,74,35,52,73,45,71,36,66,66,47,72,65,82,134

Nearest PDB structures (foldseek):
  4oeu-assembly1_A  TM=7.906E-01  e=7.484E-09  Campylobacter jejuni subsp. jejuni NCTC 11168 = ATCC 700819
  8efz-assembly2_B  TM=8.260E-01  e=3.846E-07  Clostridium carboxidivorans P7
  5yhe-assembly1_A  TM=6.939E-01  e=1.850E-07  Staphylococcus aureus
  1uiv-assembly1_A  TM=6.634E-01  e=2.903E-07  Escherichia coli
  2noo-assembly1_A  TM=6.868E-01  e=6.033E-07  Escherichia coli K-12